Protein AF-A0A562UQM0-F1 (afdb_monomer)

Secondary structure (DSSP, 8-state):
-PPPPPTTSHHHHHTTT-HHHHHHGGG-TTHHHHHHHHHSS---SSTTT--HHHHHHHHHHHHT--SHHHHHHHHHS-TT-TTHHHHHHHHHHHHHHTT-HHHHHHHHHHHHH-TTHHHHHHHHHHHS-HHHHGGGHHHHHHH--HHHHTTS-TTSTTHHHHGGG-HHHHHHHHHHHHHHHHHHTTT--TT--HHHHHHHHH-TTS-HHHHHHHHHHHHHT---GGGGGGHHHHHHHHHHHHHHTT--TT--------TTGGGGS--SSS----------------HHHHHHHHHHHHHHHHHHHHTT--SSHHHHHHHHHHTTGGG-TTSHHHHHHHHHHHHHHHH-S-HHHHHHHHHHHHHHH-TT--S-HHHHTTT--SHHHHT-PPPPPPPPPPP-----

Organism: NCBI:txid406432

Mean predicted aligned error: 14.33 Å

Radius of gyration: 25.42 Å; Cα contacts (8 Å, |Δi|>4): 318; chains: 1; bounding box: 93×48×66 Å

Structure (mmCIF, N/CA/C/O backbone):
data_AF-A0A562UQM0-F1
#
_entry.id   AF-A0A562UQM0-F1
#
loop_
_atom_site.group_PDB
_atom_site.id
_atom_site.type_symbol
_atom_site.label_atom_id
_atom_site.label_alt_id
_atom_site.label_comp_id
_atom_site.label_asym_id
_atom_site.label_entity_id
_atom_site.label_seq_id
_atom_site.pdbx_PDB_ins_code
_atom_site.Cartn_x
_atom_site.Cartn_y
_atom_site.Cartn_z
_atom_site.occupancy
_atom_site.B_iso_or_equiv
_atom_site.auth_seq_id
_atom_site.auth_comp_id
_atom_site.auth_asym_id
_atom_site.auth_atom_id
_atom_site.pdbx_PDB_model_num
ATOM 1 N N . MET A 1 1 ? 8.036 -20.618 10.750 1.00 56.06 1 MET A N 1
ATOM 2 C CA . MET A 1 1 ? 6.801 -19.810 10.747 1.00 56.06 1 MET A CA 1
ATOM 3 C C . MET A 1 1 ? 6.499 -19.474 12.184 1.00 56.06 1 MET A C 1
ATOM 5 O O . MET A 1 1 ? 6.388 -20.397 12.978 1.00 56.06 1 MET A O 1
ATOM 9 N N . SER A 1 2 ? 6.462 -18.191 12.526 1.00 68.06 2 SER A N 1
ATOM 10 C CA . SER A 1 2 ? 6.036 -17.760 13.855 1.00 68.06 2 SER A CA 1
ATOM 11 C C . SER A 1 2 ? 4.551 -18.082 14.030 1.00 68.06 2 SER A C 1
ATOM 13 O O . SER A 1 2 ? 3.755 -17.841 13.120 1.00 68.06 2 SER A O 1
ATOM 15 N N . ASP A 1 3 ? 4.180 -18.659 15.170 1.00 86.62 3 ASP A N 1
ATOM 16 C CA . ASP A 1 3 ? 2.793 -19.032 15.435 1.00 86.62 3 ASP A CA 1
ATOM 17 C C . ASP A 1 3 ? 1.955 -17.798 15.776 1.00 86.62 3 ASP A C 1
ATOM 19 O O . ASP A 1 3 ? 2.375 -16.907 16.522 1.00 86.62 3 ASP A O 1
ATOM 23 N N . TYR A 1 4 ? 0.738 -17.743 15.235 1.00 90.75 4 TYR A N 1
ATOM 24 C CA . TYR A 1 4 ? -0.203 -16.695 15.602 1.00 90.75 4 TYR A CA 1
ATOM 25 C C . TYR A 1 4 ? -0.611 -16.831 17.072 1.00 90.75 4 TYR A C 1
ATOM 27 O O . TYR A 1 4 ? -1.031 -17.897 17.523 1.00 90.75 4 TYR A O 1
ATOM 35 N N . ALA A 1 5 ? -0.643 -15.707 17.779 1.00 94.25 5 ALA A N 1
ATOM 36 C CA . ALA A 1 5 ? -1.251 -15.604 19.095 1.00 94.25 5 ALA A CA 1
ATOM 37 C C . ALA A 1 5 ? -2.773 -15.892 19.039 1.00 94.25 5 ALA A C 1
ATOM 39 O O . ALA A 1 5 ? -3.388 -15.789 17.957 1.00 94.25 5 ALA A O 1
ATOM 40 N N . PRO A 1 6 ? -3.410 -16.213 20.189 1.00 93.56 6 PRO A N 1
ATOM 41 C CA . PRO A 1 6 ? -4.855 -16.431 20.283 1.00 93.56 6 PRO A CA 1
ATOM 42 C C . PRO A 1 6 ? -5.668 -15.321 19.604 1.00 93.56 6 PRO A C 1
ATOM 44 O O . PRO A 1 6 ? -5.371 -14.137 19.758 1.00 93.56 6 PRO A O 1
ATOM 47 N N . PHE A 1 7 ? -6.682 -15.695 18.816 1.00 89.69 7 PHE A N 1
ATOM 48 C CA . PHE A 1 7 ? -7.365 -14.790 17.873 1.00 89.69 7 PHE A CA 1
ATOM 49 C C . PHE A 1 7 ? -8.146 -13.636 18.530 1.00 89.69 7 PHE A C 1
A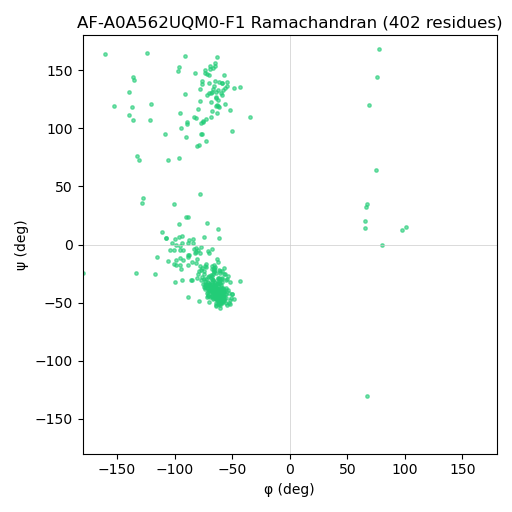TOM 51 O O . PHE A 1 7 ? -8.495 -12.652 17.863 1.00 89.69 7 PHE A O 1
ATOM 58 N N . ASP A 1 8 ? -8.488 -13.790 19.804 1.00 87.81 8 ASP A N 1
ATOM 59 C CA . ASP A 1 8 ? -9.216 -12.838 20.633 1.00 87.81 8 ASP A CA 1
ATOM 60 C C . ASP A 1 8 ? -8.296 -12.000 21.531 1.00 87.81 8 ASP A C 1
ATOM 62 O O . ASP A 1 8 ? -8.703 -10.911 21.935 1.00 87.81 8 ASP A O 1
ATOM 66 N N . GLY A 1 9 ? -7.051 -12.427 21.755 1.00 94.00 9 GLY A N 1
ATOM 67 C CA . GLY A 1 9 ? -6.023 -11.643 22.440 1.00 94.00 9 GLY A CA 1
ATOM 68 C C . GLY A 1 9 ? -5.542 -10.446 21.614 1.00 94.00 9 GLY A C 1
ATOM 69 O O . GLY A 1 9 ? -5.581 -10.474 20.383 1.00 94.00 9 GLY A O 1
ATOM 70 N N . LEU A 1 10 ? -5.060 -9.390 22.280 1.00 95.81 10 LEU A N 1
ATOM 71 C CA . LEU A 1 10 ? -4.640 -8.144 21.623 1.00 95.81 10 LEU A CA 1
ATOM 72 C C . LEU A 1 10 ? -3.596 -8.387 20.524 1.00 95.81 10 LEU A C 1
ATOM 74 O O . LEU A 1 10 ? -3.823 -8.008 19.375 1.00 95.81 10 LEU A O 1
ATOM 78 N N . LEU A 1 11 ? -2.509 -9.096 20.844 1.00 95.62 11 LEU A N 1
ATOM 79 C CA . LEU A 1 11 ? -1.472 -9.444 19.870 1.00 95.62 11 LEU A CA 1
ATOM 80 C C . LEU A 1 11 ? -2.046 -10.231 18.686 1.00 95.62 11 LEU A C 1
ATOM 82 O O . LEU A 1 11 ? -1.786 -9.896 17.536 1.00 95.62 11 LEU A O 1
ATOM 86 N N . GLY A 1 12 ? -2.899 -11.227 18.938 1.00 94.44 12 GLY A N 1
ATOM 87 C CA . GLY A 1 12 ? -3.509 -12.010 17.865 1.00 94.44 12 GLY A CA 1
ATO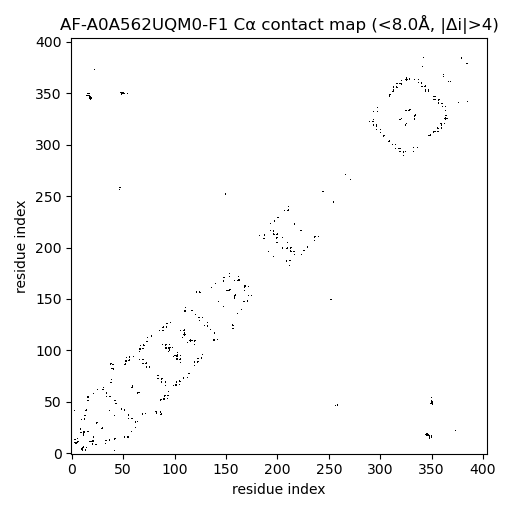M 88 C C . GLY A 1 12 ? -4.465 -11.194 16.991 1.00 94.44 12 GLY A C 1
ATOM 89 O O . GLY A 1 12 ? -4.580 -11.453 15.789 1.00 94.44 12 GLY A O 1
ATOM 90 N N . GLN A 1 13 ? -5.123 -10.181 17.555 1.00 93.38 13 GLN A N 1
ATOM 91 C CA . GLN A 1 13 ? -5.910 -9.224 16.787 1.00 93.38 13 GLN A CA 1
ATOM 92 C C . GLN A 1 13 ? -5.014 -8.342 15.904 1.00 93.38 13 GLN A C 1
ATOM 94 O O . GLN A 1 13 ? -5.339 -8.187 14.726 1.00 93.38 13 GLN A O 1
ATOM 99 N N . LEU A 1 14 ? -3.891 -7.826 16.418 1.00 94.19 14 LEU A N 1
ATOM 100 C CA . LEU A 1 14 ? -2.910 -7.039 15.650 1.00 94.19 14 LEU A CA 1
ATOM 101 C C . LEU A 1 14 ? -2.272 -7.865 14.520 1.00 94.19 14 LEU A C 1
ATOM 103 O O . LEU A 1 14 ? -2.282 -7.452 13.360 1.00 94.19 14 LEU A O 1
ATOM 107 N N . GLN A 1 15 ? -1.848 -9.092 14.827 1.00 93.62 15 GLN A N 1
ATOM 108 C CA . GLN A 1 15 ? -1.326 -10.072 13.869 1.00 93.62 15 GLN A CA 1
ATOM 109 C C . GLN A 1 15 ? -2.352 -10.517 12.825 1.00 93.62 15 GLN A C 1
ATOM 111 O O . GLN A 1 15 ? -1.978 -11.139 11.844 1.00 93.62 15 GLN A O 1
ATOM 116 N N . ARG A 1 16 ? -3.643 -10.217 12.973 1.00 91.12 16 ARG A N 1
ATOM 117 C CA . ARG A 1 16 ? -4.668 -10.454 11.933 1.00 91.12 16 ARG A CA 1
ATOM 118 C C . ARG A 1 16 ? -5.198 -9.146 11.345 1.00 91.12 16 ARG A C 1
ATOM 120 O O . ARG A 1 16 ? -6.230 -9.106 10.676 1.00 91.12 16 ARG A O 1
ATOM 127 N N . GLY A 1 17 ? -4.529 -8.042 11.666 1.00 90.00 17 GLY A N 1
ATOM 128 C CA . GLY A 1 17 ? -4.880 -6.699 11.249 1.00 90.00 17 GLY A CA 1
ATOM 129 C C . GLY A 1 17 ? -6.204 -6.184 11.810 1.00 90.00 17 GLY A C 1
ATOM 130 O O . GLY A 1 17 ? -6.738 -5.228 11.276 1.00 90.00 17 GLY A O 1
ATOM 131 N N . ARG A 1 18 ? -6.829 -6.793 12.819 1.00 86.81 18 ARG A N 1
ATOM 132 C CA . ARG A 1 18 ? -8.222 -6.475 13.182 1.00 86.81 18 ARG A CA 1
ATOM 133 C C . ARG A 1 18 ? -8.372 -5.034 13.683 1.00 86.81 18 ARG A C 1
ATOM 135 O O . ARG A 1 18 ? -7.562 -4.532 14.463 1.00 86.81 18 ARG A O 1
ATOM 142 N N . GLY A 1 19 ? -9.473 -4.386 13.292 1.00 84.81 19 GLY A N 1
ATOM 143 C CA . GLY A 1 19 ? -9.811 -3.032 13.752 1.00 84.81 19 GLY A CA 1
ATOM 144 C C . GLY A 1 19 ? -10.113 -2.960 15.254 1.00 84.81 19 GLY A C 1
ATOM 145 O O . GLY A 1 19 ? -9.970 -1.905 15.867 1.00 84.81 19 GLY A O 1
ATOM 146 N N . ALA A 1 20 ? -10.515 -4.078 15.868 1.00 86.44 20 ALA A N 1
ATOM 147 C CA . ALA A 1 20 ? -10.584 -4.203 17.322 1.00 86.44 20 ALA A CA 1
ATOM 148 C C . ALA A 1 20 ? -9.194 -4.063 17.970 1.00 86.44 20 ALA A C 1
ATOM 150 O O . ALA A 1 20 ? -9.037 -3.215 18.842 1.00 86.44 20 ALA A O 1
ATOM 151 N N . GLY A 1 21 ? -8.180 -4.768 17.451 1.00 91.38 21 GLY A N 1
ATOM 152 C CA . GLY A 1 21 ? -6.805 -4.682 17.949 1.00 91.38 21 GLY A CA 1
ATOM 153 C C . GLY A 1 21 ? -6.242 -3.271 17.823 1.00 91.38 21 GLY A C 1
ATOM 154 O O . GLY A 1 21 ? -5.720 -2.735 18.789 1.00 91.38 21 GLY A O 1
ATOM 155 N N . ALA A 1 22 ? -6.472 -2.618 16.679 1.00 89.44 22 ALA A N 1
ATOM 156 C CA . ALA A 1 22 ? -6.041 -1.236 16.458 1.00 89.44 22 ALA A CA 1
ATOM 157 C C . ALA A 1 22 ? -6.681 -0.217 17.415 1.00 89.44 22 ALA A C 1
ATOM 159 O O . ALA A 1 22 ? -6.086 0.813 17.709 1.00 89.44 22 ALA A O 1
ATOM 160 N N . ARG A 1 23 ? -7.896 -0.487 17.902 1.00 86.88 23 ARG A N 1
ATOM 161 C CA . ARG A 1 23 ? -8.546 0.369 18.899 1.00 86.88 23 ARG A CA 1
ATOM 162 C C . ARG A 1 23 ? -7.988 0.110 20.286 1.00 86.88 23 ARG A C 1
ATOM 164 O O . ARG A 1 23 ? -7.672 1.055 20.988 1.00 86.88 23 ARG A O 1
ATOM 171 N N . THR A 1 24 ? -7.909 -1.159 20.670 1.00 92.00 24 THR A N 1
ATOM 172 C CA . THR A 1 24 ? -7.487 -1.551 22.014 1.00 92.00 24 THR A CA 1
ATOM 173 C C . THR A 1 24 ? -6.021 -1.214 22.262 1.00 92.00 24 THR A C 1
ATOM 175 O O . THR A 1 24 ? -5.698 -0.757 23.349 1.00 92.00 24 THR A O 1
ATOM 178 N N . VAL A 1 25 ? -5.153 -1.362 21.254 1.00 95.50 25 VAL A N 1
ATOM 179 C CA . VAL A 1 25 ? -3.719 -1.068 21.394 1.00 95.50 25 VAL A CA 1
ATOM 180 C C . VAL A 1 25 ? -3.444 0.407 21.689 1.00 95.50 25 VAL A C 1
ATOM 182 O O . VAL A 1 25 ? -2.430 0.714 22.291 1.00 95.50 25 VAL A O 1
ATOM 185 N N . ALA A 1 26 ? -4.338 1.328 21.311 1.00 91.94 26 ALA A N 1
ATOM 186 C CA . ALA A 1 26 ? -4.121 2.761 21.512 1.00 91.94 26 ALA A CA 1
ATOM 187 C C . ALA A 1 26 ? -4.085 3.186 22.988 1.00 91.94 26 ALA A C 1
ATOM 189 O O . ALA A 1 26 ? -3.495 4.217 23.302 1.00 91.94 26 ALA A O 1
ATOM 190 N N . ASP A 1 27 ? -4.697 2.392 23.867 1.00 92.19 27 ASP A N 1
ATOM 191 C CA . ASP A 1 27 ? -4.734 2.629 25.310 1.00 92.19 27 ASP A CA 1
ATOM 192 C C . ASP A 1 27 ? -3.836 1.632 26.080 1.00 92.19 27 ASP A C 1
ATOM 194 O O . ASP A 1 27 ? -3.849 1.612 27.312 1.00 92.19 27 ASP A O 1
ATOM 198 N N . ASP A 1 28 ? -3.077 0.781 25.376 1.00 94.88 28 ASP A N 1
ATOM 199 C CA . ASP A 1 28 ? -2.243 -0.264 25.977 1.00 94.88 28 ASP A CA 1
ATOM 200 C C . ASP A 1 28 ? -0.817 0.257 26.259 1.00 94.88 28 ASP A C 1
ATOM 202 O O . ASP A 1 28 ? -0.175 0.806 25.362 1.00 94.88 28 ASP A O 1
ATOM 206 N N . PRO A 1 29 ? -0.265 0.086 27.475 1.00 94.81 29 PRO A N 1
ATOM 207 C CA . PRO A 1 29 ? 1.091 0.544 27.791 1.00 94.81 29 PRO A CA 1
ATOM 208 C C . PRO A 1 29 ? 2.191 -0.180 26.995 1.00 94.81 29 PRO A C 1
ATOM 210 O O . PRO A 1 29 ? 3.296 0.343 26.880 1.00 94.81 29 PRO A O 1
ATOM 213 N N . ALA A 1 30 ? 1.909 -1.360 26.437 1.00 96.69 30 ALA A N 1
ATOM 214 C CA . ALA A 1 30 ? 2.805 -2.122 25.571 1.00 96.69 30 ALA A CA 1
ATOM 215 C C . ALA A 1 30 ? 2.526 -1.887 24.073 1.00 96.69 30 ALA A C 1
ATOM 217 O O . ALA A 1 30 ? 2.952 -2.680 23.234 1.00 96.69 30 ALA A O 1
ATOM 218 N N . ALA A 1 31 ? 1.808 -0.815 23.711 1.00 95.50 31 ALA A N 1
ATOM 219 C CA . ALA A 1 31 ? 1.435 -0.527 22.327 1.00 95.50 31 ALA A CA 1
ATOM 220 C C . ALA A 1 31 ? 2.623 -0.554 21.360 1.00 95.50 31 ALA A C 1
ATOM 222 O O . ALA A 1 31 ? 2.549 -1.187 20.308 1.00 95.50 31 ALA A O 1
ATOM 223 N N . GLU A 1 32 ? 3.721 0.109 21.728 1.00 96.50 32 GLU A N 1
ATOM 224 C CA . GLU A 1 32 ? 4.914 0.192 20.890 1.00 96.50 32 GLU A CA 1
ATOM 225 C C . GLU A 1 32 ? 5.501 -1.193 20.612 1.00 96.50 32 GLU A C 1
ATOM 227 O O . GLU A 1 32 ? 5.626 -1.579 19.451 1.00 96.50 32 GLU A O 1
ATOM 232 N N . SER A 1 33 ? 5.797 -1.978 21.652 1.00 96.75 33 SER A N 1
ATOM 233 C CA . SER A 1 33 ? 6.398 -3.302 21.478 1.00 96.75 33 SER A CA 1
ATOM 234 C C . SER A 1 33 ? 5.488 -4.242 20.689 1.00 96.75 33 SER A C 1
ATOM 236 O O . SER A 1 33 ? 5.945 -4.874 19.743 1.00 96.75 33 SER A O 1
ATOM 238 N N . LEU A 1 34 ? 4.187 -4.265 20.989 1.00 97.12 34 LEU A N 1
ATOM 239 C CA . LEU A 1 34 ? 3.218 -5.112 20.288 1.00 97.12 34 LEU A CA 1
ATOM 240 C C . LEU A 1 34 ? 3.110 -4.784 18.793 1.00 97.12 34 LEU A C 1
ATOM 242 O O . LEU A 1 34 ? 2.993 -5.688 17.962 1.00 97.12 34 LEU A O 1
ATOM 246 N N . VAL A 1 35 ? 3.117 -3.496 18.439 1.00 97.19 35 VAL A N 1
ATOM 247 C CA . VAL A 1 35 ? 3.051 -3.063 17.038 1.00 97.19 35 VAL A CA 1
ATOM 248 C C . VAL A 1 35 ? 4.365 -3.363 16.334 1.00 97.19 35 VAL A C 1
ATOM 250 O O . VAL A 1 35 ? 4.333 -3.929 15.244 1.00 97.19 35 VAL A O 1
ATOM 253 N N . MET A 1 36 ? 5.504 -3.055 16.953 1.00 96.12 36 MET A N 1
ATOM 254 C CA . MET A 1 36 ? 6.818 -3.309 16.360 1.00 96.12 36 MET A CA 1
ATOM 255 C C . MET A 1 36 ? 7.086 -4.808 16.177 1.00 96.12 36 MET A C 1
ATOM 257 O O . MET A 1 36 ? 7.626 -5.204 15.148 1.00 96.12 36 MET A O 1
ATOM 261 N N . ASP A 1 37 ? 6.611 -5.665 17.081 1.00 93.81 37 ASP A N 1
ATOM 262 C CA . ASP A 1 37 ? 6.645 -7.123 16.903 1.00 93.81 37 ASP A CA 1
ATOM 263 C C . ASP A 1 37 ? 5.796 -7.579 15.701 1.00 93.81 37 ASP A C 1
ATOM 265 O O . ASP A 1 37 ? 6.154 -8.520 14.991 1.00 93.81 37 ASP A O 1
ATOM 269 N N . CYS A 1 38 ? 4.681 -6.895 15.424 1.00 95.06 38 CYS A N 1
ATOM 270 C CA . CYS A 1 38 ? 3.884 -7.150 14.223 1.00 95.06 38 CYS A CA 1
ATOM 271 C C . CYS A 1 38 ? 4.529 -6.606 12.939 1.00 95.06 38 CYS A C 1
ATOM 273 O O . CYS A 1 38 ? 4.216 -7.115 11.868 1.00 95.06 38 CYS A O 1
ATOM 275 N N . VAL A 1 39 ? 5.384 -5.582 13.027 1.00 95.00 39 VAL A N 1
ATOM 276 C CA . VAL A 1 39 ? 6.140 -5.024 11.888 1.00 95.00 39 VAL A CA 1
ATOM 277 C C . VAL A 1 39 ? 7.298 -5.932 11.482 1.00 95.00 39 VAL A C 1
ATOM 279 O O . VAL A 1 39 ? 7.587 -6.050 10.293 1.00 95.00 39 VAL A O 1
ATOM 282 N N . ARG A 1 40 ? 7.923 -6.610 12.449 1.00 91.81 40 ARG A N 1
ATOM 283 C CA . ARG A 1 40 ? 9.088 -7.471 12.205 1.00 91.81 40 ARG A CA 1
ATOM 284 C C . ARG A 1 40 ? 8.813 -8.705 11.354 1.00 91.81 40 ARG A C 1
ATOM 286 O O . ARG A 1 40 ? 9.760 -9.284 10.841 1.00 91.81 40 ARG A O 1
ATOM 293 N N . HIS A 1 41 ? 7.557 -9.133 11.241 1.00 89.56 41 HIS A N 1
ATOM 294 C CA . HIS A 1 41 ? 7.201 -10.381 10.570 1.00 89.56 41 HIS A CA 1
ATOM 295 C C . HIS A 1 41 ? 5.988 -10.208 9.661 1.00 89.56 41 HIS A C 1
ATOM 297 O O . HIS A 1 41 ? 5.018 -9.519 9.997 1.00 89.56 41 HIS A O 1
ATOM 303 N N . ASP A 1 42 ? 5.993 -10.913 8.535 1.00 89.69 42 ASP A N 1
ATOM 304 C CA . ASP A 1 42 ? 4.848 -11.005 7.653 1.00 89.69 42 ASP A CA 1
ATOM 305 C C . ASP A 1 42 ? 3.784 -11.957 8.216 1.00 89.69 42 ASP A C 1
ATOM 307 O O . ASP A 1 42 ? 3.790 -13.171 8.013 1.00 89.69 42 ASP A O 1
ATOM 311 N N . TRP A 1 43 ? 2.811 -11.368 8.906 1.00 90.38 43 TRP A N 1
ATOM 312 C CA . TRP A 1 43 ? 1.617 -12.046 9.413 1.00 90.38 43 TRP A CA 1
ATOM 313 C C . TRP A 1 43 ? 0.453 -12.061 8.408 1.00 90.38 43 TRP A C 1
ATOM 315 O O . TRP A 1 43 ? -0.718 -12.089 8.810 1.00 90.38 43 TRP A O 1
ATOM 325 N N . ARG A 1 44 ? 0.718 -11.932 7.105 1.00 88.19 44 ARG A N 1
ATOM 326 C CA . ARG A 1 44 ? -0.316 -12.076 6.075 1.00 88.19 44 ARG A CA 1
ATOM 327 C C . ARG A 1 44 ? -0.613 -13.550 5.858 1.00 88.19 44 ARG A C 1
ATOM 329 O O . ARG A 1 44 ? 0.282 -14.372 5.710 1.00 88.19 44 ARG A O 1
ATOM 336 N N . TRP A 1 45 ? -1.900 -13.879 5.802 1.00 80.44 45 TRP A N 1
ATOM 337 C CA . TRP A 1 45 ? -2.334 -15.210 5.372 1.00 80.44 45 TRP A CA 1
ATOM 338 C C . TRP A 1 45 ? -2.077 -15.424 3.875 1.00 80.44 45 TRP A C 1
ATOM 340 O O . TRP A 1 45 ? -1.570 -16.459 3.465 1.00 80.44 45 TRP A O 1
ATOM 350 N N . GLU A 1 46 ? -2.429 -14.421 3.072 1.00 82.56 46 GLU A N 1
ATOM 351 C CA . GLU A 1 46 ? -2.214 -14.386 1.628 1.00 82.56 46 GLU A CA 1
ATOM 352 C C . GLU A 1 46 ? -1.782 -12.964 1.260 1.00 82.56 46 GLU A C 1
ATOM 354 O O . GLU A 1 46 ? -2.556 -12.006 1.380 1.00 82.56 46 GLU A O 1
ATOM 359 N N . TRP A 1 47 ? -0.523 -12.821 0.856 1.00 81.31 47 TRP A N 1
ATOM 360 C CA . TRP A 1 47 ? 0.127 -11.534 0.622 1.00 81.31 47 TRP A CA 1
ATOM 361 C C . TRP A 1 47 ? -0.493 -10.760 -0.547 1.00 81.31 47 TRP A C 1
ATOM 363 O O . TRP A 1 47 ? -0.389 -9.533 -0.589 1.00 81.31 47 TRP A O 1
ATOM 373 N N . GLN A 1 48 ? -1.176 -11.443 -1.474 1.00 78.75 48 GLN A N 1
ATOM 374 C CA . GLN A 1 48 ? -1.857 -10.799 -2.601 1.00 78.75 48 GLN A CA 1
ATOM 375 C C . GLN A 1 48 ? -3.104 -10.005 -2.192 1.00 78.75 48 GLN A C 1
ATOM 377 O O . GLN A 1 48 ? -3.478 -9.047 -2.878 1.00 78.75 48 GLN A O 1
ATOM 382 N N . VAL A 1 49 ? -3.765 -10.398 -1.099 1.00 75.88 49 VAL A N 1
ATOM 383 C CA . VAL A 1 49 ? -5.053 -9.816 -0.685 1.00 75.88 49 VAL A CA 1
ATOM 384 C C . VAL A 1 49 ? -4.989 -9.116 0.669 1.00 75.88 49 VAL A C 1
ATOM 386 O O . VAL A 1 49 ? -5.779 -8.207 0.907 1.00 75.88 49 VAL A O 1
ATOM 389 N N . ASP A 1 50 ? -4.063 -9.487 1.553 1.00 83.62 50 ASP A N 1
ATOM 390 C CA . ASP A 1 50 ? -3.920 -8.849 2.862 1.00 83.62 50 ASP A CA 1
ATOM 391 C C . ASP A 1 50 ? -3.076 -7.564 2.763 1.00 83.62 50 ASP A C 1
ATOM 393 O O . ASP A 1 50 ? -1.859 -7.588 2.588 1.00 83.62 50 ASP A O 1
ATOM 397 N N . ASP A 1 51 ? -3.733 -6.415 2.931 1.00 86.31 51 ASP A N 1
ATOM 398 C CA . ASP A 1 51 ? -3.129 -5.080 2.997 1.00 86.31 51 ASP A CA 1
ATOM 399 C C . ASP A 1 51 ? -2.496 -4.797 4.372 1.00 86.31 51 ASP A C 1
ATOM 401 O O . ASP A 1 51 ? -2.679 -3.730 4.967 1.00 86.31 51 ASP A O 1
ATOM 405 N N . ARG A 1 52 ? -1.780 -5.782 4.928 1.00 92.19 52 ARG A N 1
ATOM 406 C CA . ARG A 1 52 ? -1.183 -5.665 6.261 1.00 92.19 52 ARG A CA 1
ATOM 407 C C . ARG A 1 52 ? -0.232 -4.478 6.416 1.00 92.19 52 ARG A C 1
ATOM 409 O O . ARG A 1 52 ? -0.327 -3.819 7.454 1.00 92.19 52 ARG A O 1
ATOM 416 N N . PRO A 1 53 ? 0.622 -4.148 5.430 1.00 93.38 53 PRO A N 1
ATOM 417 C CA . PRO A 1 53 ? 1.509 -2.996 5.541 1.00 93.38 53 PRO A CA 1
ATOM 418 C C . PRO A 1 53 ? 0.746 -1.687 5.763 1.00 93.38 53 PRO A C 1
ATOM 420 O O . PRO A 1 53 ? 1.118 -0.908 6.632 1.00 93.38 53 PRO A O 1
ATOM 423 N N . GLY A 1 54 ? -0.390 -1.488 5.083 1.00 91.75 54 GLY A N 1
ATOM 424 C CA . GLY A 1 54 ? -1.231 -0.303 5.281 1.00 91.75 54 GLY A CA 1
ATOM 425 C C . GLY A 1 54 ? -1.854 -0.223 6.674 1.00 91.75 54 GLY A C 1
ATOM 426 O O . GLY A 1 54 ? -1.936 0.855 7.266 1.00 91.75 54 GLY A O 1
ATOM 427 N N . TYR A 1 55 ? -2.251 -1.366 7.238 1.00 92.19 55 TYR A N 1
ATOM 428 C CA . TYR A 1 55 ? -2.715 -1.442 8.623 1.00 92.19 55 TYR A CA 1
ATOM 429 C C . TYR A 1 55 ? -1.615 -1.056 9.624 1.00 92.19 55 TYR A C 1
ATOM 431 O O . TYR A 1 55 ? -1.861 -0.237 10.509 1.00 92.19 55 TYR A O 1
ATOM 43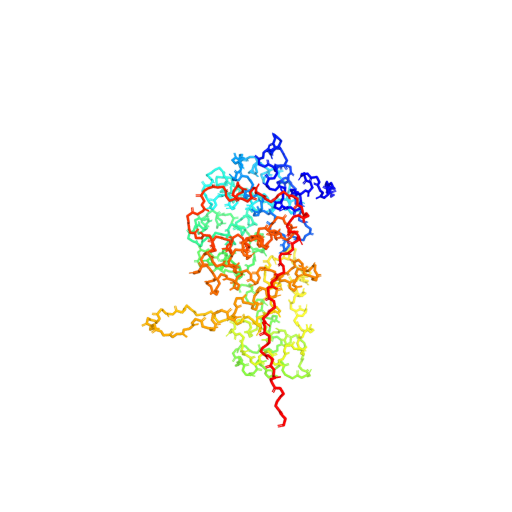9 N N . LEU A 1 56 ? -0.413 -1.614 9.470 1.00 95.81 56 LEU A N 1
ATOM 440 C CA . LEU A 1 56 ? 0.706 -1.379 10.384 1.00 95.81 56 LEU A CA 1
ATOM 441 C C . LEU A 1 56 ? 1.272 0.039 10.253 1.00 95.81 56 LEU A C 1
ATOM 443 O O . LEU A 1 56 ? 1.450 0.703 11.269 1.00 95.81 56 LEU A O 1
ATOM 447 N N . ALA A 1 57 ? 1.447 0.554 9.033 1.00 95.81 57 ALA A N 1
ATOM 448 C CA . ALA A 1 57 ? 1.875 1.935 8.792 1.00 95.81 57 ALA A CA 1
ATOM 449 C C . ALA A 1 57 ? 0.929 2.939 9.456 1.00 95.81 57 ALA A C 1
ATOM 451 O O . ALA A 1 57 ? 1.350 3.923 10.064 1.00 95.81 57 ALA A O 1
ATOM 452 N N . ARG A 1 58 ? -0.378 2.663 9.400 1.00 92.81 58 ARG A N 1
ATOM 453 C CA . ARG A 1 58 ? -1.362 3.486 10.091 1.00 92.81 58 ARG A CA 1
ATOM 454 C C . ARG A 1 58 ? -1.208 3.428 11.609 1.00 92.81 58 ARG A C 1
ATOM 456 O O . ARG A 1 58 ? -1.356 4.472 12.232 1.00 92.81 58 ARG A O 1
ATOM 463 N N . LEU A 1 59 ? -0.944 2.261 12.196 1.00 95.44 59 LEU A N 1
ATOM 464 C CA . LEU A 1 59 ? -0.708 2.149 13.639 1.00 95.44 59 LEU A CA 1
ATOM 465 C C . LEU A 1 59 ? 0.551 2.900 14.064 1.00 95.44 59 LEU A C 1
ATOM 467 O O . LEU A 1 59 ? 0.474 3.683 15.003 1.00 95.44 59 LEU A O 1
ATOM 471 N N . VAL A 1 60 ? 1.657 2.730 13.336 1.00 97.12 60 VAL A N 1
ATOM 472 C CA . VAL A 1 60 ? 2.911 3.461 13.576 1.00 97.12 60 VAL A CA 1
ATOM 473 C C . VAL A 1 60 ? 2.650 4.966 13.604 1.00 97.12 60 VAL A C 1
ATOM 475 O O . VAL A 1 60 ? 2.964 5.629 14.587 1.00 97.12 60 VAL A O 1
ATOM 478 N N . ARG A 1 61 ? 1.959 5.497 12.589 1.00 95.56 61 ARG A N 1
ATOM 479 C CA . ARG A 1 61 ? 1.589 6.916 12.543 1.00 95.56 61 ARG A CA 1
ATOM 480 C C . ARG A 1 61 ? 0.641 7.329 13.668 1.00 95.56 61 ARG A C 1
ATOM 482 O O . ARG A 1 61 ? 0.876 8.333 14.330 1.00 95.56 61 ARG A O 1
ATOM 489 N N . ASP A 1 62 ? -0.478 6.622 13.825 1.00 91.62 62 ASP A N 1
ATOM 490 C CA . ASP A 1 62 ? -1.573 7.044 14.708 1.00 91.62 62 ASP A CA 1
ATOM 491 C C . ASP A 1 62 ? -1.167 6.983 16.193 1.00 91.62 62 ASP A C 1
ATOM 493 O O . ASP A 1 62 ? -1.719 7.733 16.998 1.00 91.62 62 ASP A O 1
ATOM 497 N N . LEU A 1 63 ? -0.202 6.125 16.540 1.00 95.19 63 LEU A N 1
ATOM 498 C CA . LEU A 1 63 ? 0.377 6.002 17.881 1.00 95.19 63 LEU A CA 1
ATOM 499 C C . LEU A 1 63 ? 1.665 6.826 18.062 1.00 95.19 63 LEU A C 1
ATOM 501 O O . LEU A 1 63 ? 2.188 6.884 19.169 1.00 95.19 63 LEU A O 1
ATOM 505 N N . GLY A 1 64 ? 2.174 7.465 17.002 1.00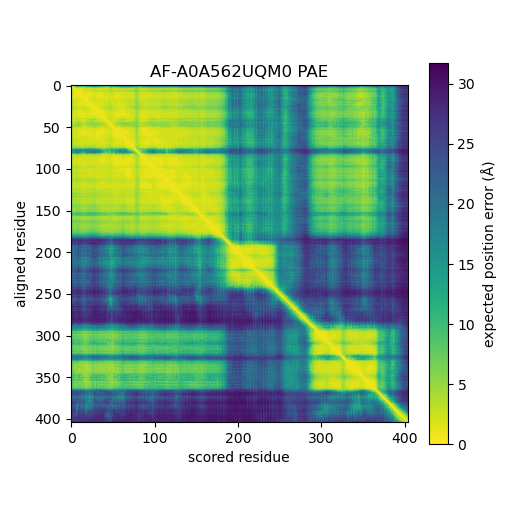 95.38 64 GLY A N 1
ATOM 506 C CA . GLY A 1 64 ? 3.417 8.241 17.046 1.00 95.38 64 GLY A CA 1
ATOM 507 C C . GLY A 1 64 ? 4.666 7.392 17.299 1.00 95.38 64 GLY A C 1
ATOM 508 O O . GLY A 1 64 ? 5.594 7.868 17.949 1.00 95.38 64 GLY A O 1
ATOM 509 N N . LEU A 1 65 ? 4.683 6.142 16.827 1.00 97.19 65 LEU A N 1
ATOM 510 C CA . LEU A 1 65 ? 5.825 5.241 17.003 1.00 97.19 65 LEU A CA 1
ATOM 511 C C . LEU A 1 65 ? 6.987 5.652 16.086 1.00 97.19 65 LEU A C 1
ATOM 513 O O . LEU A 1 65 ? 6.748 6.122 14.968 1.00 97.19 65 LEU A O 1
ATOM 517 N N . PRO A 1 66 ? 8.244 5.450 16.512 1.00 97.31 66 PRO A N 1
ATOM 518 C CA . PRO A 1 66 ? 9.400 5.782 15.691 1.00 97.31 66 PRO A CA 1
ATOM 519 C C . PRO A 1 66 ? 9.489 4.872 14.456 1.00 97.31 66 PRO A C 1
ATOM 521 O O . PRO A 1 66 ? 9.444 3.648 14.562 1.00 97.31 66 PRO A O 1
ATOM 524 N N . SER A 1 67 ? 9.683 5.465 13.276 1.00 98.12 67 SER A N 1
ATOM 525 C CA . SER A 1 67 ? 9.892 4.733 12.016 1.00 98.12 67 SER A CA 1
ATOM 526 C C . SER A 1 67 ? 11.351 4.319 11.778 1.00 98.12 67 SER A C 1
ATOM 528 O O . SER A 1 67 ? 11.608 3.432 10.966 1.00 98.12 67 SER A O 1
ATOM 530 N N . GLY A 1 68 ? 12.305 4.901 12.517 1.00 97.31 68 GLY A N 1
ATOM 531 C CA . GLY A 1 68 ? 13.740 4.587 12.436 1.00 97.31 68 GLY A CA 1
ATOM 532 C C . GLY A 1 68 ? 14.063 3.090 12.557 1.00 97.31 68 GLY A C 1
ATOM 533 O O . GLY A 1 68 ? 14.689 2.553 11.643 1.00 97.31 68 GLY A O 1
ATOM 534 N N . PRO A 1 69 ? 13.556 2.380 13.586 1.00 96.81 69 PRO A N 1
ATOM 535 C CA . PRO A 1 69 ? 13.790 0.942 13.738 1.00 96.81 69 PRO A CA 1
ATOM 536 C C . PRO A 1 69 ? 13.270 0.085 12.572 1.00 96.81 69 PRO A C 1
ATOM 538 O O . PRO A 1 69 ? 13.783 -1.003 12.332 1.00 96.81 69 PRO A O 1
ATOM 541 N N . ILE A 1 70 ? 12.267 0.560 11.823 1.00 96.75 70 ILE A N 1
ATOM 542 C CA . ILE A 1 70 ? 11.753 -0.136 10.630 1.00 96.75 70 ILE A CA 1
ATOM 543 C C . ILE A 1 70 ? 12.761 -0.013 9.476 1.00 96.75 70 ILE A C 1
ATOM 545 O O . ILE A 1 70 ? 12.962 -0.960 8.720 1.00 96.75 70 ILE A O 1
ATOM 549 N N . GLY A 1 71 ? 13.429 1.140 9.359 1.00 95.44 71 GLY A N 1
ATOM 550 C CA . GLY A 1 71 ? 14.543 1.339 8.428 1.00 95.44 71 GLY A CA 1
ATOM 551 C C . GLY A 1 71 ? 15.747 0.465 8.771 1.00 95.44 71 GLY A C 1
ATOM 552 O O . GLY A 1 71 ? 16.299 -0.185 7.890 1.00 95.44 71 GLY A O 1
ATOM 553 N N . GLU A 1 72 ? 16.108 0.392 10.053 1.00 94.12 72 GLU A N 1
ATOM 554 C CA . GLU A 1 72 ? 17.189 -0.479 10.537 1.00 94.12 72 GLU A CA 1
ATOM 555 C C . GLU A 1 72 ? 16.889 -1.963 10.275 1.00 94.12 72 GLU A C 1
ATOM 557 O O . GLU A 1 72 ? 17.764 -2.710 9.836 1.00 94.12 72 GLU A O 1
ATOM 562 N N . GLN A 1 73 ? 15.639 -2.394 10.482 1.00 91.56 73 GLN A N 1
ATOM 563 C CA . GLN A 1 73 ? 15.192 -3.740 10.116 1.00 91.56 73 GLN A CA 1
ATOM 564 C C . GLN A 1 73 ? 15.394 -3.998 8.617 1.00 91.56 73 GLN A C 1
ATOM 566 O O . GLN A 1 73 ? 15.977 -5.013 8.244 1.00 91.56 73 GLN A O 1
ATOM 571 N N . LEU A 1 74 ? 14.975 -3.062 7.758 1.00 90.69 74 LEU A N 1
ATOM 572 C CA . LEU A 1 74 ? 15.111 -3.202 6.308 1.00 90.69 74 LEU A CA 1
ATOM 573 C C . LEU A 1 74 ? 16.576 -3.396 5.873 1.00 90.69 74 LEU A C 1
ATOM 575 O O . LEU A 1 74 ? 16.850 -4.156 4.947 1.00 90.69 74 LEU A O 1
ATOM 579 N N . GLU A 1 75 ? 17.513 -2.716 6.538 1.00 89.81 75 GLU A N 1
ATOM 580 C CA . GLU A 1 75 ? 18.955 -2.790 6.263 1.00 89.81 75 GLU A CA 1
ATOM 581 C C . GLU A 1 75 ? 19.618 -4.071 6.800 1.00 89.81 75 GLU A C 1
ATOM 583 O O . GLU A 1 75 ? 20.621 -4.520 6.244 1.00 89.81 75 GLU A O 1
ATOM 588 N N . THR A 1 76 ? 19.076 -4.653 7.872 1.00 86.44 76 THR A N 1
ATOM 589 C CA . THR A 1 76 ? 19.658 -5.818 8.563 1.00 86.44 76 THR A CA 1
ATOM 590 C C . THR A 1 76 ? 19.075 -7.155 8.112 1.00 86.44 76 THR A C 1
ATOM 592 O O . THR A 1 76 ? 19.696 -8.196 8.343 1.00 86.44 76 THR A O 1
ATOM 595 N N . GLU A 1 77 ? 17.912 -7.154 7.458 1.00 78.06 77 GLU A N 1
ATOM 596 C CA . GLU A 1 77 ? 17.291 -8.374 6.955 1.00 78.06 77 GLU A CA 1
ATOM 597 C C . GLU A 1 77 ? 18.147 -9.057 5.874 1.00 78.06 77 GLU A C 1
ATOM 599 O O . GLU A 1 77 ? 18.589 -8.414 4.914 1.00 78.06 77 GLU A O 1
ATOM 604 N N . PRO A 1 78 ? 18.382 -10.380 5.990 1.00 70.38 78 PRO A N 1
ATOM 605 C CA . PRO A 1 78 ? 19.119 -11.109 4.976 1.00 70.38 78 PRO A CA 1
ATOM 606 C C . PRO A 1 78 ? 18.339 -11.118 3.651 1.00 70.38 78 PRO A C 1
ATOM 608 O O . PRO A 1 78 ? 17.108 -11.121 3.658 1.00 70.38 78 PRO A O 1
ATOM 611 N N . PRO A 1 79 ? 19.022 -11.236 2.499 1.00 61.22 79 PRO A N 1
ATOM 612 C CA . PRO A 1 79 ? 18.371 -11.214 1.186 1.00 61.22 79 PRO A CA 1
ATOM 613 C C . PRO A 1 79 ? 17.278 -12.277 0.973 1.00 61.22 79 PRO A C 1
ATOM 615 O O . PRO A 1 79 ? 16.422 -12.176 0.093 1.00 61.22 79 PRO A O 1
ATOM 618 N N . GLU A 1 80 ? 17.321 -13.331 1.786 1.00 64.75 80 GLU A N 1
ATOM 619 C CA . GLU A 1 80 ? 16.420 -14.479 1.752 1.00 64.75 80 GLU A CA 1
ATOM 620 C C . GLU A 1 80 ? 15.257 -14.372 2.756 1.00 64.75 80 GLU A C 1
ATOM 622 O O . GLU A 1 80 ? 14.486 -15.323 2.868 1.00 64.75 80 GLU A O 1
ATOM 627 N N . ALA A 1 81 ? 15.086 -13.238 3.457 1.00 61.16 81 ALA A N 1
ATOM 628 C CA . ALA A 1 81 ? 14.110 -13.016 4.543 1.00 61.16 81 ALA A CA 1
ATOM 629 C C . ALA A 1 81 ? 12.616 -13.127 4.148 1.00 61.16 81 ALA A C 1
ATOM 631 O O . ALA A 1 81 ? 11.719 -12.760 4.903 1.00 61.16 81 ALA A O 1
ATOM 632 N N . GLY A 1 82 ? 12.308 -13.670 2.971 1.00 71.06 82 GLY A N 1
ATOM 633 C CA . GLY A 1 82 ? 10.941 -13.911 2.535 1.00 71.06 82 GLY A CA 1
ATOM 634 C C . GLY A 1 82 ? 10.177 -12.609 2.310 1.00 71.06 82 GLY A C 1
ATOM 635 O O . GLY A 1 82 ? 10.632 -11.728 1.581 1.00 71.06 82 GLY A O 1
ATOM 636 N N . ASN A 1 83 ? 8.978 -12.525 2.882 1.00 82.38 83 ASN A N 1
ATOM 637 C CA . ASN A 1 83 ? 8.067 -11.402 2.681 1.00 82.38 83 ASN A CA 1
ATOM 638 C C . ASN A 1 83 ? 8.168 -10.316 3.771 1.00 82.38 83 ASN A C 1
ATOM 640 O O . ASN A 1 83 ? 7.465 -9.308 3.661 1.00 82.38 83 ASN A O 1
ATOM 644 N N . ASP A 1 84 ? 9.020 -10.492 4.786 1.00 87.38 84 ASP A N 1
ATOM 645 C CA . ASP A 1 84 ? 9.203 -9.527 5.882 1.00 87.38 84 ASP A CA 1
ATOM 646 C C . ASP A 1 84 ? 9.725 -8.188 5.328 1.00 87.38 84 ASP A C 1
ATOM 648 O O . ASP A 1 84 ? 9.127 -7.133 5.568 1.00 87.38 84 ASP A O 1
ATOM 652 N N . PHE A 1 85 ? 10.696 -8.268 4.411 1.00 91.38 85 PHE A N 1
ATOM 653 C CA . PHE A 1 85 ? 11.208 -7.150 3.620 1.00 91.38 85 PHE A CA 1
ATOM 654 C C . PHE A 1 85 ? 10.093 -6.322 2.973 1.00 91.38 85 PHE A C 1
ATOM 656 O O . PHE A 1 85 ? 10.096 -5.091 3.036 1.00 91.38 85 PHE A O 1
ATOM 663 N N . ASP A 1 86 ? 9.110 -6.984 2.349 1.00 90.50 86 ASP A N 1
ATOM 664 C CA . ASP A 1 86 ? 8.009 -6.283 1.690 1.00 90.50 86 ASP A CA 1
ATOM 665 C C . ASP A 1 86 ? 7.165 -5.489 2.684 1.00 90.50 86 ASP A C 1
ATOM 667 O O . ASP A 1 86 ? 6.731 -4.377 2.379 1.00 90.50 86 ASP A O 1
ATOM 671 N N . VAL A 1 87 ? 6.909 -6.065 3.859 1.00 92.75 87 VAL A N 1
ATOM 672 C CA . VAL A 1 87 ? 6.115 -5.409 4.894 1.00 92.75 87 VAL A CA 1
ATOM 673 C C . VAL A 1 87 ? 6.837 -4.158 5.383 1.00 92.75 87 VAL A C 1
ATOM 675 O O . VAL A 1 87 ? 6.237 -3.081 5.360 1.00 92.75 87 VAL A O 1
ATOM 678 N N . ALA A 1 88 ? 8.120 -4.267 5.735 1.00 95.25 88 ALA A N 1
ATOM 679 C CA . ALA A 1 88 ? 8.927 -3.137 6.191 1.00 95.25 88 ALA A CA 1
ATOM 680 C C . ALA A 1 88 ? 9.052 -2.040 5.115 1.00 95.25 88 ALA A C 1
ATOM 682 O O . ALA A 1 88 ? 8.754 -0.872 5.384 1.00 95.25 88 ALA A O 1
ATOM 683 N N . ALA A 1 89 ? 9.400 -2.407 3.875 1.00 95.62 89 ALA A N 1
ATOM 684 C CA . ALA A 1 89 ? 9.551 -1.463 2.765 1.00 95.62 89 ALA A CA 1
ATOM 685 C C . ALA A 1 89 ? 8.244 -0.723 2.441 1.00 95.62 89 ALA A C 1
ATOM 687 O O . ALA A 1 89 ? 8.252 0.496 2.256 1.00 95.62 89 ALA A O 1
ATOM 688 N N . ARG A 1 90 ? 7.104 -1.428 2.412 1.00 95.69 90 ARG A N 1
ATOM 689 C CA . ARG A 1 90 ? 5.787 -0.805 2.193 1.00 95.69 90 ARG A CA 1
ATOM 690 C C . ARG A 1 90 ? 5.381 0.108 3.339 1.00 95.69 90 ARG A C 1
ATOM 692 O O . ARG A 1 90 ? 4.853 1.185 3.086 1.00 95.69 90 ARG A O 1
ATOM 699 N N . ILE A 1 91 ? 5.639 -0.278 4.591 1.00 97.06 91 ILE A N 1
ATOM 700 C CA . ILE A 1 91 ? 5.354 0.592 5.739 1.00 97.06 91 ILE A CA 1
ATOM 701 C C . ILE A 1 91 ? 6.143 1.899 5.622 1.00 97.06 91 ILE A C 1
ATOM 703 O O . ILE A 1 91 ? 5.546 2.973 5.705 1.00 97.06 91 ILE A O 1
ATOM 707 N N . LEU A 1 92 ? 7.453 1.817 5.369 1.00 98.06 92 LEU A N 1
ATOM 708 C CA . LEU A 1 92 ? 8.302 2.995 5.186 1.00 98.06 92 LEU A CA 1
ATOM 709 C C . LEU A 1 92 ? 7.847 3.845 3.999 1.00 98.06 92 LEU A C 1
ATOM 711 O O . LEU A 1 92 ? 7.721 5.056 4.144 1.00 98.06 92 LEU A O 1
ATOM 715 N N . SER A 1 93 ? 7.537 3.228 2.855 1.00 97.69 93 SER A N 1
ATOM 716 C CA . SER A 1 93 ? 7.022 3.931 1.675 1.00 97.69 93 SER A CA 1
ATOM 717 C C . SER A 1 93 ? 5.725 4.693 1.976 1.00 97.69 93 SER A C 1
ATOM 719 O O . SER A 1 93 ? 5.608 5.873 1.631 1.00 97.69 93 SER A O 1
ATOM 721 N N . MET A 1 94 ? 4.768 4.074 2.673 1.00 97.00 94 MET A N 1
ATOM 722 C CA . MET A 1 94 ? 3.504 4.721 3.038 1.00 97.00 94 MET A CA 1
ATOM 723 C C . MET A 1 94 ? 3.694 5.857 4.046 1.00 97.00 94 MET A C 1
ATOM 725 O O . MET A 1 94 ? 3.074 6.908 3.888 1.00 97.00 94 MET A O 1
ATOM 729 N N . LEU A 1 95 ? 4.541 5.670 5.064 1.00 97.31 95 LEU A N 1
ATOM 730 C CA . LEU A 1 95 ? 4.869 6.704 6.055 1.00 97.31 95 LEU A CA 1
ATOM 731 C C . LEU A 1 95 ? 5.599 7.888 5.405 1.00 97.31 95 LEU A C 1
ATOM 733 O O . LEU A 1 95 ? 5.242 9.047 5.618 1.00 97.31 95 LEU A O 1
ATOM 737 N N . ALA A 1 96 ? 6.561 7.601 4.534 1.00 97.62 96 ALA A N 1
ATOM 738 C CA . ALA A 1 96 ? 7.276 8.600 3.760 1.00 97.62 96 ALA A CA 1
ATOM 739 C C . ALA A 1 96 ? 6.323 9.401 2.859 1.00 97.62 96 ALA A C 1
ATOM 741 O O . ALA A 1 96 ? 6.444 10.625 2.777 1.00 97.62 96 ALA A O 1
ATOM 742 N N . LEU A 1 97 ? 5.355 8.750 2.199 1.00 95.44 97 LEU A N 1
ATOM 743 C CA . LEU A 1 97 ? 4.365 9.414 1.340 1.00 95.44 97 LEU A CA 1
ATOM 744 C C . LEU A 1 97 ? 3.507 10.436 2.098 1.00 95.44 97 LEU A C 1
ATOM 746 O O . LEU A 1 97 ? 3.118 11.454 1.528 1.00 95.44 97 LEU A O 1
ATOM 750 N N . ILE A 1 98 ? 3.217 10.175 3.374 1.00 93.88 98 ILE A N 1
ATOM 751 C CA . ILE A 1 98 ? 2.398 11.053 4.222 1.00 93.88 98 ILE A CA 1
ATOM 752 C C . ILE A 1 98 ? 3.217 12.056 5.050 1.00 93.88 98 ILE A C 1
ATOM 754 O O . ILE A 1 98 ? 2.633 12.763 5.869 1.00 93.88 98 ILE A O 1
ATOM 758 N N . GLY A 1 99 ? 4.532 12.144 4.821 1.00 94.75 99 GLY A N 1
ATOM 759 C CA . GLY A 1 99 ? 5.398 13.182 5.388 1.00 94.75 99 GLY A CA 1
ATOM 760 C C . GLY A 1 99 ? 6.248 12.770 6.593 1.00 94.75 99 GLY A C 1
ATOM 761 O O . GLY A 1 99 ? 6.759 13.648 7.281 1.00 94.75 99 GLY A O 1
ATOM 762 N N . ASP A 1 100 ? 6.413 11.475 6.879 1.00 97.81 100 ASP A N 1
ATOM 763 C CA . ASP A 1 100 ? 7.419 11.027 7.851 1.00 97.81 100 ASP A CA 1
ATOM 764 C C . ASP A 1 100 ? 8.824 11.107 7.227 1.00 97.81 100 ASP A C 1
ATOM 766 O O . ASP A 1 100 ? 9.198 10.286 6.384 1.00 97.81 100 ASP A O 1
ATOM 770 N N . GLU A 1 101 ? 9.599 12.109 7.647 1.00 98.12 101 GLU A N 1
ATOM 771 C CA . GLU A 1 101 ? 10.956 12.366 7.147 1.00 98.12 101 GLU A CA 1
ATOM 772 C C . GLU A 1 101 ? 11.965 11.276 7.537 1.00 98.12 101 GLU A C 1
ATOM 774 O O . GLU A 1 101 ? 12.902 10.998 6.788 1.00 98.12 101 GLU A O 1
ATOM 779 N N . THR A 1 102 ? 11.769 10.603 8.674 1.00 98.25 102 THR A N 1
ATOM 780 C CA . THR A 1 102 ? 12.635 9.490 9.088 1.00 98.25 102 THR A CA 1
ATOM 781 C C . THR A 1 102 ? 12.390 8.281 8.192 1.00 98.25 102 THR A C 1
ATOM 783 O O . THR A 1 102 ? 13.341 7.678 7.688 1.00 98.25 102 THR A O 1
ATOM 786 N N . ALA A 1 103 ? 11.122 7.970 7.909 1.00 98.19 103 ALA A N 1
ATOM 787 C CA . ALA A 1 103 ? 10.762 6.908 6.975 1.00 98.19 103 ALA A CA 1
ATOM 788 C C . ALA A 1 103 ? 11.245 7.218 5.549 1.00 98.19 103 ALA A C 1
ATOM 790 O O . ALA A 1 103 ? 11.765 6.343 4.853 1.00 98.19 103 ALA A O 1
ATOM 791 N N . ARG A 1 104 ? 11.122 8.486 5.136 1.00 97.81 104 ARG A N 1
ATOM 792 C CA . ARG A 1 104 ? 11.618 9.018 3.862 1.00 97.81 104 ARG A CA 1
ATOM 793 C C . ARG A 1 104 ? 13.132 8.846 3.731 1.00 97.81 104 ARG A C 1
ATOM 795 O O . ARG A 1 104 ? 13.595 8.308 2.731 1.00 97.81 104 ARG A O 1
ATOM 802 N N . ALA A 1 105 ? 13.897 9.236 4.748 1.00 97.94 105 ALA A N 1
ATOM 803 C CA . ALA A 1 105 ? 15.344 9.054 4.763 1.00 97.94 105 ALA A CA 1
ATOM 804 C C . ALA A 1 105 ? 15.741 7.568 4.740 1.00 97.94 105 ALA A C 1
ATOM 806 O O . ALA A 1 105 ? 16.703 7.205 4.063 1.00 97.94 105 ALA A O 1
ATOM 807 N N . GLY A 1 106 ? 14.992 6.708 5.440 1.00 97.12 106 GLY A N 1
ATOM 808 C CA . GLY A 1 106 ? 15.194 5.258 5.428 1.00 97.12 106 GLY A CA 1
ATOM 809 C C . GLY A 1 106 ? 15.007 4.645 4.039 1.00 97.12 106 GLY A C 1
ATOM 810 O O . GLY A 1 106 ? 15.903 3.962 3.546 1.00 97.12 106 GLY A O 1
ATOM 811 N N . ILE A 1 107 ? 13.886 4.935 3.364 1.00 97.38 107 ILE A N 1
ATOM 812 C CA . ILE A 1 107 ? 13.634 4.402 2.015 1.00 97.38 107 ILE A CA 1
ATOM 813 C C . ILE A 1 107 ? 14.603 4.986 0.976 1.00 97.38 107 ILE A C 1
ATOM 815 O O . ILE A 1 107 ? 15.065 4.259 0.099 1.00 97.38 107 ILE A O 1
ATOM 819 N N . ASP A 1 108 ? 14.978 6.266 1.102 1.00 97.88 108 ASP A N 1
ATOM 820 C CA . ASP A 1 108 ? 15.948 6.920 0.214 1.00 97.88 108 ASP A CA 1
ATOM 821 C C . ASP A 1 108 ? 17.329 6.269 0.332 1.00 97.88 108 ASP A C 1
ATOM 823 O O . ASP A 1 108 ? 17.948 5.929 -0.680 1.00 97.88 108 ASP A O 1
ATOM 827 N N . ARG A 1 109 ? 17.784 6.014 1.564 1.00 97.38 109 ARG A N 1
ATOM 828 C CA . ARG A 1 109 ? 19.039 5.301 1.821 1.00 97.38 109 ARG A CA 1
ATOM 829 C C . ARG A 1 109 ? 18.992 3.874 1.286 1.00 97.38 109 ARG A C 1
ATOM 831 O O . ARG A 1 109 ? 19.940 3.446 0.627 1.00 97.38 109 ARG A O 1
ATOM 838 N N . TYR A 1 110 ? 17.889 3.161 1.511 1.00 97.06 110 TYR A N 1
ATOM 839 C CA . TYR A 1 110 ? 17.758 1.783 1.053 1.00 97.06 110 TYR A CA 1
ATOM 840 C C . TYR A 1 110 ? 17.726 1.673 -0.475 1.00 97.06 110 TYR A C 1
ATOM 842 O O . TYR A 1 110 ? 18.390 0.810 -1.039 1.00 97.06 110 TYR A O 1
ATOM 850 N N . ILE A 1 111 ? 17.036 2.571 -1.183 1.00 97.06 111 ILE A N 1
ATOM 851 C CA . ILE A 1 111 ? 17.086 2.606 -2.654 1.00 97.06 111 ILE A CA 1
ATOM 852 C C . ILE A 1 111 ? 18.508 2.933 -3.140 1.00 97.06 111 ILE A C 1
ATOM 854 O O . ILE A 1 111 ? 18.977 2.375 -4.132 1.00 97.06 111 ILE A O 1
ATOM 858 N N . ALA A 1 112 ? 19.224 3.810 -2.434 1.00 96.94 112 ALA A N 1
ATOM 859 C CA . ALA A 1 112 ? 20.576 4.198 -2.814 1.00 96.94 112 ALA A CA 1
ATOM 860 C C . ALA A 1 112 ? 21.633 3.109 -2.571 1.00 96.94 112 ALA A C 1
ATOM 862 O O . ALA A 1 112 ? 22.634 3.089 -3.288 1.00 96.94 112 ALA A O 1
ATOM 863 N N . GLN A 1 113 ? 21.458 2.239 -1.570 1.00 95.25 113 GLN A N 1
ATOM 864 C CA . GLN A 1 113 ? 22.530 1.352 -1.085 1.00 95.25 113 GLN A CA 1
ATOM 865 C C . GLN A 1 113 ? 22.104 -0.108 -0.886 1.00 95.25 113 GLN A C 1
ATOM 867 O O . GLN A 1 113 ? 22.945 -1.000 -0.986 1.00 95.25 113 GLN A O 1
ATOM 872 N N . GLY A 1 114 ? 20.820 -0.369 -0.660 1.00 94.38 114 GLY A N 1
ATOM 873 C CA . GLY A 1 114 ? 20.292 -1.671 -0.269 1.00 94.38 114 GLY A CA 1
ATOM 874 C C . GLY A 1 114 ? 20.412 -2.756 -1.351 1.00 94.38 114 GLY A C 1
ATOM 875 O O . GLY A 1 114 ? 20.400 -2.458 -2.554 1.00 94.38 114 GLY A O 1
ATOM 876 N N . PRO A 1 115 ? 20.507 -4.036 -0.947 1.00 92.00 115 PRO A N 1
ATOM 877 C CA . PRO A 1 115 ? 20.627 -5.162 -1.875 1.00 92.00 115 PRO A CA 1
ATOM 878 C C . PRO A 1 115 ? 19.355 -5.380 -2.711 1.00 92.00 115 PRO A C 1
ATOM 880 O O . PRO A 1 115 ? 19.453 -5.709 -3.891 1.00 92.00 115 PRO A O 1
ATOM 883 N N . HIS A 1 116 ? 18.171 -5.114 -2.145 1.00 91.88 116 HIS A N 1
ATOM 884 C CA . HIS A 1 116 ? 16.865 -5.224 -2.816 1.00 91.88 116 HIS A CA 1
ATOM 885 C C . HIS A 1 116 ? 16.318 -3.871 -3.281 1.00 91.88 116 HIS A C 1
ATOM 887 O O . HIS A 1 116 ? 15.115 -3.613 -3.246 1.00 91.88 116 HIS A O 1
ATOM 893 N N . TRP A 1 117 ? 17.205 -2.968 -3.699 1.00 95.31 117 TRP A N 1
ATOM 894 C CA . TRP A 1 117 ? 16.819 -1.605 -4.063 1.00 95.31 117 TRP A CA 1
ATOM 895 C C . TRP A 1 117 ? 15.792 -1.543 -5.208 1.00 95.31 117 TRP A C 1
ATOM 897 O O . TRP A 1 117 ? 14.942 -0.656 -5.201 1.00 95.31 117 TRP A O 1
ATOM 907 N N . VAL A 1 118 ? 15.832 -2.492 -6.157 1.00 95.19 118 VAL A N 1
ATOM 908 C CA . VAL A 1 118 ? 14.836 -2.620 -7.239 1.00 95.19 118 VAL A CA 1
ATOM 909 C C . VAL A 1 118 ? 13.449 -2.878 -6.656 1.00 95.19 118 VAL A C 1
ATOM 911 O O . VAL A 1 118 ? 12.515 -2.151 -6.979 1.00 95.19 118 VAL A O 1
ATOM 914 N N . ASP A 1 119 ? 13.318 -3.852 -5.751 1.00 93.19 119 ASP A N 1
ATOM 915 C CA . ASP A 1 119 ? 12.039 -4.196 -5.122 1.00 93.19 119 ASP A CA 1
ATOM 916 C C . ASP A 1 119 ? 11.491 -3.022 -4.286 1.00 93.19 119 ASP A C 1
ATOM 918 O O . ASP A 1 119 ? 10.305 -2.696 -4.363 1.00 93.19 119 ASP A O 1
ATOM 922 N N . ALA A 1 120 ? 12.359 -2.342 -3.525 1.00 95.69 120 ALA A N 1
ATOM 923 C CA . ALA A 1 120 ? 11.992 -1.155 -2.749 1.00 95.69 120 ALA A CA 1
ATOM 924 C C . ALA A 1 120 ? 11.519 0.002 -3.645 1.00 95.69 120 ALA A C 1
ATOM 926 O O . ALA A 1 120 ? 10.507 0.646 -3.360 1.00 95.69 120 ALA A O 1
ATOM 927 N N . LEU A 1 121 ? 12.220 0.250 -4.755 1.00 97.31 121 LEU A N 1
ATOM 928 C CA . LEU A 1 121 ? 11.837 1.269 -5.726 1.00 97.31 121 LEU A CA 1
ATOM 929 C C . LEU A 1 121 ? 10.493 0.944 -6.383 1.00 97.31 121 LEU A C 1
ATOM 931 O O . LEU A 1 121 ? 9.659 1.830 -6.543 1.00 97.31 121 LEU A O 1
ATOM 935 N N . GLU A 1 122 ? 10.258 -0.313 -6.749 1.00 94.69 122 GLU A N 1
ATOM 936 C CA . GLU A 1 122 ? 8.992 -0.735 -7.345 1.00 94.69 122 GLU A CA 1
ATOM 937 C C . GLU A 1 122 ? 7.817 -0.590 -6.370 1.00 94.69 122 GLU A C 1
ATOM 939 O O . GLU A 1 122 ? 6.752 -0.124 -6.770 1.00 94.69 122 GLU A O 1
ATOM 944 N N . ILE A 1 123 ? 8.024 -0.878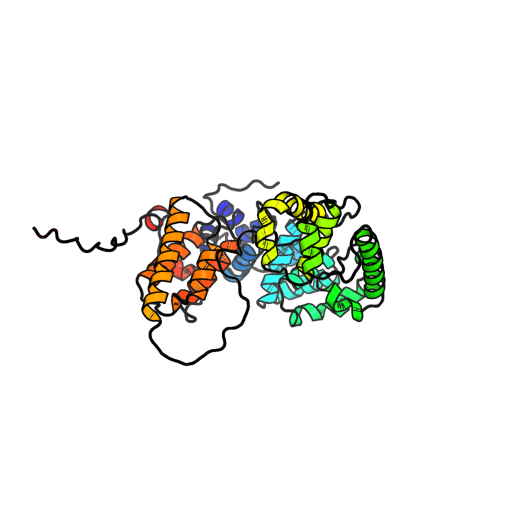 -5.079 1.00 94.69 123 ILE A N 1
ATOM 945 C CA . ILE A 1 123 ? 7.044 -0.587 -4.020 1.00 94.69 123 ILE A CA 1
ATOM 946 C C . ILE A 1 123 ? 6.698 0.905 -3.984 1.00 94.69 123 ILE A C 1
ATOM 948 O O . ILE A 1 123 ? 5.520 1.269 -3.987 1.00 94.69 123 ILE A O 1
ATOM 952 N N . VAL A 1 124 ? 7.712 1.771 -3.993 1.00 96.88 124 VAL A N 1
ATOM 953 C CA . VAL A 1 124 ? 7.518 3.226 -3.998 1.00 96.88 124 VAL A CA 1
ATOM 954 C C . VAL A 1 124 ? 6.765 3.681 -5.250 1.00 96.88 124 VAL A C 1
ATOM 956 O O . VAL A 1 124 ? 5.848 4.495 -5.170 1.00 96.88 124 VAL A O 1
ATOM 959 N N . VAL A 1 125 ? 7.106 3.137 -6.414 1.00 95.50 125 VAL A N 1
ATOM 960 C CA . VAL A 1 125 ? 6.479 3.477 -7.699 1.00 95.50 125 VAL A CA 1
ATOM 961 C C . VAL A 1 125 ? 5.016 3.033 -7.773 1.00 95.50 125 VAL A C 1
ATOM 963 O O . VAL A 1 125 ? 4.199 3.732 -8.380 1.00 95.50 125 VAL A O 1
ATOM 966 N N . ASP A 1 126 ? 4.680 1.902 -7.152 1.00 90.50 126 ASP A N 1
ATOM 967 C CA . ASP A 1 126 ? 3.308 1.400 -7.045 1.00 90.50 126 ASP A CA 1
ATOM 968 C C . ASP A 1 126 ? 2.425 2.290 -6.154 1.00 90.50 126 ASP A C 1
ATOM 970 O O . ASP A 1 126 ? 1.215 2.391 -6.379 1.00 90.50 126 ASP A O 1
ATOM 974 N N . GLU A 1 127 ? 3.011 2.918 -5.133 1.00 88.06 127 GLU A N 1
ATOM 975 C CA . GLU A 1 127 ? 2.276 3.649 -4.097 1.00 88.06 127 GLU A CA 1
ATOM 976 C C . GLU A 1 127 ? 2.251 5.166 -4.325 1.00 88.06 127 GLU A C 1
ATOM 978 O O . GLU A 1 127 ? 1.276 5.831 -3.963 1.00 88.06 127 GLU A O 1
ATOM 983 N N . TRP A 1 128 ? 3.305 5.735 -4.911 1.00 93.38 128 TRP A N 1
ATOM 984 C CA . TRP A 1 128 ? 3.487 7.182 -4.978 1.00 93.38 128 TRP A CA 1
ATOM 985 C C . TRP A 1 128 ? 3.004 7.776 -6.308 1.00 93.38 128 TRP A C 1
ATOM 987 O O . TRP A 1 128 ? 3.068 7.136 -7.363 1.00 93.38 128 TRP A O 1
ATOM 997 N N . PRO A 1 129 ? 2.583 9.054 -6.313 1.00 93.62 129 PRO A N 1
ATOM 998 C CA . PRO A 1 129 ? 2.395 9.802 -7.549 1.00 93.62 129 PRO A CA 1
ATOM 999 C C . PRO A 1 129 ? 3.682 9.842 -8.381 1.00 93.62 129 PRO A C 1
ATOM 1001 O O . PRO A 1 129 ? 4.779 9.963 -7.829 1.00 93.62 129 PRO A O 1
ATOM 1004 N N . ALA A 1 130 ? 3.537 9.833 -9.712 1.00 91.50 130 ALA A N 1
ATOM 1005 C CA . ALA A 1 130 ? 4.665 9.848 -10.651 1.00 91.50 130 ALA A CA 1
ATOM 1006 C C . ALA A 1 130 ? 5.666 10.971 -10.384 1.00 91.50 130 ALA A C 1
ATOM 1008 O O . ALA A 1 130 ? 6.872 10.798 -10.541 1.00 91.50 130 ALA A O 1
ATOM 1009 N N . GLU A 1 131 ? 5.168 12.099 -9.895 1.00 92.62 131 GLU A N 1
ATOM 1010 C CA . GLU A 1 131 ? 5.962 13.317 -9.793 1.00 92.62 131 GLU A CA 1
ATOM 1011 C C . GLU A 1 131 ? 6.919 13.241 -8.604 1.00 92.62 131 GLU A C 1
ATOM 1013 O O . GLU A 1 131 ? 7.950 13.904 -8.593 1.00 92.62 131 GLU A O 1
ATOM 1018 N N . GLN A 1 132 ? 6.602 12.383 -7.629 1.00 93.44 132 GLN A N 1
ATOM 1019 C CA . GLN A 1 132 ? 7.430 12.160 -6.455 1.00 93.44 132 GLN A CA 1
ATOM 1020 C C . GLN A 1 132 ? 8.466 11.064 -6.688 1.00 93.44 132 GLN A C 1
ATOM 1022 O O . GLN A 1 132 ? 9.625 11.259 -6.340 1.00 93.44 132 GLN A O 1
ATOM 1027 N N . TRP A 1 133 ? 8.096 9.922 -7.280 1.00 95.88 133 TRP A N 1
ATOM 1028 C CA . TRP A 1 133 ? 9.060 8.828 -7.457 1.00 95.88 133 TRP A CA 1
ATOM 1029 C C . TRP A 1 133 ? 10.030 9.053 -8.623 1.00 95.88 133 TRP A C 1
ATOM 1031 O O . TRP A 1 133 ? 11.107 8.462 -8.640 1.00 95.88 133 TRP A O 1
ATOM 1041 N N . ARG A 1 134 ? 9.728 9.949 -9.574 1.00 95.56 134 ARG A N 1
ATOM 1042 C CA . ARG A 1 134 ? 10.669 10.296 -10.659 1.00 95.56 134 ARG A CA 1
ATOM 1043 C C . ARG A 1 134 ? 12.022 10.801 -10.159 1.00 95.56 134 ARG A C 1
ATOM 1045 O O . ARG A 1 134 ? 13.011 10.626 -10.861 1.00 95.56 134 ARG A O 1
ATOM 1052 N N . ARG A 1 135 ? 12.086 11.364 -8.948 1.00 95.12 135 ARG A N 1
ATOM 1053 C CA . ARG A 1 135 ? 13.341 11.814 -8.324 1.00 95.12 135 ARG A CA 1
ATOM 1054 C C . ARG A 1 135 ? 14.381 10.700 -8.157 1.00 95.12 135 ARG A C 1
ATOM 1056 O O . ARG A 1 135 ? 15.563 10.996 -8.080 1.00 95.12 135 ARG A O 1
ATOM 1063 N N . TYR A 1 136 ? 13.955 9.434 -8.118 1.00 97.62 136 TYR A N 1
ATOM 1064 C CA . TYR A 1 136 ? 14.862 8.293 -7.990 1.00 97.62 136 TYR A CA 1
ATOM 1065 C C . TYR A 1 136 ? 15.537 7.894 -9.302 1.00 97.62 136 TYR A C 1
ATOM 1067 O O . TYR A 1 136 ? 16.371 6.995 -9.276 1.00 97.62 136 TYR A O 1
ATOM 1075 N N . ALA A 1 137 ? 15.196 8.520 -10.436 1.00 97.00 137 ALA A N 1
ATOM 1076 C CA . ALA A 1 137 ? 15.722 8.129 -11.741 1.00 97.00 137 ALA A CA 1
ATOM 1077 C C . ALA A 1 137 ? 17.256 8.133 -11.763 1.00 97.00 137 ALA A C 1
ATOM 1079 O O . ALA A 1 137 ? 17.857 7.129 -12.116 1.00 97.00 137 ALA A O 1
ATOM 1080 N N . GLU A 1 138 ? 17.894 9.218 -11.322 1.00 96.88 138 GLU A N 1
ATOM 1081 C CA . GLU A 1 138 ? 19.357 9.322 -11.329 1.00 96.88 138 GLU A CA 1
ATOM 1082 C C . GLU A 1 138 ? 20.011 8.227 -10.473 1.00 96.88 138 GLU A C 1
ATOM 1084 O O . GLU A 1 138 ? 20.864 7.486 -10.958 1.00 96.88 138 GLU A O 1
ATOM 1089 N N . THR A 1 139 ? 19.552 8.057 -9.228 1.00 97.81 139 THR A N 1
ATOM 1090 C CA . THR A 1 139 ? 20.063 7.026 -8.313 1.00 97.81 139 THR A CA 1
ATOM 1091 C C . THR A 1 139 ? 19.856 5.614 -8.861 1.00 97.81 139 THR A C 1
ATOM 1093 O O . THR A 1 139 ? 20.768 4.793 -8.802 1.00 97.81 139 THR A O 1
ATOM 1096 N N . ALA A 1 140 ? 18.675 5.321 -9.408 1.00 97.06 140 ALA A N 1
ATOM 1097 C CA . ALA A 1 140 ? 18.346 4.010 -9.952 1.00 97.06 140 ALA A CA 1
ATOM 1098 C C . ALA A 1 140 ? 19.177 3.687 -11.198 1.00 97.06 140 ALA A C 1
ATOM 1100 O O . ALA A 1 140 ? 19.758 2.609 -11.284 1.00 97.06 140 ALA A O 1
ATOM 1101 N N . LEU A 1 141 ? 19.274 4.628 -12.142 1.00 96.56 141 LEU A N 1
ATOM 1102 C CA . LEU A 1 141 ? 20.041 4.453 -13.375 1.00 96.56 141 LEU A CA 1
ATOM 1103 C C . LEU A 1 141 ? 21.541 4.304 -13.084 1.00 96.56 141 LEU A C 1
ATOM 1105 O O . LEU A 1 141 ? 22.192 3.438 -13.669 1.00 96.56 141 LEU A O 1
ATOM 1109 N N . ALA A 1 142 ? 22.086 5.058 -12.125 1.00 97.06 142 ALA A N 1
ATOM 1110 C CA . ALA A 1 142 ? 23.478 4.910 -11.694 1.00 97.06 142 ALA A CA 1
ATOM 1111 C C . ALA A 1 142 ? 23.788 3.515 -11.115 1.00 97.06 142 ALA A C 1
ATOM 1113 O O . ALA A 1 142 ? 24.916 3.042 -11.229 1.00 97.06 142 ALA A O 1
ATOM 1114 N N . ARG A 1 143 ? 22.790 2.846 -10.521 1.00 96.44 143 ARG A N 1
ATOM 1115 C CA . ARG A 1 143 ? 22.916 1.499 -9.939 1.00 96.44 143 ARG A CA 1
ATOM 1116 C C . ARG A 1 143 ? 22.647 0.363 -10.920 1.00 96.44 143 ARG A C 1
ATOM 1118 O O . ARG A 1 143 ? 22.866 -0.790 -10.560 1.00 96.44 143 ARG A O 1
ATOM 1125 N N . LEU A 1 144 ? 22.156 0.646 -12.127 1.00 95.81 144 LEU A N 1
ATOM 1126 C CA . LEU A 1 144 ? 21.901 -0.408 -13.103 1.00 95.81 144 LEU A CA 1
ATOM 1127 C C . LEU A 1 144 ? 23.208 -1.091 -13.507 1.00 95.81 144 LEU A C 1
ATOM 1129 O O . LEU A 1 144 ? 24.144 -0.446 -13.981 1.00 95.81 144 LEU A O 1
ATOM 1133 N N . ASP A 1 145 ? 23.225 -2.410 -13.390 1.00 94.88 145 ASP A N 1
ATOM 1134 C CA . ASP A 1 145 ? 24.239 -3.297 -13.942 1.00 94.88 145 ASP A CA 1
ATOM 1135 C C . ASP A 1 145 ? 23.565 -4.350 -14.847 1.00 94.88 145 ASP A C 1
ATOM 1137 O O . ASP A 1 145 ? 22.336 -4.498 -14.811 1.00 94.88 145 ASP A O 1
ATOM 1141 N N . PRO A 1 146 ? 24.321 -5.066 -15.702 1.00 93.50 146 PRO A N 1
ATOM 1142 C CA . PRO A 1 146 ? 23.728 -6.062 -16.592 1.00 93.50 146 PRO A CA 1
ATOM 1143 C C . PRO A 1 146 ? 22.893 -7.136 -15.860 1.00 93.50 146 PRO A C 1
ATOM 1145 O O . PRO A 1 146 ? 21.751 -7.351 -16.267 1.00 93.50 146 PRO A O 1
ATOM 1148 N N . PRO A 1 147 ? 23.359 -7.739 -14.739 1.00 92.81 147 PRO A N 1
ATOM 1149 C CA . PRO A 1 147 ? 22.558 -8.714 -13.992 1.00 92.81 147 PRO A CA 1
ATOM 1150 C C . PRO A 1 147 ? 21.230 -8.166 -13.461 1.00 92.81 147 PRO A C 1
ATOM 1152 O O . PRO A 1 147 ? 20.245 -8.902 -13.383 1.00 92.81 147 PRO A O 1
ATOM 1155 N N . THR A 1 148 ? 21.193 -6.892 -13.067 1.00 93.31 148 THR A N 1
ATOM 1156 C CA . THR A 1 148 ? 19.967 -6.228 -12.625 1.00 93.31 148 THR A CA 1
ATOM 1157 C C . THR A 1 148 ? 19.027 -6.016 -13.799 1.00 93.31 148 THR A C 1
ATOM 1159 O O . THR A 1 148 ? 17.861 -6.392 -13.703 1.00 93.31 148 THR A O 1
ATOM 1162 N N . ILE A 1 149 ? 19.531 -5.467 -14.910 1.00 93.19 149 ILE A N 1
ATOM 1163 C CA . ILE A 1 149 ? 18.749 -5.196 -16.125 1.00 93.19 149 ILE A CA 1
ATOM 1164 C C . ILE A 1 149 ? 18.063 -6.469 -16.633 1.00 93.19 149 ILE A C 1
ATOM 1166 O O . ILE A 1 149 ? 16.875 -6.430 -16.951 1.00 93.19 149 ILE A O 1
ATOM 1170 N N . ASP A 1 150 ? 18.767 -7.602 -16.629 1.00 88.69 150 ASP A N 1
ATOM 1171 C CA . ASP A 1 150 ? 18.236 -8.895 -17.077 1.00 88.69 150 ASP A CA 1
ATOM 1172 C C . ASP A 1 150 ? 17.038 -9.393 -16.250 1.00 88.69 150 ASP A C 1
ATOM 1174 O O . ASP A 1 150 ? 16.244 -10.206 -16.729 1.00 88.69 150 ASP A O 1
ATOM 1178 N N . ARG A 1 151 ? 16.887 -8.906 -15.012 1.00 87.00 151 ARG A N 1
ATOM 1179 C CA . ARG A 1 151 ? 15.777 -9.250 -14.110 1.00 87.00 151 ARG A CA 1
ATOM 1180 C C . ARG A 1 151 ? 14.625 -8.249 -14.167 1.00 87.00 151 ARG A C 1
ATOM 1182 O O . ARG A 1 151 ? 13.563 -8.529 -13.610 1.00 87.00 151 ARG A O 1
ATOM 1189 N N . LEU A 1 152 ? 14.810 -7.091 -14.803 1.00 90.88 152 LEU A N 1
ATOM 1190 C CA . LEU A 1 152 ? 13.770 -6.070 -14.891 1.00 90.88 152 LEU A CA 1
ATOM 1191 C C . LEU A 1 152 ? 12.652 -6.510 -15.831 1.00 90.88 152 LEU A C 1
ATOM 1193 O O . LEU A 1 152 ? 12.873 -7.145 -16.860 1.00 90.88 152 LEU A O 1
ATOM 1197 N N . PHE A 1 153 ? 11.429 -6.093 -15.508 1.00 82.44 153 PHE A N 1
ATOM 1198 C CA . PHE A 1 153 ? 10.281 -6.300 -16.381 1.00 82.44 153 PHE A CA 1
ATOM 1199 C C . PHE A 1 153 ? 10.035 -5.055 -17.253 1.00 82.44 153 PHE A C 1
ATOM 1201 O O . PHE A 1 153 ? 9.607 -4.023 -16.716 1.00 82.44 153 PHE A O 1
ATOM 1208 N N . PRO A 1 154 ? 10.223 -5.139 -18.585 1.00 82.06 154 PRO A N 1
ATOM 1209 C CA . PRO A 1 154 ? 10.289 -3.963 -19.457 1.00 82.06 154 PRO A CA 1
ATOM 1210 C C . PRO A 1 154 ? 9.050 -3.073 -19.479 1.00 82.06 154 PRO A C 1
ATOM 1212 O O . PRO A 1 154 ? 9.159 -1.853 -19.501 1.00 82.06 154 PRO A O 1
ATOM 1215 N N . ALA A 1 155 ? 7.857 -3.669 -19.436 1.00 78.19 155 ALA A N 1
ATOM 1216 C CA . ALA A 1 155 ? 6.600 -2.919 -19.480 1.00 78.19 155 ALA A CA 1
ATOM 1217 C C . ALA A 1 155 ? 6.193 -2.327 -18.114 1.00 78.19 155 ALA A C 1
ATOM 1219 O O . ALA A 1 155 ? 5.169 -1.652 -18.002 1.00 78.19 155 ALA A O 1
ATOM 1220 N N . GLY A 1 156 ? 6.962 -2.598 -17.057 1.00 80.81 156 GLY A N 1
ATOM 1221 C CA . GLY A 1 156 ? 6.681 -2.114 -15.714 1.00 80.81 156 GLY A CA 1
ATOM 1222 C C . GLY A 1 156 ? 7.174 -0.691 -15.499 1.00 80.81 156 GLY A C 1
ATOM 1223 O O . GLY A 1 156 ? 8.222 -0.293 -16.004 1.00 80.81 156 GLY A O 1
ATOM 1224 N N . LYS A 1 157 ? 6.452 0.067 -14.672 1.00 86.56 157 LYS A N 1
ATOM 1225 C CA . LYS A 1 157 ? 7.042 1.250 -14.044 1.00 86.56 157 LYS A CA 1
ATOM 1226 C C . LYS A 1 157 ? 8.098 0.797 -13.012 1.00 86.56 157 LYS A C 1
ATOM 1228 O O . LYS A 1 157 ? 7.951 -0.295 -12.464 1.00 86.56 157 LYS A O 1
ATOM 1233 N N . PRO A 1 158 ? 9.140 1.606 -12.755 1.00 93.31 158 PRO A N 1
ATOM 1234 C CA . PRO A 1 158 ? 9.441 2.882 -13.413 1.00 93.31 158 PRO A CA 1
ATOM 1235 C C . PRO A 1 158 ? 10.145 2.715 -14.771 1.00 93.31 158 PRO A C 1
ATOM 1237 O O . PRO A 1 158 ? 10.203 3.662 -15.550 1.00 93.31 158 PRO A O 1
ATOM 1240 N N . TRP A 1 159 ? 10.625 1.513 -15.082 1.00 94.50 159 TRP A N 1
ATOM 1241 C CA . TRP A 1 159 ? 11.555 1.235 -16.176 1.00 94.50 159 TRP A CA 1
ATOM 1242 C C . TRP A 1 159 ? 11.051 1.651 -17.555 1.00 94.50 159 TRP A C 1
ATOM 1244 O O . TRP A 1 159 ? 11.772 2.323 -18.284 1.00 94.50 159 TRP A O 1
ATOM 1254 N N . ALA A 1 160 ? 9.788 1.366 -17.880 1.00 89.62 160 ALA A N 1
ATOM 1255 C CA . ALA A 1 160 ? 9.172 1.808 -19.134 1.00 89.62 160 ALA A CA 1
ATOM 1256 C C . ALA A 1 160 ? 9.171 3.342 -19.294 1.00 89.62 160 ALA A C 1
ATOM 1258 O O . ALA A 1 160 ? 9.192 3.862 -20.402 1.00 89.62 160 ALA A O 1
ATOM 1259 N N . THR A 1 161 ? 9.131 4.088 -18.184 1.00 91.00 161 THR A N 1
ATOM 1260 C CA . THR A 1 161 ? 9.185 5.562 -18.203 1.00 91.00 161 THR A CA 1
ATOM 1261 C C . THR A 1 161 ? 10.611 6.079 -18.381 1.00 91.00 161 THR A C 1
ATOM 1263 O O . THR A 1 161 ? 10.799 7.193 -18.859 1.00 91.00 161 THR A O 1
ATOM 1266 N N . TRP A 1 162 ? 11.611 5.289 -17.995 1.00 94.75 162 TRP A N 1
ATOM 1267 C CA . TRP A 1 162 ? 13.024 5.663 -18.042 1.00 94.75 162 TRP A CA 1
ATOM 1268 C C . TRP A 1 162 ? 13.782 5.040 -19.217 1.00 94.75 162 TRP A C 1
ATOM 1270 O O . TRP A 1 162 ? 14.969 5.304 -19.369 1.00 94.75 162 TRP A O 1
ATOM 1280 N N . GLU A 1 163 ? 13.116 4.266 -20.080 1.00 92.88 163 GLU A N 1
ATOM 1281 C CA . GLU A 1 163 ? 13.729 3.634 -21.257 1.00 92.88 163 GLU A CA 1
ATOM 1282 C C . GLU A 1 163 ? 14.479 4.652 -22.131 1.00 92.88 163 GLU A C 1
ATOM 1284 O O . GLU A 1 163 ? 15.598 4.399 -22.560 1.00 92.88 163 GLU A O 1
ATOM 1289 N N . THR A 1 164 ? 13.914 5.845 -22.344 1.00 92.44 164 THR A N 1
ATOM 1290 C CA . THR A 1 164 ? 14.552 6.901 -23.151 1.00 92.44 164 THR A CA 1
ATOM 1291 C C . THR A 1 164 ? 15.657 7.661 -22.416 1.00 92.44 164 THR A C 1
ATOM 1293 O O . THR A 1 164 ? 16.300 8.518 -23.015 1.00 92.44 164 THR A O 1
ATOM 1296 N N . MET A 1 165 ? 15.838 7.415 -21.117 1.00 93.50 165 MET A N 1
ATOM 1297 C CA . MET A 1 165 ? 16.817 8.106 -20.273 1.00 93.50 165 MET A CA 1
ATOM 1298 C C . MET A 1 165 ? 18.141 7.343 -20.166 1.00 93.50 165 MET A C 1
ATOM 1300 O O . MET A 1 165 ? 19.154 7.963 -19.857 1.00 93.50 165 MET A O 1
ATOM 1304 N N . ASP A 1 166 ? 18.152 6.031 -20.428 1.00 94.44 166 ASP A N 1
ATOM 1305 C CA . ASP A 1 166 ? 19.350 5.194 -20.329 1.00 94.44 166 ASP A CA 1
ATOM 1306 C C . ASP A 1 166 ? 19.456 4.219 -21.517 1.00 94.44 166 ASP A C 1
ATOM 1308 O O . ASP A 1 166 ? 18.595 3.345 -21.676 1.00 94.44 166 ASP A O 1
ATOM 1312 N N . PRO A 1 167 ? 20.518 4.317 -22.343 1.00 94.56 167 PRO A N 1
ATOM 1313 C CA . PRO A 1 167 ? 20.710 3.440 -23.496 1.00 94.56 167 PRO A CA 1
ATOM 1314 C C . PRO A 1 167 ? 20.705 1.944 -23.161 1.00 94.56 167 PRO A C 1
ATOM 1316 O O . PRO A 1 167 ? 20.265 1.145 -23.985 1.00 94.56 167 PRO A O 1
ATOM 1319 N N . ARG A 1 168 ? 21.146 1.553 -21.956 1.00 94.50 168 ARG A N 1
ATOM 1320 C CA . ARG A 1 168 ? 21.213 0.143 -21.539 1.00 94.50 168 ARG A CA 1
ATOM 1321 C C . ARG A 1 168 ? 19.815 -0.449 -21.366 1.00 94.50 168 ARG A C 1
ATOM 1323 O O . ARG A 1 168 ? 19.579 -1.588 -21.762 1.00 94.50 168 ARG A O 1
ATOM 1330 N N . LEU A 1 169 ? 18.874 0.333 -20.825 1.00 94.06 169 LEU A N 1
ATOM 1331 C CA . LEU A 1 169 ? 17.464 -0.065 -20.747 1.00 94.06 169 LEU A CA 1
ATOM 1332 C C . LEU A 1 169 ? 16.847 -0.162 -22.144 1.00 94.06 169 LEU A C 1
ATOM 1334 O O . LEU A 1 169 ? 16.196 -1.159 -22.450 1.00 94.06 169 LEU A O 1
ATOM 1338 N N . ALA A 1 170 ? 17.083 0.837 -23.001 1.00 93.50 170 ALA A N 1
ATOM 1339 C CA . ALA A 1 170 ? 16.566 0.848 -24.370 1.00 93.50 170 ALA A CA 1
ATOM 1340 C C . ALA A 1 170 ? 17.026 -0.376 -25.181 1.00 93.50 170 ALA A C 1
ATOM 1342 O O . ALA A 1 170 ? 16.220 -1.015 -25.867 1.00 93.50 170 ALA A O 1
ATOM 1343 N N . GLU A 1 171 ? 18.306 -0.739 -25.081 1.00 92.69 171 GLU A N 1
ATOM 1344 C CA . GLU A 1 171 ? 18.867 -1.921 -25.735 1.00 92.69 171 GLU A CA 1
ATOM 1345 C C . GLU A 1 171 ? 18.234 -3.212 -25.197 1.00 92.69 171 GLU A C 1
ATOM 1347 O O . GLU A 1 171 ? 17.686 -4.007 -25.971 1.00 92.69 171 GLU A O 1
ATOM 1352 N N . ALA A 1 172 ? 18.220 -3.390 -23.872 1.00 90.94 172 ALA A N 1
ATOM 1353 C CA . ALA A 1 172 ? 17.650 -4.574 -23.236 1.00 90.94 172 ALA A CA 1
ATOM 1354 C C . ALA A 1 172 ? 16.160 -4.752 -23.572 1.00 90.94 172 ALA A C 1
ATOM 1356 O O . ALA A 1 172 ? 15.697 -5.863 -23.857 1.00 90.94 172 ALA A O 1
ATOM 1357 N N . PHE A 1 173 ? 15.396 -3.659 -23.600 1.00 90.69 173 PHE A N 1
ATOM 1358 C CA . PHE A 1 173 ? 13.957 -3.696 -23.859 1.00 90.69 173 PHE A CA 1
ATOM 1359 C C . PHE A 1 173 ? 13.651 -3.894 -25.344 1.00 90.69 173 PHE A C 1
ATOM 1361 O O . PHE A 1 173 ? 12.674 -4.567 -25.683 1.00 90.69 173 PHE A O 1
ATOM 1368 N N . THR A 1 174 ? 14.509 -3.408 -26.244 1.00 90.50 174 THR A N 1
ATOM 1369 C CA . THR A 1 174 ? 14.448 -3.736 -27.678 1.00 90.50 174 THR A CA 1
ATOM 1370 C C . THR A 1 174 ? 14.714 -5.224 -27.914 1.00 90.50 174 THR A C 1
ATOM 1372 O O . THR A 1 174 ? 13.969 -5.882 -28.650 1.00 90.50 174 THR A O 1
ATOM 1375 N N . ALA A 1 175 ? 15.720 -5.795 -27.244 1.00 87.12 175 ALA A N 1
ATOM 1376 C CA . ALA A 1 175 ? 16.018 -7.223 -27.316 1.00 87.12 175 ALA A CA 1
ATOM 1377 C C . ALA A 1 175 ? 14.874 -8.078 -26.743 1.00 87.12 175 ALA A C 1
ATOM 1379 O O . ALA A 1 175 ? 14.512 -9.109 -27.316 1.00 87.12 175 ALA A O 1
ATOM 1380 N N . TRP A 1 176 ? 14.262 -7.651 -25.635 1.00 86.25 176 TRP A N 1
ATOM 1381 C CA . TRP A 1 176 ? 13.090 -8.316 -25.064 1.00 86.25 176 TRP A CA 1
ATOM 1382 C C . TRP A 1 176 ? 11.872 -8.276 -25.996 1.00 86.25 176 TRP A C 1
ATOM 1384 O O . TRP A 1 176 ? 11.248 -9.317 -26.219 1.00 86.25 176 TRP A O 1
ATOM 1394 N N . ARG A 1 177 ? 11.560 -7.118 -26.598 1.00 83.19 177 ARG A N 1
ATOM 1395 C CA . ARG A 1 177 ? 10.471 -6.986 -27.584 1.00 83.19 177 ARG A CA 1
ATOM 1396 C C . ARG A 1 177 ? 10.706 -7.897 -28.788 1.00 83.19 177 ARG A C 1
ATOM 1398 O O . ARG A 1 177 ? 9.839 -8.691 -29.132 1.00 83.19 177 ARG A O 1
ATOM 1405 N N . SER A 1 178 ? 11.930 -7.902 -29.315 1.00 81.00 178 SER A N 1
ATOM 1406 C CA . SER A 1 178 ? 12.328 -8.773 -30.429 1.00 81.00 178 SER A CA 1
ATOM 1407 C C . SER A 1 178 ? 12.176 -10.266 -30.111 1.00 81.00 178 SER A C 1
ATOM 1409 O O . SER A 1 178 ? 11.817 -11.052 -30.986 1.00 81.00 178 SER A O 1
ATOM 1411 N N . ARG A 1 179 ? 12.447 -10.689 -28.867 1.00 77.31 179 ARG A N 1
ATOM 1412 C CA . ARG A 1 179 ? 12.211 -12.072 -28.414 1.00 77.31 179 ARG A CA 1
ATOM 1413 C C . ARG A 1 179 ? 10.725 -12.375 -28.254 1.00 77.31 179 ARG A C 1
ATOM 1415 O O . ARG A 1 179 ? 10.290 -13.457 -28.639 1.00 77.31 179 ARG A O 1
ATOM 1422 N N . SER A 1 180 ? 9.956 -11.440 -27.706 1.00 69.56 180 SER A N 1
ATOM 1423 C CA . SER A 1 180 ? 8.515 -11.598 -27.488 1.00 69.56 180 SER A CA 1
ATOM 1424 C C . SER A 1 180 ? 7.755 -11.713 -28.809 1.00 69.56 180 SER A C 1
ATOM 1426 O O . SER A 1 180 ? 6.919 -12.602 -28.946 1.00 69.56 180 SER A O 1
ATOM 1428 N N . ASP A 1 181 ? 8.132 -10.916 -29.812 1.00 66.06 181 ASP A N 1
ATOM 1429 C CA . ASP A 1 181 ? 7.566 -10.967 -31.165 1.00 66.06 181 ASP A CA 1
ATOM 1430 C C . ASP A 1 181 ? 7.824 -12.311 -31.865 1.00 66.06 181 ASP A C 1
ATOM 1432 O O . ASP A 1 181 ? 7.006 -12.779 -32.655 1.00 66.06 181 ASP A O 1
ATOM 1436 N N . ARG A 1 182 ? 8.935 -12.991 -31.544 1.00 61.66 182 ARG A N 1
ATOM 1437 C CA . ARG A 1 182 ? 9.197 -14.355 -32.039 1.00 61.66 182 ARG A CA 1
ATOM 1438 C C . ARG A 1 182 ? 8.288 -15.397 -31.387 1.00 61.66 182 ARG A C 1
ATOM 1440 O O . ARG A 1 182 ? 7.913 -16.352 -32.055 1.00 61.66 182 ARG A O 1
ATOM 1447 N N . HIS A 1 183 ? 7.917 -15.213 -30.119 1.00 58.06 183 HIS A N 1
ATOM 1448 C CA . HIS A 1 183 ? 7.034 -16.140 -29.397 1.00 58.06 183 HIS A CA 1
ATOM 1449 C C . HIS A 1 183 ? 5.550 -15.929 -29.732 1.00 58.06 183 HIS A C 1
ATOM 1451 O O . HIS A 1 183 ? 4.771 -16.876 -29.695 1.00 58.06 183 HIS A O 1
ATOM 1457 N N . THR A 1 184 ? 5.140 -14.709 -30.086 1.00 55.31 184 THR A N 1
ATOM 1458 C CA . THR A 1 184 ? 3.799 -14.429 -30.636 1.00 55.31 184 THR A CA 1
ATOM 1459 C C . THR A 1 184 ? 3.702 -14.724 -32.138 1.00 55.31 184 THR A C 1
ATOM 1461 O O . THR A 1 184 ? 2.598 -14.850 -32.673 1.00 55.31 184 THR A O 1
ATOM 1464 N N . GLY A 1 185 ? 4.851 -14.871 -32.804 1.00 47.09 185 GLY A N 1
ATOM 1465 C CA . GLY A 1 185 ? 5.003 -15.039 -34.247 1.00 47.09 185 GLY A CA 1
ATOM 1466 C C . GLY A 1 185 ? 4.545 -16.371 -34.842 1.00 47.09 185 GLY A C 1
ATOM 1467 O O . GLY A 1 185 ? 4.507 -16.469 -36.065 1.00 47.09 185 GLY A O 1
ATOM 1468 N N . ASP A 1 186 ? 4.130 -17.360 -34.045 1.00 48.75 186 ASP A N 1
ATOM 1469 C CA . ASP A 1 186 ? 3.699 -18.664 -34.579 1.00 48.75 186 ASP A CA 1
ATOM 1470 C C . ASP A 1 186 ? 2.190 -18.748 -34.907 1.00 48.75 186 ASP A C 1
ATOM 1472 O O . ASP A 1 186 ? 1.596 -19.822 -34.948 1.00 48.75 186 ASP A O 1
ATOM 1476 N N . GLY A 1 187 ? 1.522 -17.613 -35.165 1.00 53.38 187 GLY A N 1
ATOM 1477 C CA . GLY A 1 187 ? 0.165 -17.691 -35.725 1.00 53.38 187 GLY A CA 1
ATOM 1478 C C . GLY A 1 187 ? -0.579 -16.394 -36.025 1.00 53.38 187 GLY A C 1
ATOM 1479 O O . GLY A 1 187 ? -1.453 -16.402 -36.892 1.00 53.38 187 GLY A O 1
ATOM 1480 N N . LEU A 1 188 ? -0.265 -15.268 -35.374 1.00 59.16 188 LEU A N 1
ATOM 1481 C CA . LEU A 1 188 ? -1.042 -14.031 -35.541 1.00 59.16 188 LEU A CA 1
ATOM 1482 C C . LEU A 1 188 ? -0.171 -12.885 -36.051 1.00 59.16 188 LEU A C 1
ATOM 1484 O O . LEU A 1 188 ? 0.636 -12.317 -35.323 1.00 59.16 188 LEU A O 1
ATOM 1488 N N . ARG A 1 189 ? -0.357 -12.528 -37.327 1.00 59.28 189 ARG A N 1
ATOM 1489 C CA . ARG A 1 189 ? 0.335 -11.392 -37.953 1.00 59.28 189 ARG A CA 1
ATOM 1490 C C . ARG A 1 189 ? 0.018 -10.082 -37.204 1.00 59.28 189 ARG A C 1
ATOM 1492 O O . ARG A 1 189 ? -1.147 -9.853 -36.875 1.00 59.28 189 ARG A O 1
ATOM 1499 N N . PRO A 1 190 ? 0.996 -9.185 -36.981 1.00 58.41 190 PRO A N 1
ATOM 1500 C CA . PRO A 1 190 ? 0.717 -7.830 -36.513 1.00 58.41 190 PRO A CA 1
ATOM 1501 C C . PRO A 1 190 ? -0.292 -7.134 -37.443 1.00 58.41 190 PRO A C 1
ATOM 1503 O O . PRO A 1 190 ? -0.178 -7.236 -38.663 1.00 58.41 190 PRO A O 1
ATOM 1506 N N . GLY A 1 191 ? -1.286 -6.438 -36.878 1.00 65.81 191 GLY A N 1
ATOM 1507 C CA . GLY A 1 191 ? -2.282 -5.675 -37.649 1.00 65.81 191 GLY A CA 1
ATOM 1508 C C . GLY A 1 191 ? -3.626 -6.370 -37.906 1.00 65.81 191 GLY A C 1
ATOM 1509 O O . GLY A 1 191 ? -4.414 -5.877 -38.709 1.00 65.81 191 GLY A O 1
ATOM 1510 N N . LEU A 1 192 ? -3.925 -7.487 -37.234 1.00 76.88 192 LEU A N 1
ATOM 1511 C CA . LEU A 1 192 ? -5.277 -8.055 -37.266 1.00 76.88 192 LEU A CA 1
ATOM 1512 C C . LEU A 1 192 ? -6.297 -7.081 -36.664 1.00 76.88 192 LEU A C 1
ATOM 1514 O O . LEU A 1 192 ? -6.085 -6.539 -35.578 1.00 76.88 192 LEU A O 1
ATOM 1518 N N . SER A 1 193 ? -7.414 -6.890 -37.366 1.00 85.12 193 SER A N 1
ATOM 1519 C CA . SER A 1 193 ? -8.547 -6.118 -36.860 1.00 85.12 193 SER A CA 1
ATOM 1520 C C . SER A 1 193 ? -9.181 -6.798 -35.642 1.00 85.12 193 SER A C 1
ATOM 1522 O O . SER A 1 193 ? -9.107 -8.020 -35.485 1.00 85.12 193 SER A O 1
ATOM 1524 N N . THR A 1 194 ? -9.859 -6.011 -34.803 1.00 85.94 194 THR A N 1
ATOM 1525 C CA . THR A 1 194 ? -10.653 -6.503 -33.665 1.00 85.94 194 THR A CA 1
ATOM 1526 C C . THR A 1 194 ? -11.620 -7.615 -34.083 1.00 85.94 194 THR A C 1
ATOM 1528 O O . THR A 1 194 ? -11.677 -8.652 -33.426 1.00 85.94 194 THR A O 1
ATOM 1531 N N . ASP A 1 195 ? -12.293 -7.467 -35.228 1.00 87.94 195 ASP A N 1
ATOM 1532 C CA . ASP A 1 195 ? -13.211 -8.481 -35.766 1.00 87.94 195 ASP A CA 1
ATOM 1533 C C . ASP A 1 195 ? -12.510 -9.800 -36.077 1.00 87.94 195 ASP A C 1
ATOM 1535 O O . ASP A 1 195 ? -13.043 -10.881 -35.820 1.00 87.94 195 ASP A O 1
ATOM 1539 N N . ARG A 1 196 ? -11.284 -9.727 -36.605 1.00 88.00 196 ARG A N 1
ATOM 1540 C CA . ARG A 1 196 ? -10.502 -10.917 -36.921 1.00 88.00 196 ARG A CA 1
ATOM 1541 C C . ARG A 1 196 ? -10.004 -11.602 -35.654 1.00 88.00 196 ARG A C 1
ATOM 1543 O O . ARG A 1 196 ? -10.038 -12.826 -35.600 1.00 88.00 196 ARG A O 1
ATOM 1550 N N . LEU A 1 197 ? -9.617 -10.844 -34.628 1.00 90.25 197 LEU A N 1
ATOM 1551 C CA . LEU A 1 197 ? -9.281 -11.385 -33.306 1.00 90.25 197 LEU A CA 1
ATOM 1552 C C . LEU A 1 197 ? -10.486 -12.080 -32.659 1.00 90.25 197 LEU A C 1
ATOM 1554 O O . LEU A 1 197 ? -10.352 -13.199 -32.171 1.00 90.25 197 LEU A O 1
ATOM 1558 N N . LEU A 1 198 ? -11.677 -11.480 -32.728 1.00 90.12 198 LEU A N 1
ATOM 1559 C CA . LEU A 1 198 ? -12.912 -12.108 -32.252 1.00 90.12 198 LEU A CA 1
ATOM 1560 C C . LEU A 1 198 ? -13.269 -13.369 -33.051 1.00 90.12 198 LEU A C 1
ATOM 1562 O O . LEU A 1 198 ? -13.702 -14.359 -32.467 1.00 90.12 198 LEU A O 1
ATOM 1566 N N . ALA A 1 199 ? -13.059 -13.373 -34.370 1.00 90.81 199 ALA A N 1
ATOM 1567 C CA . ALA A 1 199 ? -13.274 -14.556 -35.203 1.00 90.81 199 ALA A CA 1
ATOM 1568 C C . ALA A 1 199 ? -12.356 -15.723 -34.799 1.00 90.81 199 ALA A C 1
ATOM 1570 O O . ALA A 1 199 ? -12.815 -16.858 -34.725 1.00 90.81 199 ALA A O 1
ATOM 1571 N N . LEU A 1 200 ? -11.093 -15.444 -34.461 1.00 90.25 200 LEU A N 1
ATOM 1572 C CA . LEU A 1 200 ? -10.147 -16.456 -33.972 1.00 90.25 200 LEU A CA 1
ATOM 1573 C C . LEU A 1 200 ? -10.566 -17.044 -32.617 1.00 90.25 200 LEU A C 1
ATOM 1575 O O . LEU A 1 200 ? -10.332 -18.220 -32.354 1.00 90.25 200 LEU A O 1
ATOM 1579 N N . LEU A 1 201 ? -11.197 -16.242 -31.754 1.00 91.38 201 LEU A N 1
ATOM 1580 C CA . LEU A 1 201 ? -11.729 -16.720 -30.475 1.00 91.38 201 LEU A CA 1
ATOM 1581 C C . LEU A 1 201 ? -12.997 -17.567 -30.636 1.00 91.38 201 LEU A C 1
ATOM 1583 O O . LEU A 1 201 ? -13.210 -18.483 -29.841 1.00 91.38 201 LEU A O 1
ATOM 1587 N N . ARG A 1 202 ? -13.813 -17.273 -31.657 1.00 91.88 202 ARG A N 1
ATOM 1588 C CA . ARG A 1 202 ? -15.036 -18.021 -31.994 1.00 91.88 202 ARG A CA 1
ATOM 1589 C C . ARG A 1 202 ? -14.759 -19.367 -32.648 1.00 91.88 202 ARG A C 1
ATOM 1591 O O . ARG A 1 202 ? -15.567 -20.276 -32.500 1.00 91.88 202 ARG A O 1
ATOM 1598 N N . ASP A 1 203 ? -13.651 -19.484 -33.367 1.00 90.56 203 ASP A N 1
ATOM 1599 C CA . ASP A 1 203 ? -13.280 -20.709 -34.064 1.00 90.56 203 ASP A CA 1
ATOM 1600 C C . ASP A 1 203 ? -12.950 -21.827 -33.046 1.00 90.56 203 ASP A C 1
ATOM 1602 O O . ASP A 1 203 ? -12.005 -21.685 -32.257 1.00 90.56 203 ASP A O 1
ATOM 1606 N N . PRO A 1 204 ? -13.735 -22.922 -32.989 1.00 86.62 204 PRO A N 1
ATOM 1607 C CA . PRO A 1 204 ? -13.517 -24.004 -32.033 1.00 86.62 204 PRO A CA 1
ATOM 1608 C C . PRO A 1 204 ? -12.213 -24.764 -32.298 1.00 86.62 204 PRO A C 1
ATOM 1610 O O . PRO A 1 204 ? -11.581 -25.194 -31.332 1.00 86.62 204 PRO A O 1
ATOM 1613 N N . ASP A 1 205 ? -11.783 -24.838 -33.558 1.00 86.75 205 ASP A N 1
ATOM 1614 C CA . ASP A 1 205 ? -10.623 -25.606 -34.018 1.00 86.75 205 ASP A CA 1
ATOM 1615 C C . ASP A 1 205 ? -9.316 -24.806 -33.917 1.00 86.75 205 ASP A C 1
ATOM 1617 O O . ASP A 1 205 ? -8.218 -25.350 -34.055 1.00 86.75 205 ASP A O 1
ATOM 1621 N N . MET A 1 206 ? -9.416 -23.506 -33.626 1.00 86.56 206 MET A N 1
ATOM 1622 C CA . MET A 1 206 ? -8.259 -22.638 -33.450 1.00 86.56 206 MET A CA 1
ATOM 1623 C C . MET A 1 206 ? -7.360 -23.132 -32.305 1.00 86.56 206 MET A C 1
ATOM 1625 O O . MET A 1 206 ? -7.843 -23.316 -31.176 1.00 86.56 206 MET A O 1
ATOM 1629 N N . PRO A 1 207 ? -6.037 -23.258 -32.537 1.00 83.56 207 PRO A N 1
ATOM 1630 C CA . PRO A 1 207 ? -5.100 -23.654 -31.503 1.00 83.56 207 PRO A CA 1
ATOM 1631 C C . PRO A 1 207 ? -5.201 -22.761 -30.273 1.00 83.56 207 PRO A C 1
ATOM 1633 O O . PRO A 1 207 ? -5.301 -21.533 -30.340 1.00 83.56 207 PRO A O 1
ATOM 1636 N N . ARG A 1 208 ? -5.115 -23.394 -29.109 1.00 76.94 208 ARG A N 1
ATOM 1637 C CA . ARG A 1 208 ? -5.265 -22.725 -27.818 1.00 76.94 208 ARG A CA 1
ATOM 1638 C C . ARG A 1 208 ? -4.261 -21.585 -27.609 1.00 76.94 208 ARG A C 1
ATOM 1640 O O . ARG A 1 208 ? -4.650 -20.530 -27.117 1.00 76.94 208 ARG A O 1
ATOM 1647 N N . ALA A 1 209 ? -3.014 -21.751 -28.055 1.00 75.50 209 ALA A N 1
ATOM 1648 C CA . ALA A 1 209 ? -1.990 -20.702 -28.027 1.00 75.50 209 ALA A CA 1
ATOM 1649 C C . ALA A 1 209 ? -2.380 -19.469 -28.867 1.00 75.50 209 ALA A C 1
ATOM 1651 O O . ALA A 1 209 ? -2.191 -18.335 -28.429 1.00 75.50 209 ALA A O 1
ATOM 1652 N N . ALA A 1 210 ? -3.013 -19.675 -30.026 1.00 81.06 210 ALA A N 1
ATOM 1653 C CA . ALA A 1 210 ? -3.523 -18.587 -30.856 1.00 81.06 210 ALA A CA 1
ATOM 1654 C C . ALA A 1 210 ? -4.705 -17.866 -30.183 1.00 81.06 210 ALA A C 1
ATOM 1656 O O . ALA A 1 210 ? -4.775 -16.638 -30.226 1.00 81.06 210 ALA A O 1
ATOM 1657 N N . LYS A 1 211 ? -5.586 -18.587 -29.471 1.00 85.31 211 LYS A N 1
ATOM 1658 C CA . LYS A 1 211 ? -6.649 -17.964 -28.655 1.00 85.31 211 LYS A CA 1
ATOM 1659 C C . LYS A 1 211 ? -6.079 -17.123 -27.506 1.00 85.31 211 LYS A C 1
ATOM 1661 O O . LYS A 1 211 ? -6.552 -16.013 -27.269 1.00 85.31 211 LYS A O 1
ATOM 1666 N N . VAL A 1 212 ? -5.036 -17.607 -26.825 1.00 80.81 212 VAL A N 1
ATOM 1667 C CA . VAL A 1 212 ? -4.305 -16.843 -25.793 1.00 80.81 212 VAL A CA 1
ATOM 1668 C C . VAL A 1 212 ? -3.700 -15.567 -26.387 1.00 80.81 212 VAL A C 1
ATOM 1670 O O . VAL A 1 212 ? -3.874 -14.486 -25.822 1.00 80.81 212 VAL A O 1
ATOM 1673 N N . ALA A 1 213 ? -3.031 -15.667 -27.538 1.00 78.56 213 ALA A N 1
ATOM 1674 C CA . ALA A 1 213 ? -2.436 -14.520 -28.221 1.00 78.56 213 ALA A CA 1
ATOM 1675 C C . ALA A 1 213 ? -3.496 -13.495 -28.671 1.00 78.56 213 ALA A C 1
ATOM 1677 O O . ALA A 1 213 ? -3.312 -12.292 -28.470 1.00 78.56 213 ALA A O 1
ATOM 1678 N N . ALA A 1 214 ? -4.641 -13.953 -29.190 1.00 84.69 214 ALA A N 1
ATOM 1679 C CA . ALA A 1 214 ? -5.754 -13.081 -29.564 1.00 84.69 214 ALA A CA 1
ATOM 1680 C C . ALA A 1 214 ? -6.355 -12.346 -28.351 1.00 84.69 214 ALA A C 1
ATOM 1682 O O . ALA A 1 214 ? -6.600 -11.141 -28.424 1.00 84.69 214 ALA A O 1
ATOM 1683 N N . LEU A 1 215 ? -6.524 -13.033 -27.213 1.00 83.62 215 LEU A N 1
ATOM 1684 C CA . LEU A 1 215 ? -6.981 -12.424 -25.956 1.00 83.62 215 LEU A CA 1
ATOM 1685 C C . LEU A 1 215 ? -6.008 -11.364 -25.422 1.00 83.62 215 LEU A C 1
ATOM 1687 O O . LEU A 1 215 ? -6.447 -10.280 -25.026 1.00 83.62 215 LEU A O 1
ATOM 1691 N N . ARG A 1 216 ? -4.694 -11.639 -25.433 1.00 77.88 216 ARG A N 1
ATOM 1692 C CA . ARG A 1 216 ? -3.672 -10.646 -25.044 1.00 77.88 216 ARG A CA 1
ATOM 1693 C C . ARG A 1 216 ? -3.788 -9.398 -25.912 1.00 77.88 216 ARG A C 1
ATOM 1695 O O . ARG A 1 216 ? -3.886 -8.294 -25.383 1.00 77.88 216 ARG A O 1
ATOM 1702 N N . ARG A 1 217 ? -3.910 -9.580 -27.231 1.00 79.56 217 ARG A N 1
ATOM 1703 C CA . ARG A 1 217 ? -4.007 -8.458 -28.166 1.00 79.56 217 ARG A CA 1
ATOM 1704 C C . ARG A 1 217 ? -5.280 -7.625 -27.985 1.00 79.56 217 ARG A C 1
ATOM 1706 O O . ARG A 1 217 ? -5.212 -6.401 -28.039 1.00 79.56 217 AR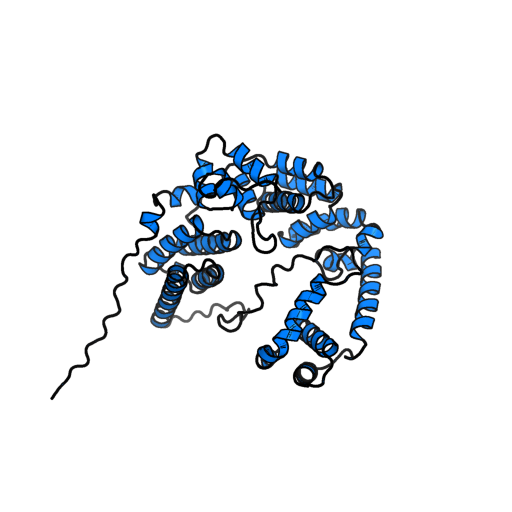G A O 1
ATOM 1713 N N . LEU A 1 218 ? -6.425 -8.255 -27.721 1.00 81.81 218 LEU A N 1
ATOM 1714 C CA . LEU A 1 218 ? -7.668 -7.535 -27.401 1.00 81.81 218 LEU A CA 1
ATOM 1715 C C . LEU A 1 218 ? -7.575 -6.759 -26.080 1.00 81.81 218 LEU A C 1
ATOM 1717 O O . LEU A 1 218 ? -8.167 -5.691 -25.955 1.00 81.81 218 LEU A O 1
ATOM 1721 N N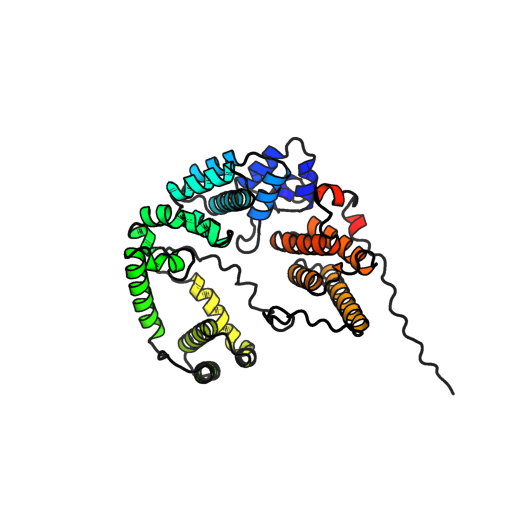 . THR A 1 219 ? -6.810 -7.262 -25.108 1.00 72.75 219 THR A N 1
ATOM 1722 C CA . THR A 1 219 ? -6.578 -6.558 -23.836 1.00 72.75 219 THR A CA 1
ATOM 1723 C C . THR A 1 219 ? -5.783 -5.265 -24.048 1.00 72.75 219 THR A C 1
ATOM 1725 O O . THR A 1 219 ? -6.066 -4.257 -23.404 1.00 72.75 219 THR A O 1
ATOM 1728 N N . GLU A 1 220 ? -4.831 -5.272 -24.984 1.00 70.12 220 GLU A N 1
ATOM 1729 C CA . GLU A 1 220 ? -4.015 -4.104 -25.347 1.00 70.12 220 GLU A CA 1
ATOM 1730 C C . GLU A 1 220 ? -4.783 -3.054 -26.169 1.00 70.12 220 GLU A C 1
ATOM 1732 O O . GLU A 1 220 ? -4.530 -1.860 -26.025 1.00 70.12 220 GLU A O 1
ATOM 1737 N N . LEU A 1 221 ? -5.719 -3.480 -27.027 1.00 69.44 221 LEU A N 1
ATOM 1738 C CA . LEU A 1 221 ? -6.474 -2.611 -27.949 1.00 69.44 221 LEU A CA 1
ATOM 1739 C C . LEU A 1 221 ? -7.756 -2.000 -27.349 1.00 69.44 221 LEU A C 1
ATOM 1741 O O . LEU A 1 221 ? -8.474 -1.295 -28.054 1.00 69.44 221 LEU A O 1
ATOM 1745 N N . ALA A 1 222 ? -8.006 -2.238 -26.058 1.00 63.19 222 ALA A N 1
ATOM 1746 C CA . ALA A 1 222 ? -9.295 -2.119 -25.375 1.00 63.19 222 ALA A CA 1
ATOM 1747 C C . ALA A 1 222 ? -10.305 -3.206 -25.822 1.00 63.19 222 ALA A C 1
ATOM 1749 O O . ALA A 1 222 ? -10.659 -3.287 -27.000 1.00 63.19 222 ALA A O 1
ATOM 1750 N N . PRO A 1 223 ? -10.791 -4.055 -24.894 1.00 71.50 223 PRO A N 1
ATOM 1751 C CA . PRO A 1 223 ? -11.612 -5.204 -25.250 1.00 71.50 223 PRO A CA 1
ATOM 1752 C C . PRO A 1 223 ? -13.004 -4.771 -25.748 1.00 71.50 223 PRO A C 1
ATOM 1754 O O . PRO A 1 223 ? -13.676 -3.985 -25.071 1.00 71.50 223 PRO A O 1
ATOM 1757 N N . PRO A 1 224 ? -13.458 -5.291 -26.901 1.00 77.94 224 PRO A N 1
ATOM 1758 C CA . PRO A 1 224 ? -14.771 -4.987 -27.457 1.00 77.94 224 PRO A CA 1
ATOM 1759 C C . PRO A 1 224 ? -15.881 -5.691 -26.645 1.00 77.94 224 PRO A C 1
ATOM 1761 O O . PRO A 1 224 ? -15.629 -6.753 -26.064 1.00 77.94 224 PRO A O 1
ATOM 1764 N N . PRO A 1 225 ? -17.105 -5.133 -26.568 1.00 75.25 225 PRO A N 1
ATOM 1765 C CA . PRO A 1 225 ? -18.197 -5.716 -25.783 1.00 75.25 225 PRO A CA 1
ATOM 1766 C C . PRO A 1 225 ? -18.572 -7.141 -26.224 1.00 75.25 225 PRO A C 1
ATOM 1768 O O . PRO A 1 225 ? -18.932 -7.954 -25.379 1.00 75.25 225 PRO A O 1
ATOM 1771 N N . GLU A 1 226 ? -18.395 -7.477 -27.502 1.00 82.25 226 GLU A N 1
ATOM 1772 C CA . GLU A 1 226 ? -18.634 -8.799 -28.099 1.00 82.25 226 GLU A CA 1
ATOM 1773 C C . GLU A 1 226 ? -17.739 -9.903 -27.507 1.00 82.25 226 GLU A C 1
ATOM 1775 O O . GLU A 1 226 ? -17.999 -11.090 -27.699 1.00 82.25 226 GLU A O 1
ATOM 1780 N N . LEU A 1 227 ? -16.673 -9.540 -26.783 1.00 80.44 227 LEU A N 1
ATOM 1781 C CA . LEU A 1 227 ? -15.855 -10.495 -26.037 1.00 80.44 227 LEU A CA 1
ATOM 1782 C C . LEU A 1 227 ? -16.627 -11.115 -24.860 1.00 80.44 227 LEU A C 1
ATOM 1784 O O . LEU A 1 227 ? -16.329 -12.242 -24.464 1.00 80.44 227 LEU A O 1
ATOM 1788 N N . LEU A 1 228 ? -17.621 -10.404 -24.309 1.00 74.38 228 LEU A N 1
ATOM 1789 C CA . LEU A 1 228 ? -18.450 -10.896 -23.203 1.00 74.38 228 LEU A CA 1
ATOM 1790 C C . LEU A 1 228 ? -19.271 -12.117 -23.617 1.00 74.38 228 LEU A C 1
ATOM 1792 O O . LEU A 1 228 ? -19.375 -13.065 -22.842 1.00 74.38 228 LEU A O 1
ATOM 1796 N N . ASP A 1 229 ? -19.752 -12.135 -24.858 1.00 81.50 229 ASP A N 1
ATOM 1797 C CA . ASP A 1 229 ? -20.521 -13.251 -25.415 1.00 81.50 229 ASP A CA 1
ATOM 1798 C C . ASP A 1 229 ? -19.673 -14.529 -25.557 1.00 81.50 229 ASP A C 1
ATOM 1800 O O . ASP A 1 229 ? -20.205 -15.630 -25.680 1.00 81.50 229 ASP A O 1
ATOM 1804 N N . LEU A 1 230 ? -18.340 -14.399 -25.519 1.00 81.81 230 LEU A N 1
ATOM 1805 C CA . LEU A 1 230 ? -17.385 -15.508 -25.605 1.00 81.81 230 LEU A CA 1
ATOM 1806 C C . LEU A 1 230 ? -16.825 -15.927 -24.236 1.00 81.81 230 LEU A C 1
ATOM 1808 O O . LEU A 1 230 ? -16.071 -16.898 -24.155 1.00 81.81 230 LEU A O 1
ATOM 1812 N N . ALA A 1 231 ? -17.162 -15.213 -23.157 1.00 76.81 231 ALA A N 1
ATOM 1813 C CA . ALA A 1 231 ? -16.503 -15.362 -21.860 1.00 76.81 231 ALA A CA 1
ATOM 1814 C C . ALA A 1 231 ? -16.643 -16.776 -21.272 1.00 76.81 231 ALA A C 1
ATOM 1816 O O . ALA A 1 231 ? -15.660 -17.332 -20.779 1.00 76.81 231 ALA A O 1
ATOM 1817 N N . GLU A 1 232 ? -17.831 -17.382 -21.370 1.00 73.50 232 GLU A N 1
ATOM 1818 C CA . GLU A 1 232 ? -18.102 -18.729 -20.846 1.00 73.50 232 GLU A CA 1
ATOM 1819 C C . GLU A 1 232 ? -17.275 -19.805 -21.569 1.00 73.50 232 GLU A C 1
ATOM 1821 O O . GLU A 1 232 ? -16.679 -20.672 -20.927 1.00 73.50 232 GLU A O 1
ATOM 1826 N N . GLY A 1 233 ? -17.143 -19.701 -22.897 1.00 78.44 233 GLY A N 1
ATOM 1827 C CA . GLY A 1 233 ? -16.345 -20.628 -23.708 1.00 78.44 233 GLY A CA 1
ATOM 1828 C C . GLY A 1 233 ? -14.830 -20.461 -23.538 1.00 78.44 233 GLY A C 1
ATOM 1829 O O . GLY A 1 233 ? -14.060 -21.379 -23.824 1.00 78.44 233 GLY A O 1
ATOM 1830 N N . LEU A 1 234 ? -14.381 -19.305 -23.040 1.00 81.94 234 LEU A N 1
ATOM 1831 C CA . LEU A 1 234 ? -12.963 -18.967 -22.896 1.00 81.94 234 LEU A CA 1
ATOM 1832 C C . LEU A 1 234 ? -12.415 -19.175 -21.479 1.00 81.94 234 LEU A C 1
ATOM 1834 O O . LEU A 1 234 ? -11.213 -18.997 -21.276 1.00 81.94 234 LEU A O 1
ATOM 1838 N N . VAL A 1 235 ? -13.225 -19.619 -20.509 1.00 76.25 235 VAL A N 1
ATOM 1839 C CA . VAL A 1 235 ? -12.803 -19.828 -19.105 1.00 76.25 235 VAL A CA 1
ATOM 1840 C C . VAL A 1 235 ? -11.516 -20.654 -18.999 1.00 76.25 235 VAL A C 1
ATOM 1842 O O . VAL A 1 235 ? -10.612 -20.316 -18.233 1.00 76.25 235 VAL A O 1
ATOM 1845 N N . HIS A 1 236 ? -11.383 -21.719 -19.792 1.00 71.88 236 HIS A N 1
ATOM 1846 C CA . HIS A 1 236 ? -10.186 -22.561 -19.771 1.00 71.88 236 HIS A CA 1
ATOM 1847 C C . HIS A 1 236 ? -8.946 -21.860 -20.337 1.00 71.88 236 HIS A C 1
ATOM 1849 O O . HIS A 1 236 ? -7.855 -22.090 -19.821 1.00 71.88 236 HIS A O 1
ATOM 1855 N N . VAL A 1 237 ? -9.113 -21.001 -21.345 1.00 74.56 237 VAL A N 1
ATOM 1856 C CA . VAL A 1 237 ? -8.042 -20.192 -21.953 1.00 74.56 237 VAL A CA 1
ATOM 1857 C C . VAL A 1 237 ? -7.599 -19.086 -20.985 1.00 74.56 237 VAL A C 1
ATOM 1859 O O . VAL A 1 237 ? -6.406 -18.865 -20.791 1.00 74.56 237 VAL A O 1
ATOM 1862 N N . VAL A 1 238 ? -8.551 -18.453 -20.290 1.00 67.00 238 VAL A N 1
ATOM 1863 C CA . VAL A 1 238 ? -8.296 -17.410 -19.280 1.00 67.00 238 VAL A CA 1
ATOM 1864 C C . VAL A 1 238 ? -7.571 -17.963 -18.048 1.00 67.00 238 VAL A C 1
ATOM 1866 O O . VAL A 1 238 ? -6.647 -17.328 -17.544 1.00 67.00 238 VAL A O 1
ATOM 1869 N N . ARG A 1 239 ? -7.914 -19.172 -17.580 1.00 64.19 239 ARG A N 1
ATOM 1870 C CA . ARG A 1 239 ? -7.186 -19.823 -16.469 1.00 64.19 239 ARG A CA 1
ATOM 1871 C C . ARG A 1 239 ? -5.711 -20.058 -16.793 1.00 64.19 239 ARG A C 1
ATOM 1873 O O . ARG A 1 239 ? -4.884 -20.046 -15.890 1.00 64.19 239 ARG A O 1
ATOM 1880 N N . GLU A 1 240 ? -5.373 -20.263 -18.059 1.00 61.03 240 GLU A N 1
ATOM 1881 C CA . GLU A 1 240 ? -3.991 -20.455 -18.495 1.00 61.03 240 GLU A CA 1
ATOM 1882 C C . GLU A 1 240 ? -3.255 -19.143 -18.753 1.00 61.03 240 GLU A C 1
ATOM 1884 O O . GLU A 1 240 ? -2.069 -19.067 -18.467 1.00 61.03 240 GLU A O 1
ATOM 1889 N N . LEU A 1 241 ? -3.950 -18.083 -19.173 1.00 59.25 241 LEU A N 1
ATOM 1890 C CA . LEU A 1 241 ? -3.403 -16.722 -19.115 1.00 59.25 241 LEU A CA 1
ATOM 1891 C C . LEU A 1 241 ? -2.950 -16.360 -17.695 1.00 59.25 241 LEU A C 1
ATOM 1893 O O . LEU A 1 241 ? -1.889 -15.763 -17.537 1.00 59.25 241 LEU A O 1
ATOM 1897 N N . GLY A 1 242 ? -3.721 -16.774 -16.684 1.00 47.31 242 GLY A N 1
ATOM 1898 C CA . GLY A 1 242 ? -3.340 -16.643 -15.277 1.00 47.31 242 GLY A CA 1
ATOM 1899 C C . GLY A 1 242 ? -2.130 -17.503 -14.893 1.00 47.31 242 GLY A C 1
ATOM 1900 O O . GLY A 1 242 ? -1.243 -17.014 -14.211 1.00 47.31 242 GLY A O 1
ATOM 1901 N N . ARG A 1 243 ? -2.047 -18.753 -15.374 1.00 47.34 243 ARG A N 1
ATOM 1902 C CA . ARG A 1 243 ? -0.925 -19.667 -15.069 1.00 47.34 243 ARG A CA 1
ATOM 1903 C C . ARG A 1 243 ? 0.366 -19.335 -15.812 1.00 4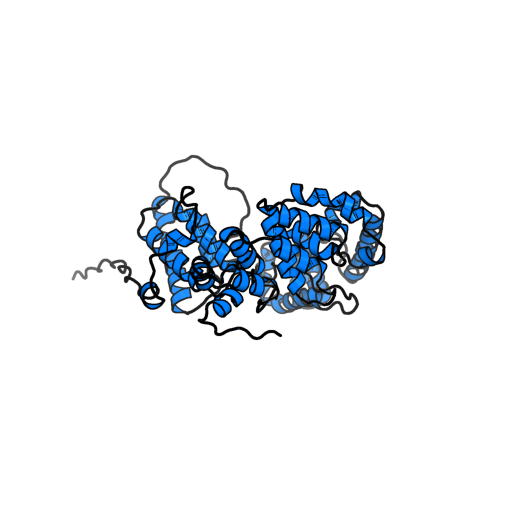7.34 243 ARG A C 1
ATOM 1905 O O . ARG A 1 243 ? 1.429 -19.466 -15.238 1.00 47.34 243 ARG A O 1
ATOM 1912 N N . SER A 1 244 ? 0.299 -18.881 -17.061 1.00 45.44 244 SER A N 1
ATOM 1913 C CA . SER A 1 244 ? 1.475 -18.504 -17.858 1.00 45.44 244 SER A CA 1
ATOM 1914 C C . SER A 1 244 ? 2.172 -17.254 -17.314 1.00 45.44 244 SER A C 1
ATOM 1916 O O . SER A 1 244 ? 3.331 -17.038 -17.651 1.00 45.44 244 SER A O 1
ATOM 1918 N N . ALA A 1 245 ? 1.497 -16.449 -16.485 1.00 42.44 245 ALA A N 1
ATOM 1919 C CA . ALA A 1 245 ? 2.140 -15.399 -15.694 1.00 42.44 245 ALA A CA 1
ATOM 1920 C C . ALA A 1 245 ? 2.908 -15.957 -14.474 1.00 42.44 245 ALA A C 1
ATOM 1922 O O . ALA A 1 245 ? 3.802 -15.282 -13.975 1.00 42.44 245 ALA A O 1
ATOM 1923 N N . ASP A 1 246 ? 2.589 -17.181 -14.042 1.00 35.84 246 ASP A N 1
ATOM 1924 C CA . ASP A 1 246 ? 3.170 -17.868 -12.880 1.00 35.84 246 ASP A CA 1
ATOM 1925 C C . ASP A 1 246 ? 4.161 -18.994 -13.246 1.00 35.84 246 ASP A C 1
ATOM 1927 O O . ASP A 1 246 ? 4.879 -19.471 -12.373 1.00 35.84 246 ASP A O 1
ATOM 1931 N N . THR A 1 247 ? 4.216 -19.459 -14.502 1.00 32.22 247 THR A N 1
ATOM 1932 C CA . THR A 1 247 ? 4.952 -20.687 -14.869 1.00 32.22 247 THR A CA 1
ATOM 1933 C C . THR A 1 247 ? 5.942 -20.537 -16.024 1.00 32.22 247 THR A C 1
ATOM 1935 O O . THR A 1 247 ? 6.079 -21.483 -16.797 1.00 32.22 247 THR A O 1
ATOM 1938 N N . ASP A 1 248 ? 6.639 -19.408 -16.181 1.00 35.50 248 ASP A N 1
ATOM 1939 C CA . ASP A 1 248 ? 7.872 -19.434 -16.984 1.00 35.50 248 ASP A CA 1
ATOM 1940 C C . ASP A 1 248 ? 8.986 -20.104 -16.152 1.00 35.50 248 ASP A C 1
ATOM 1942 O O . ASP A 1 248 ? 9.470 -19.498 -15.195 1.00 35.50 248 ASP A O 1
ATOM 1946 N N . PRO A 1 249 ? 9.400 -21.352 -16.449 1.00 29.34 249 PRO A N 1
ATOM 1947 C CA . PRO A 1 249 ? 10.396 -22.064 -15.654 1.00 29.34 249 PRO A CA 1
ATOM 1948 C C . PRO A 1 249 ? 11.825 -21.575 -15.937 1.00 29.34 249 PRO A C 1
ATOM 1950 O O . PRO A 1 249 ? 12.767 -22.081 -15.330 1.00 29.34 249 PRO A O 1
ATOM 1953 N N . LEU A 1 250 ? 12.008 -20.631 -16.872 1.00 28.55 250 LEU A N 1
ATOM 1954 C CA . LEU A 1 250 ? 13.319 -20.147 -17.312 1.00 28.55 250 LEU A CA 1
ATOM 1955 C C . LEU A 1 250 ? 13.660 -18.734 -16.819 1.00 28.55 250 LEU A C 1
ATOM 1957 O O . LEU A 1 250 ? 14.731 -18.219 -17.141 1.00 28.55 250 LEU A O 1
ATOM 1961 N N . SER A 1 251 ? 12.823 -18.131 -15.973 1.00 31.70 251 SER A N 1
ATOM 1962 C CA . SER A 1 251 ? 13.171 -16.911 -15.243 1.00 31.70 251 SER A CA 1
ATOM 1963 C C . SER A 1 251 ? 13.093 -17.150 -13.733 1.00 31.70 251 SER A C 1
ATOM 1965 O O . SER A 1 251 ? 12.009 -17.399 -13.220 1.00 31.70 251 SER A O 1
ATOM 1967 N N . PRO A 1 252 ? 14.186 -16.972 -12.966 1.00 27.39 252 PRO A N 1
ATOM 1968 C CA . PRO A 1 252 ? 14.130 -16.931 -11.501 1.00 27.39 252 PRO A CA 1
ATOM 1969 C C . PRO A 1 252 ? 13.471 -15.636 -10.970 1.00 27.39 252 PRO A C 1
ATOM 1971 O O . PRO A 1 252 ? 13.661 -15.260 -9.814 1.00 27.39 252 PRO A O 1
ATOM 1974 N N . ALA A 1 253 ? 12.710 -14.924 -11.805 1.00 32.94 253 ALA A N 1
ATOM 1975 C CA . ALA A 1 253 ? 11.987 -13.727 -11.419 1.00 32.94 253 ALA A CA 1
ATOM 1976 C C . ALA A 1 253 ? 10.698 -14.142 -10.700 1.00 32.94 253 ALA A C 1
ATOM 1978 O O . ALA A 1 253 ? 9.830 -14.794 -11.278 1.00 32.94 253 ALA A O 1
ATOM 1979 N N . ARG A 1 254 ? 10.597 -13.770 -9.421 1.00 36.94 254 ARG A N 1
ATOM 1980 C CA . ARG A 1 254 ? 9.399 -13.924 -8.583 1.00 36.94 254 ARG A CA 1
ATOM 1981 C C . ARG A 1 254 ? 8.129 -13.534 -9.373 1.00 36.94 254 ARG A C 1
ATOM 1983 O O . ARG A 1 254 ? 8.141 -12.479 -10.013 1.00 36.94 254 ARG A O 1
ATOM 1990 N N . PRO A 1 255 ? 7.028 -14.310 -9.307 1.00 36.16 255 PRO A N 1
ATOM 1991 C CA . PRO A 1 255 ? 5.771 -13.937 -9.952 1.00 36.16 255 PRO A CA 1
ATOM 1992 C C . PRO A 1 255 ? 5.320 -12.565 -9.443 1.00 36.16 255 PRO A C 1
ATOM 1994 O O . PRO A 1 255 ? 5.186 -12.323 -8.238 1.00 36.16 255 PRO A O 1
ATOM 1997 N N . ARG A 1 256 ? 5.168 -11.616 -10.371 1.00 44.72 256 ARG A N 1
ATOM 1998 C CA . ARG A 1 256 ? 4.955 -10.211 -10.028 1.00 44.72 256 ARG A CA 1
ATOM 1999 C C . ARG A 1 256 ? 3.522 -9.969 -9.555 1.00 44.72 256 ARG A C 1
ATOM 2001 O O . ARG A 1 256 ? 2.547 -10.461 -10.121 1.00 44.72 256 ARG A O 1
ATOM 2008 N N . ARG A 1 257 ? 3.427 -9.109 -8.539 1.00 46.53 257 ARG A N 1
ATOM 2009 C CA . ARG A 1 257 ? 2.220 -8.506 -7.959 1.00 46.53 257 ARG A CA 1
ATOM 2010 C C . ARG A 1 257 ? 1.323 -7.897 -9.024 1.00 46.53 257 ARG A C 1
ATOM 2012 O O . ARG A 1 257 ? 1.466 -6.738 -9.396 1.00 46.53 257 ARG A O 1
ATOM 2019 N N . THR A 1 258 ? 0.314 -8.638 -9.443 1.00 37.09 258 THR A N 1
ATOM 2020 C CA . THR A 1 258 ? -0.834 -8.039 -10.108 1.00 37.09 258 THR A CA 1
ATOM 2021 C C . THR A 1 258 ? -2.012 -8.093 -9.144 1.00 37.09 258 THR A C 1
ATOM 2023 O O . THR A 1 258 ? -2.772 -9.054 -9.070 1.00 37.09 258 THR A O 1
ATOM 2026 N N . ARG A 1 259 ? -2.219 -6.993 -8.402 1.00 38.66 259 ARG A N 1
ATOM 2027 C CA . ARG A 1 259 ? -3.410 -6.755 -7.549 1.00 38.66 259 ARG A CA 1
ATOM 2028 C C . ARG A 1 259 ? -4.727 -6.730 -8.364 1.00 38.66 259 ARG A C 1
ATOM 2030 O O . ARG A 1 259 ? -5.795 -6.398 -7.855 1.00 38.66 259 ARG A O 1
ATOM 2037 N N . THR A 1 260 ? -4.655 -7.037 -9.659 1.00 38.59 260 THR A N 1
ATOM 2038 C CA . THR A 1 260 ? -5.743 -7.088 -10.634 1.00 38.59 260 THR A CA 1
ATOM 2039 C C . THR A 1 260 ? -6.360 -8.480 -10.786 1.00 38.59 260 THR A C 1
ATOM 2041 O O . THR A 1 260 ? -7.465 -8.559 -11.322 1.00 38.59 260 THR A O 1
ATOM 2044 N N . GLY A 1 261 ? -5.736 -9.552 -10.274 1.00 31.81 261 GLY A N 1
ATOM 2045 C CA . GLY A 1 261 ? -6.230 -10.930 -10.437 1.00 31.81 261 GLY A CA 1
ATOM 2046 C C . GLY A 1 261 ? -7.673 -11.142 -9.958 1.00 31.81 261 GLY A C 1
ATOM 2047 O O . GLY A 1 261 ? -8.469 -11.784 -10.638 1.00 31.81 261 GLY A O 1
ATOM 2048 N N . HIS A 1 262 ? -8.071 -10.494 -8.858 1.00 34.41 262 HIS A N 1
ATOM 2049 C CA . HIS A 1 262 ? -9.438 -10.590 -8.328 1.00 34.41 262 HIS A CA 1
ATOM 2050 C C . HIS A 1 262 ? -10.428 -9.559 -8.901 1.00 34.41 262 HIS A C 1
ATOM 2052 O O . HIS A 1 262 ? -11.637 -9.685 -8.705 1.00 34.41 262 HIS A O 1
ATOM 2058 N N . ARG A 1 263 ? -9.947 -8.544 -9.635 1.00 34.56 263 ARG A N 1
ATOM 2059 C CA . ARG A 1 263 ? -10.789 -7.473 -10.206 1.00 34.56 263 ARG A CA 1
ATOM 2060 C C . ARG A 1 263 ? -11.450 -7.844 -11.538 1.00 34.56 263 ARG A C 1
ATOM 2062 O O . ARG A 1 263 ? -12.249 -7.058 -12.046 1.00 34.56 263 ARG A O 1
ATOM 2069 N N . SER A 1 264 ? -11.157 -9.018 -12.090 1.00 33.88 264 SER A N 1
ATOM 2070 C CA . SER A 1 264 ? -11.470 -9.335 -13.491 1.00 33.88 264 SER A CA 1
ATOM 2071 C C . SER A 1 264 ? -12.733 -10.176 -13.717 1.00 33.88 264 SER A C 1
ATOM 2073 O O . SER A 1 264 ? -13.014 -10.503 -14.862 1.00 33.88 264 SER A O 1
ATOM 2075 N N . VAL A 1 265 ? -13.531 -10.500 -12.687 1.00 32.66 265 VAL A N 1
ATOM 2076 C CA . VAL A 1 265 ? -14.678 -11.429 -12.861 1.00 32.66 265 VAL A CA 1
ATOM 2077 C C . VAL A 1 265 ? -16.068 -10.802 -12.641 1.00 32.66 265 VAL A C 1
ATOM 2079 O O . VAL A 1 265 ? -17.062 -11.385 -13.051 1.00 32.66 265 VAL A O 1
ATOM 2082 N N . CYS A 1 266 ? -16.187 -9.574 -12.120 1.00 31.53 266 CYS A N 1
ATOM 2083 C CA . CYS A 1 266 ? -17.496 -8.909 -11.953 1.00 31.53 266 CYS A CA 1
ATOM 2084 C C . CYS A 1 266 ? -17.663 -7.479 -12.542 1.00 31.53 266 CYS A C 1
ATOM 2086 O O . CYS A 1 266 ? -18.327 -6.662 -11.902 1.00 31.53 266 CYS A O 1
ATOM 2088 N N . PRO A 1 267 ? -17.152 -7.100 -13.736 1.00 34.03 267 PRO A N 1
ATOM 2089 C CA . PRO A 1 267 ? -17.501 -5.791 -14.316 1.00 34.03 267 PRO A CA 1
ATOM 2090 C C . PRO A 1 267 ? -18.936 -5.672 -14.873 1.00 34.03 267 PRO A C 1
ATOM 2092 O O . PRO A 1 267 ? -19.402 -4.554 -15.079 1.00 34.03 267 PRO A O 1
ATOM 2095 N N . ALA A 1 268 ? -19.654 -6.776 -15.113 1.00 30.08 268 ALA A N 1
ATOM 2096 C CA . ALA A 1 268 ? -20.916 -6.745 -15.868 1.00 30.08 268 ALA A CA 1
ATOM 2097 C C . ALA A 1 268 ? -22.151 -6.259 -15.073 1.00 30.08 268 ALA A C 1
ATOM 2099 O O . ALA A 1 268 ? -23.096 -5.749 -15.665 1.00 30.08 268 ALA A O 1
ATOM 2100 N N . LEU A 1 269 ? -22.149 -6.349 -13.737 1.00 33.47 269 LEU A N 1
ATOM 2101 C CA . LEU A 1 269 ? -23.296 -5.951 -12.894 1.00 33.47 269 LEU A CA 1
ATOM 2102 C C . LEU A 1 269 ? -23.167 -4.548 -12.277 1.00 33.47 269 LEU A C 1
ATOM 2104 O O . LEU A 1 269 ? -24.148 -3.993 -11.783 1.00 33.47 269 LEU A O 1
ATOM 2108 N N . VAL A 1 270 ? -21.976 -3.944 -12.320 1.00 36.09 270 VAL A N 1
ATOM 2109 C CA . VAL A 1 270 ? -21.695 -2.635 -11.710 1.00 36.09 270 VAL A CA 1
ATOM 2110 C C . VAL A 1 270 ? -20.953 -1.775 -12.729 1.00 36.09 270 VAL A C 1
ATOM 2112 O O . VAL A 1 270 ? -19.736 -1.619 -12.664 1.00 36.09 270 VAL A O 1
ATOM 2115 N N . GLY A 1 271 ? -21.714 -1.264 -13.703 1.00 29.14 271 GLY A N 1
ATOM 2116 C CA . GLY A 1 271 ? -21.244 -0.532 -14.882 1.00 29.14 271 GLY A CA 1
ATOM 2117 C C . GLY A 1 271 ? -20.019 0.350 -14.636 1.00 29.14 271 GLY A C 1
ATOM 2118 O O . GLY A 1 271 ? -20.084 1.390 -13.979 1.00 29.14 271 GLY A O 1
ATOM 2119 N N . ARG A 1 272 ? -18.891 -0.078 -15.202 1.00 31.62 272 ARG A N 1
ATOM 2120 C CA . ARG A 1 272 ? -17.624 0.646 -15.201 1.00 31.62 272 ARG A CA 1
ATOM 2121 C C . ARG A 1 272 ? -17.499 1.420 -16.515 1.00 31.62 272 ARG A C 1
ATOM 2123 O O . ARG A 1 272 ? -16.737 1.036 -17.388 1.00 31.62 272 ARG A O 1
ATOM 2130 N N . THR A 1 273 ? -18.241 2.516 -16.667 1.00 33.16 273 THR A N 1
ATOM 2131 C CA . THR A 1 273 ? -17.943 3.521 -17.701 1.00 33.16 273 THR A CA 1
ATOM 2132 C C . THR A 1 273 ? -17.091 4.612 -17.066 1.00 33.16 273 THR A C 1
ATOM 2134 O O . THR A 1 273 ? -17.594 5.465 -16.335 1.00 33.16 273 THR A O 1
ATOM 2137 N N . GLY A 1 274 ? -15.781 4.548 -17.297 1.00 31.11 274 GLY A N 1
ATOM 2138 C CA . GLY A 1 274 ? -14.853 5.621 -16.965 1.00 31.11 274 GLY A CA 1
ATOM 2139 C C . GLY A 1 274 ? -15.041 6.787 -17.928 1.00 31.11 274 GLY A C 1
ATOM 2140 O O . GLY A 1 274 ? -14.385 6.845 -18.958 1.00 31.11 274 GLY A O 1
ATOM 2141 N N . ALA A 1 275 ? -15.935 7.709 -17.592 1.00 27.12 275 ALA A N 1
ATOM 2142 C CA . ALA A 1 275 ? -15.947 9.052 -18.156 1.00 27.12 275 ALA A CA 1
ATOM 2143 C C . ALA A 1 275 ? -16.276 10.038 -17.024 1.00 27.12 275 ALA A C 1
ATOM 2145 O O . ALA A 1 275 ? -17.223 9.789 -16.270 1.00 27.12 275 ALA A O 1
ATOM 2146 N N . PRO A 1 276 ? -15.517 11.136 -16.853 1.00 34.53 276 PRO A N 1
ATOM 2147 C CA . PRO A 1 276 ? -15.877 12.165 -15.890 1.00 34.53 276 PRO A CA 1
ATOM 2148 C C . PRO A 1 276 ? -17.208 12.792 -16.320 1.00 34.53 276 PRO A C 1
ATOM 2150 O O . PRO A 1 276 ? -17.329 13.346 -17.414 1.00 34.53 276 PRO A O 1
ATOM 2153 N N . ALA A 1 277 ? -18.229 12.678 -15.469 1.00 33.09 277 ALA A N 1
ATOM 2154 C CA . ALA A 1 277 ? -19.510 13.330 -15.690 1.00 33.09 277 ALA A CA 1
ATOM 2155 C C . ALA A 1 277 ? -19.302 14.853 -15.673 1.00 33.09 277 ALA A C 1
ATOM 2157 O O . ALA A 1 277 ? -18.964 15.429 -14.639 1.00 33.09 277 ALA A O 1
ATOM 2158 N N . ARG A 1 278 ? -19.498 15.509 -16.823 1.00 30.12 278 ARG A N 1
ATOM 2159 C CA . ARG A 1 278 ? -19.636 16.970 -16.890 1.00 30.12 278 ARG A CA 1
ATOM 2160 C C . ARG A 1 278 ? -20.824 17.406 -16.016 1.00 30.12 278 ARG A C 1
ATOM 2162 O O . ARG A 1 278 ? -21.864 16.743 -16.056 1.00 30.12 278 ARG A O 1
ATOM 2169 N N . PRO A 1 279 ? -20.710 18.505 -15.250 1.00 36.19 279 PRO A N 1
ATOM 2170 C CA . PRO A 1 279 ? -21.813 19.006 -14.447 1.00 36.19 279 PRO A CA 1
ATOM 2171 C C . PRO A 1 279 ? -22.803 19.731 -15.360 1.00 36.19 279 PRO A C 1
ATOM 2173 O O . PRO A 1 279 ? -22.633 20.909 -15.662 1.00 36.19 279 PRO A O 1
ATOM 2176 N N . ASP A 1 280 ? -23.835 19.024 -15.812 1.00 29.58 280 ASP A N 1
ATOM 2177 C CA . ASP A 1 280 ? -24.993 19.671 -16.419 1.00 29.58 280 ASP A CA 1
ATOM 2178 C C . ASP A 1 280 ? -25.918 20.181 -15.303 1.00 29.58 280 ASP A C 1
ATOM 2180 O O . ASP A 1 280 ? -26.524 19.406 -14.552 1.00 29.58 280 ASP A O 1
ATOM 2184 N N . ARG A 1 281 ? -25.949 21.508 -15.148 1.00 35.94 281 ARG A N 1
ATOM 2185 C CA . ARG A 1 281 ? -26.839 22.237 -14.243 1.00 35.94 281 ARG A CA 1
ATOM 2186 C C . ARG A 1 281 ? -28.219 22.333 -14.893 1.00 35.94 281 ARG A C 1
ATOM 2188 O O . ARG A 1 281 ? -28.557 23.342 -15.499 1.00 35.94 281 ARG A O 1
ATOM 2195 N N . SER A 1 282 ? -29.041 21.307 -14.708 1.00 35.41 282 SER A N 1
ATOM 2196 C CA . SER A 1 282 ? -30.493 21.442 -14.832 1.00 35.41 282 SER A CA 1
ATOM 2197 C C . SER A 1 282 ? -31.191 20.710 -13.682 1.00 35.41 282 SER A C 1
ATOM 2199 O O . SER A 1 282 ? -31.199 19.482 -13.570 1.00 35.41 282 SER A O 1
ATOM 2201 N N . GLU A 1 283 ? -31.736 21.500 -12.757 1.00 44.41 283 GLU A N 1
ATOM 2202 C CA . GLU A 1 283 ? -32.544 21.036 -11.632 1.00 44.41 283 GLU A CA 1
ATOM 2203 C C . GLU A 1 283 ? -33.928 20.579 -12.123 1.00 44.41 283 GLU A C 1
ATOM 2205 O O . GLU A 1 283 ? -34.777 21.379 -12.505 1.00 44.41 283 GLU A O 1
ATOM 2210 N N . SER A 1 284 ? -34.168 19.262 -12.109 1.00 37.47 284 SER A N 1
ATOM 2211 C CA . SER A 1 284 ? -35.511 18.658 -12.160 1.00 37.47 284 SER A CA 1
ATOM 2212 C C . SER A 1 284 ? -35.505 17.195 -11.648 1.00 37.47 284 SER A C 1
ATOM 2214 O O . SER A 1 284 ? -34.436 16.609 -11.443 1.00 37.47 284 SER A O 1
ATOM 2216 N N . PRO A 1 285 ? -36.661 16.583 -11.309 1.00 44.06 285 PRO A N 1
ATOM 2217 C CA . PRO A 1 285 ? -36.855 15.827 -10.065 1.00 44.06 285 PRO A CA 1
ATOM 2218 C C . PRO A 1 285 ? -36.296 14.389 -10.100 1.00 44.06 285 PRO A C 1
ATOM 2220 O O . PRO A 1 285 ? -37.013 13.410 -10.296 1.00 44.06 285 PRO A O 1
ATOM 2223 N N . ARG A 1 286 ? -34.996 14.218 -9.819 1.00 49.81 286 ARG A N 1
ATOM 2224 C CA . ARG A 1 286 ? -34.323 12.897 -9.714 1.00 49.81 286 ARG A CA 1
ATOM 2225 C C . ARG A 1 286 ? -34.443 12.200 -8.344 1.00 49.81 286 ARG A C 1
ATOM 2227 O O . ARG A 1 286 ? -33.918 11.097 -8.164 1.00 49.81 286 ARG A O 1
ATOM 2234 N N . ARG A 1 287 ? -35.145 12.791 -7.370 1.00 50.56 287 ARG A N 1
ATOM 2235 C CA . ARG A 1 287 ? -35.236 12.284 -5.981 1.00 50.56 287 ARG A CA 1
ATOM 2236 C C . ARG A 1 287 ? -35.817 10.858 -5.817 1.00 50.56 287 ARG A C 1
ATOM 2238 O O . ARG A 1 287 ? -35.239 10.106 -5.029 1.00 50.56 287 ARG A O 1
ATOM 2245 N N . PRO A 1 288 ? -36.872 10.412 -6.538 1.00 51.34 288 PRO A N 1
ATOM 2246 C CA . PRO A 1 288 ? -37.446 9.081 -6.303 1.00 51.34 288 PRO A CA 1
ATOM 2247 C C . PRO A 1 288 ? -36.545 7.931 -6.784 1.00 51.34 288 PRO A C 1
ATOM 2249 O O . PRO A 1 288 ? -36.505 6.869 -6.161 1.00 51.34 288 PRO A O 1
ATOM 2252 N N . ARG A 1 289 ? -35.763 8.142 -7.855 1.00 57.41 289 ARG A N 1
ATOM 2253 C CA . ARG A 1 289 ? -34.823 7.134 -8.381 1.00 57.41 289 ARG A CA 1
ATOM 2254 C C . ARG A 1 289 ? -33.592 6.954 -7.487 1.00 57.41 289 ARG A C 1
ATOM 2256 O O . ARG A 1 289 ? -33.126 5.828 -7.349 1.00 57.41 289 ARG A O 1
ATOM 2263 N N . ARG A 1 290 ? -33.095 8.021 -6.846 1.00 57.66 290 ARG A N 1
ATOM 2264 C CA . ARG A 1 290 ? -31.985 7.927 -5.875 1.00 57.66 290 ARG A CA 1
ATOM 2265 C C . ARG A 1 290 ? -32.392 7.165 -4.610 1.00 57.66 290 ARG A C 1
ATOM 2267 O O . ARG A 1 290 ? -31.684 6.245 -4.216 1.00 57.66 290 ARG A O 1
ATOM 2274 N N . ARG A 1 291 ? -33.579 7.446 -4.051 1.00 58.94 291 ARG A N 1
ATOM 2275 C CA . ARG A 1 291 ? -34.100 6.725 -2.870 1.00 58.94 291 ARG A CA 1
ATOM 2276 C C . ARG A 1 291 ? -34.172 5.208 -3.082 1.00 58.94 291 ARG A C 1
ATOM 2278 O O . ARG A 1 291 ? -33.723 4.468 -2.217 1.00 58.94 291 ARG A O 1
ATOM 2285 N N . ARG A 1 292 ? -34.633 4.741 -4.253 1.00 64.50 292 ARG A N 1
ATOM 2286 C CA . ARG A 1 292 ? -34.682 3.299 -4.578 1.00 64.50 292 ARG A CA 1
ATOM 2287 C C . ARG A 1 292 ? -33.302 2.630 -4.608 1.00 64.50 292 ARG A C 1
ATOM 2289 O O . ARG A 1 292 ? -33.191 1.469 -4.234 1.00 64.50 292 ARG A O 1
ATOM 2296 N N . ARG A 1 293 ? -32.247 3.342 -5.021 1.00 73.62 293 ARG A N 1
ATOM 2297 C CA . ARG A 1 293 ? -30.889 2.777 -5.117 1.00 73.62 293 ARG A CA 1
ATOM 2298 C C . ARG A 1 293 ? -30.243 2.550 -3.747 1.00 73.62 293 ARG A C 1
ATOM 2300 O O . ARG A 1 293 ? -29.539 1.562 -3.578 1.00 73.62 293 ARG A O 1
ATOM 2307 N N . HIS A 1 294 ? -30.511 3.412 -2.763 1.00 76.31 294 HIS A N 1
ATOM 2308 C CA . HIS A 1 294 ? -29.958 3.243 -1.412 1.00 76.31 294 HIS A CA 1
ATOM 2309 C C . HIS A 1 294 ? -30.591 2.041 -0.697 1.00 76.31 294 HIS A C 1
ATOM 2311 O O . HIS A 1 294 ? -29.898 1.322 0.015 1.00 76.31 294 HIS A O 1
ATOM 2317 N N . THR A 1 295 ? -31.882 1.780 -0.937 1.00 76.81 295 THR A N 1
ATOM 2318 C CA . THR A 1 295 ? -32.580 0.601 -0.403 1.00 76.81 295 THR A CA 1
ATOM 2319 C C . THR A 1 295 ? -32.008 -0.701 -0.960 1.00 76.81 295 THR A C 1
ATOM 2321 O O . THR A 1 295 ? -31.839 -1.650 -0.204 1.00 76.81 295 THR A O 1
ATOM 2324 N N . VAL A 1 296 ? -31.658 -0.741 -2.252 1.00 81.69 296 VAL A N 1
ATOM 2325 C CA . VAL A 1 296 ? -31.006 -1.915 -2.862 1.00 81.69 296 VAL A CA 1
ATOM 2326 C C . VAL A 1 296 ? -29.632 -2.164 -2.241 1.00 81.69 296 VAL A C 1
ATOM 2328 O O . VAL A 1 296 ? -29.336 -3.297 -1.876 1.00 81.69 296 VAL A O 1
ATOM 2331 N N . LEU A 1 297 ? -28.818 -1.117 -2.049 1.00 85.12 297 LEU A N 1
ATOM 2332 C CA . LEU A 1 297 ? -27.534 -1.265 -1.354 1.00 85.12 297 LEU A CA 1
ATOM 2333 C C . LEU A 1 297 ? -27.711 -1.758 0.086 1.00 85.12 297 LEU A C 1
ATOM 2335 O O . LEU A 1 297 ? -26.992 -2.656 0.506 1.00 85.12 297 LEU A O 1
ATOM 2339 N N . ALA A 1 298 ? -28.660 -1.196 0.837 1.00 85.38 298 ALA A N 1
ATOM 2340 C CA . ALA A 1 298 ? -28.907 -1.611 2.216 1.00 85.38 298 ALA A CA 1
ATOM 2341 C C . ALA A 1 298 ? -29.373 -3.075 2.297 1.00 85.38 298 ALA A C 1
ATOM 2343 O O . ALA A 1 298 ? -28.898 -3.824 3.148 1.00 85.38 298 ALA A O 1
ATOM 2344 N N . ALA A 1 299 ? -30.244 -3.499 1.375 1.00 84.06 299 ALA A N 1
ATOM 2345 C CA . ALA A 1 299 ? -30.684 -4.886 1.269 1.00 84.06 299 ALA A CA 1
ATOM 2346 C C . ALA A 1 299 ? -29.519 -5.835 0.951 1.00 84.06 299 ALA A C 1
ATOM 2348 O O . ALA A 1 299 ? -29.418 -6.894 1.559 1.00 84.06 299 ALA A O 1
ATOM 2349 N N . GLU A 1 300 ? -28.609 -5.443 0.056 1.00 88.75 300 GLU A N 1
ATOM 2350 C CA . GLU A 1 300 ? -27.451 -6.266 -0.298 1.00 88.75 300 GLU A CA 1
ATOM 2351 C C . GLU A 1 300 ? -26.425 -6.361 0.842 1.00 88.75 300 GLU A C 1
ATOM 2353 O O . GLU A 1 300 ? -25.916 -7.444 1.122 1.00 88.75 300 GLU A O 1
ATOM 2358 N N . PHE A 1 301 ? -26.179 -5.265 1.571 1.00 90.50 301 PHE A N 1
ATOM 2359 C CA . PHE A 1 301 ? -25.365 -5.293 2.793 1.00 90.50 301 PHE A CA 1
ATOM 2360 C C . PHE A 1 301 ? -25.943 -6.252 3.841 1.00 90.50 301 PHE A C 1
ATOM 2362 O O . PHE A 1 301 ? -25.199 -7.036 4.433 1.00 90.50 301 PHE A O 1
ATOM 2369 N N . ALA A 1 302 ? -27.261 -6.190 4.069 1.00 87.00 302 ALA A N 1
ATOM 2370 C CA . ALA A 1 302 ? -27.945 -7.088 4.992 1.00 87.00 302 ALA A CA 1
ATOM 2371 C C . ALA A 1 302 ? -27.844 -8.545 4.519 1.00 87.00 302 ALA A C 1
ATOM 2373 O O . ALA A 1 302 ? -27.492 -9.412 5.310 1.00 87.00 302 ALA A O 1
ATOM 2374 N N . ARG A 1 303 ? -28.038 -8.800 3.218 1.00 90.31 303 ARG A N 1
ATOM 2375 C CA . ARG A 1 303 ? -27.921 -10.136 2.619 1.00 90.31 303 ARG A CA 1
ATOM 2376 C C . ARG A 1 303 ? -26.535 -10.748 2.826 1.00 90.31 303 ARG A C 1
ATOM 2378 O O . ARG A 1 303 ? -26.458 -11.889 3.268 1.00 90.31 303 ARG A O 1
ATOM 2385 N N . LEU A 1 304 ? -25.456 -10.014 2.524 1.00 88.12 304 LEU A N 1
ATOM 2386 C CA . LEU A 1 304 ? -24.085 -10.505 2.742 1.00 88.12 304 LEU A CA 1
ATOM 2387 C C . LEU A 1 304 ? -23.846 -10.842 4.216 1.00 88.12 304 LEU A C 1
ATOM 2389 O O . LEU A 1 304 ? -23.310 -11.898 4.539 1.00 88.12 304 LEU A O 1
ATOM 2393 N N . ARG A 1 305 ? -24.325 -9.978 5.115 1.00 85.81 305 ARG A N 1
ATOM 2394 C CA . ARG A 1 305 ? -24.160 -10.166 6.557 1.00 85.81 305 ARG A CA 1
ATOM 2395 C C . ARG A 1 305 ? -24.898 -11.405 7.050 1.00 85.81 305 ARG A C 1
ATOM 2397 O O . ARG A 1 305 ? -24.331 -12.192 7.799 1.00 85.81 305 ARG A O 1
ATOM 2404 N N . ASP A 1 306 ? -26.145 -11.574 6.627 1.00 85.69 306 ASP A N 1
ATOM 2405 C CA . ASP A 1 306 ? -26.994 -12.694 7.035 1.00 85.69 306 ASP A CA 1
ATOM 2406 C C . ASP A 1 306 ? -26.455 -14.034 6.499 1.00 85.69 306 ASP A C 1
ATOM 2408 O O . ASP A 1 306 ? -26.663 -15.076 7.114 1.00 85.69 306 ASP A O 1
ATOM 2412 N N . GLN A 1 307 ? -25.705 -14.007 5.392 1.00 87.62 307 GLN A N 1
ATOM 2413 C CA . GLN A 1 307 ? -24.974 -15.163 4.859 1.00 87.62 307 GLN A CA 1
ATOM 2414 C C . GLN A 1 307 ? -23.616 -15.406 5.534 1.00 87.62 307 GLN A C 1
ATOM 2416 O O . GLN A 1 307 ? -22.975 -16.415 5.256 1.00 87.62 307 GLN A O 1
ATOM 2421 N N . GLY A 1 308 ? -23.162 -14.501 6.406 1.00 83.75 308 GLY A N 1
ATOM 2422 C CA . GLY A 1 308 ? -21.822 -14.561 6.988 1.00 83.75 308 GLY A CA 1
ATOM 2423 C C . GLY A 1 308 ? -20.701 -14.360 5.962 1.00 83.75 308 GLY A C 1
ATOM 2424 O O . GLY A 1 308 ? -19.564 -14.751 6.224 1.00 83.75 308 GLY A O 1
ATOM 2425 N N . GLU A 1 309 ? -21.012 -13.767 4.807 1.00 85.38 309 GLU A N 1
ATOM 2426 C CA . GLU A 1 309 ? -20.030 -13.423 3.783 1.00 85.38 309 GLU A CA 1
ATOM 2427 C C . GLU A 1 309 ? -19.195 -12.244 4.270 1.00 85.38 309 GLU A C 1
ATOM 2429 O O . GLU A 1 309 ? -19.739 -11.224 4.685 1.00 85.38 309 GLU A O 1
ATOM 2434 N N . TRP A 1 310 ? -17.871 -12.376 4.212 1.00 80.56 310 TRP A N 1
ATOM 2435 C CA . TRP A 1 310 ? -16.949 -11.302 4.596 1.00 80.56 310 TRP A CA 1
ATOM 2436 C C . TRP A 1 310 ? -16.391 -10.544 3.398 1.00 80.56 310 TRP A C 1
ATOM 2438 O O . TRP A 1 310 ? -15.894 -9.443 3.574 1.00 80.56 310 TRP A O 1
ATOM 2448 N N . CYS A 1 311 ? -16.494 -11.104 2.196 1.00 82.38 311 CYS A N 1
ATOM 2449 C CA . CYS A 1 311 ? -15.985 -10.493 0.975 1.00 82.38 311 CYS A CA 1
ATOM 2450 C C . CYS A 1 311 ? -17.046 -9.615 0.294 1.00 82.38 311 CYS A C 1
ATOM 2452 O O . CYS A 1 311 ? -18.249 -9.828 0.454 1.00 82.38 311 CYS A O 1
ATOM 2454 N N . ARG A 1 312 ? -16.589 -8.735 -0.610 1.00 86.19 312 ARG A N 1
ATOM 2455 C CA . ARG A 1 312 ? -17.392 -7.915 -1.551 1.00 86.19 312 ARG A CA 1
ATOM 2456 C C . ARG A 1 312 ? -18.025 -6.664 -0.951 1.00 86.19 312 ARG A C 1
ATOM 2458 O O . ARG A 1 312 ? -18.684 -5.912 -1.680 1.00 86.19 312 ARG A O 1
ATOM 2465 N N . TYR A 1 313 ? -17.831 -6.395 0.336 1.00 88.94 313 TYR A N 1
ATOM 2466 C CA . TYR A 1 313 ? -18.350 -5.162 0.915 1.00 88.94 313 TYR A CA 1
ATOM 2467 C C . TYR A 1 313 ? -17.621 -3.935 0.367 1.00 88.94 313 TYR A C 1
ATOM 2469 O O . TYR A 1 313 ? -18.234 -2.877 0.245 1.00 88.94 313 TYR A O 1
ATOM 2477 N N . ASP A 1 314 ? -16.354 -4.066 -0.035 1.00 85.44 314 ASP A N 1
ATOM 2478 C CA . ASP A 1 314 ? -15.600 -3.012 -0.720 1.00 85.44 314 ASP A CA 1
ATOM 2479 C C . ASP A 1 314 ? -16.366 -2.437 -1.929 1.00 85.44 314 ASP A C 1
ATOM 2481 O O . ASP A 1 314 ? -16.559 -1.225 -2.036 1.00 85.44 314 ASP A O 1
ATOM 2485 N N . THR A 1 315 ? -16.930 -3.302 -2.769 1.00 87.00 315 THR A N 1
ATOM 2486 C CA . THR A 1 315 ? -17.697 -2.919 -3.959 1.00 87.00 315 THR A CA 1
ATOM 2487 C C . THR A 1 315 ? -18.992 -2.194 -3.586 1.00 87.00 315 THR A C 1
ATOM 2489 O O . THR A 1 315 ? -19.374 -1.212 -4.237 1.00 87.00 315 THR A O 1
ATOM 2492 N N . LEU A 1 316 ? -19.662 -2.637 -2.517 1.00 89.75 316 LEU A N 1
ATOM 2493 C CA . LEU A 1 316 ? -20.873 -1.986 -2.016 1.00 89.75 316 LEU A CA 1
ATOM 2494 C C . LEU A 1 316 ? -20.569 -0.618 -1.401 1.00 89.75 316 LEU A C 1
ATOM 2496 O O . LEU A 1 316 ? -21.331 0.327 -1.600 1.00 89.75 316 LEU A O 1
ATOM 2500 N N . THR A 1 317 ? -19.442 -0.487 -0.702 1.00 89.81 317 THR A N 1
ATOM 2501 C CA . THR A 1 317 ? -19.001 0.775 -0.093 1.00 89.81 317 THR A CA 1
ATOM 2502 C C . THR A 1 317 ? -18.591 1.800 -1.148 1.00 89.81 317 THR A C 1
ATOM 2504 O O . THR A 1 317 ? -18.999 2.957 -1.066 1.00 89.81 317 THR A O 1
ATOM 2507 N N . ASP A 1 318 ? -17.911 1.374 -2.216 1.00 84.81 318 ASP A N 1
ATOM 2508 C CA . ASP A 1 318 ? -17.649 2.216 -3.387 1.00 84.81 318 ASP A CA 1
ATOM 2509 C C . ASP A 1 318 ? -18.967 2.612 -4.082 1.00 84.81 318 ASP A C 1
ATOM 2511 O O . ASP A 1 318 ? -19.141 3.745 -4.538 1.00 84.81 318 ASP A O 1
ATOM 2515 N N . GLY A 1 319 ? -19.942 1.696 -4.148 1.00 84.44 319 GLY A N 1
ATOM 2516 C CA . GLY A 1 319 ? -21.315 1.988 -4.572 1.00 84.44 319 GLY A CA 1
ATOM 2517 C C . GLY A 1 319 ? -21.981 3.079 -3.733 1.00 84.44 319 GLY A C 1
ATOM 2518 O O . GLY A 1 319 ? -22.573 4.002 -4.294 1.00 84.44 319 GLY A O 1
ATOM 2519 N N . LEU A 1 320 ? -21.838 3.006 -2.410 1.00 86.69 320 LEU A N 1
ATOM 2520 C CA . LEU A 1 320 ? -22.390 3.969 -1.462 1.00 86.69 320 LEU A CA 1
ATOM 2521 C C . LEU A 1 320 ? -21.838 5.381 -1.692 1.00 86.69 320 LEU A C 1
ATOM 2523 O O . LEU A 1 320 ? -22.614 6.335 -1.778 1.00 86.69 320 LEU A O 1
ATOM 2527 N N . ILE A 1 321 ? -20.514 5.497 -1.845 1.00 83.25 321 ILE A N 1
ATOM 2528 C CA . ILE A 1 321 ? -19.828 6.767 -2.123 1.00 83.25 321 ILE A CA 1
ATOM 2529 C C . ILE A 1 321 ? -20.321 7.348 -3.453 1.00 83.25 321 ILE A C 1
ATOM 2531 O O . ILE A 1 321 ? -20.754 8.498 -3.503 1.00 83.25 321 ILE A O 1
ATOM 2535 N N . ARG A 1 322 ? -20.329 6.542 -4.525 1.00 82.88 322 ARG A N 1
ATOM 2536 C CA . ARG A 1 322 ? -20.751 6.982 -5.870 1.00 82.88 322 ARG A CA 1
ATOM 2537 C C . ARG A 1 322 ? -22.201 7.454 -5.932 1.00 82.88 322 ARG A C 1
ATOM 2539 O O . ARG A 1 322 ? -22.523 8.322 -6.737 1.00 82.88 322 ARG A O 1
ATOM 2546 N N . LEU A 1 323 ? -23.088 6.866 -5.130 1.00 79.88 323 LEU A N 1
ATOM 2547 C CA . LEU A 1 323 ? -24.506 7.229 -5.115 1.00 79.88 323 LEU A CA 1
ATOM 2548 C C . LEU A 1 323 ? -24.812 8.471 -4.271 1.00 79.88 323 LEU A C 1
ATOM 2550 O O . LEU A 1 323 ? -25.944 8.952 -4.319 1.00 79.88 323 LEU A O 1
ATOM 2554 N N . GLY A 1 324 ? -23.825 9.008 -3.547 1.00 71.62 324 GLY A N 1
ATOM 2555 C CA . GLY A 1 324 ? -23.993 10.240 -2.784 1.00 71.62 324 GLY A CA 1
ATOM 2556 C C . GLY A 1 324 ? -24.957 10.079 -1.611 1.00 71.62 324 GLY A C 1
ATOM 2557 O O . GLY A 1 324 ? -25.678 11.015 -1.283 1.00 71.62 324 GLY A O 1
ATOM 2558 N N . VAL A 1 325 ? -24.988 8.912 -0.948 1.00 67.25 325 VAL A N 1
ATOM 2559 C CA . VAL A 1 325 ? -25.784 8.732 0.292 1.00 67.25 325 VAL A CA 1
ATOM 2560 C C . VAL A 1 325 ? -25.386 9.761 1.367 1.00 67.25 325 VAL A C 1
ATOM 2562 O O . VAL A 1 325 ? -26.210 10.163 2.186 1.00 67.25 325 VAL A O 1
ATOM 2565 N N . ALA A 1 326 ? -24.150 10.255 1.276 1.00 60.06 326 ALA A N 1
ATOM 2566 C CA . ALA A 1 326 ? -23.582 11.393 1.991 1.00 60.06 326 ALA A CA 1
ATOM 2567 C C . ALA A 1 326 ? -24.368 12.715 1.883 1.00 60.06 326 ALA A C 1
ATOM 2569 O O . ALA A 1 326 ? -24.302 13.536 2.790 1.00 60.06 326 ALA A O 1
ATOM 2570 N N . GLU A 1 327 ? -25.132 12.936 0.808 1.00 61.22 327 GLU A N 1
ATOM 2571 C CA . GLU A 1 327 ? -25.853 14.197 0.566 1.00 61.22 327 GLU A CA 1
ATOM 2572 C C . GLU A 1 327 ? -27.034 14.414 1.540 1.00 61.22 327 GLU A C 1
ATOM 2574 O O . GLU A 1 327 ? -27.629 15.489 1.565 1.00 61.22 327 GLU A O 1
ATOM 2579 N N . ALA A 1 328 ? -27.377 13.414 2.366 1.00 67.12 328 ALA A N 1
ATOM 2580 C CA . ALA A 1 328 ? -28.357 13.530 3.449 1.00 67.12 328 ALA A CA 1
ATOM 2581 C C . ALA A 1 328 ? -27.802 12.954 4.774 1.00 67.12 328 ALA A C 1
ATOM 2583 O O . ALA A 1 328 ? -28.255 11.889 5.220 1.00 67.12 328 ALA A O 1
ATOM 2584 N N . PRO A 1 329 ? -26.854 13.654 5.436 1.00 65.56 329 PRO A N 1
ATOM 2585 C CA . PRO A 1 329 ? -26.107 13.139 6.587 1.00 65.56 329 PRO A CA 1
ATOM 2586 C C . PRO A 1 329 ? -26.988 12.771 7.790 1.00 65.56 329 PRO A C 1
ATOM 2588 O O . PRO A 1 329 ? -26.585 11.950 8.607 1.00 65.56 329 PRO A O 1
ATOM 2591 N N . GLY A 1 330 ? -28.194 13.331 7.908 1.00 72.12 330 GLY A N 1
ATOM 2592 C CA . GLY A 1 330 ? -29.140 13.029 8.991 1.00 72.12 330 GLY A CA 1
ATOM 2593 C C . GLY A 1 330 ? -30.163 11.932 8.679 1.00 72.12 330 GLY A C 1
ATOM 2594 O O . GLY A 1 330 ? -31.034 11.670 9.502 1.00 72.12 330 GLY A O 1
ATOM 2595 N N . SER A 1 331 ? -30.124 11.316 7.493 1.00 82.25 331 SER A N 1
ATOM 2596 C CA . SER A 1 331 ? -31.119 10.298 7.134 1.00 82.25 331 SER A CA 1
ATOM 2597 C C . SER A 1 331 ? -30.940 9.006 7.940 1.00 82.25 331 SER A C 1
ATOM 2599 O O . SER A 1 331 ? -29.817 8.587 8.217 1.00 82.25 331 SER A O 1
ATOM 2601 N N . GLU A 1 332 ? -32.046 8.326 8.253 1.00 84.06 332 GLU A N 1
ATOM 2602 C CA . GLU A 1 332 ? -32.035 7.010 8.914 1.00 84.06 332 GLU A CA 1
ATOM 2603 C C . GLU A 1 332 ? -31.152 6.003 8.161 1.00 84.06 332 GLU A C 1
ATOM 2605 O O . GLU A 1 332 ? -30.378 5.261 8.762 1.00 84.06 332 GLU A O 1
ATOM 2610 N N . THR A 1 333 ? -31.187 6.046 6.826 1.00 83.38 333 THR A N 1
ATOM 2611 C CA . THR A 1 333 ? -30.330 5.234 5.959 1.00 83.38 333 THR A CA 1
ATOM 2612 C C . THR A 1 333 ? -28.843 5.541 6.153 1.00 83.38 333 THR A C 1
ATOM 2614 O O . THR A 1 333 ? -28.050 4.611 6.275 1.00 83.38 333 THR A O 1
ATOM 2617 N N . ALA A 1 334 ? -28.444 6.817 6.217 1.00 84.25 334 ALA A N 1
ATOM 2618 C CA . ALA A 1 334 ? -27.052 7.190 6.480 1.00 84.25 334 ALA A CA 1
ATOM 2619 C C . ALA A 1 334 ? -26.607 6.744 7.882 1.00 84.25 334 ALA A C 1
ATOM 2621 O O . ALA A 1 334 ? -25.523 6.184 8.033 1.00 84.25 334 ALA A O 1
ATOM 2622 N N . THR A 1 335 ? -27.459 6.916 8.898 1.00 86.50 335 THR A N 1
ATOM 2623 C CA . THR A 1 335 ? -27.206 6.433 10.266 1.00 86.50 335 THR A CA 1
ATOM 2624 C C . THR A 1 335 ? -27.027 4.916 10.313 1.00 86.50 335 THR A C 1
ATOM 2626 O O . THR A 1 335 ? -26.093 4.431 10.955 1.00 86.50 335 THR A O 1
ATOM 2629 N N . TRP A 1 336 ? -27.863 4.167 9.591 1.00 88.81 336 TRP A N 1
ATOM 2630 C CA . TRP A 1 336 ? -27.725 2.721 9.461 1.00 88.81 336 TRP A CA 1
ATOM 2631 C C . TRP A 1 336 ? -26.387 2.339 8.819 1.00 88.81 336 TRP A C 1
ATOM 2633 O O . TRP A 1 336 ? -25.620 1.598 9.429 1.00 88.81 336 TRP A O 1
ATOM 2643 N N . PHE A 1 337 ? -26.047 2.912 7.656 1.00 89.75 337 PHE A N 1
ATOM 2644 C CA . PHE A 1 337 ? -24.770 2.628 6.991 1.00 89.75 337 PHE A CA 1
ATOM 2645 C C . PHE A 1 337 ? -23.572 2.965 7.881 1.00 89.75 337 PHE A C 1
ATOM 2647 O O . PHE A 1 337 ? -22.643 2.169 7.950 1.00 89.75 337 PHE A O 1
ATOM 2654 N N . ARG A 1 338 ? -23.588 4.083 8.620 1.00 89.12 338 ARG A N 1
ATOM 2655 C CA . ARG A 1 338 ? -22.510 4.401 9.575 1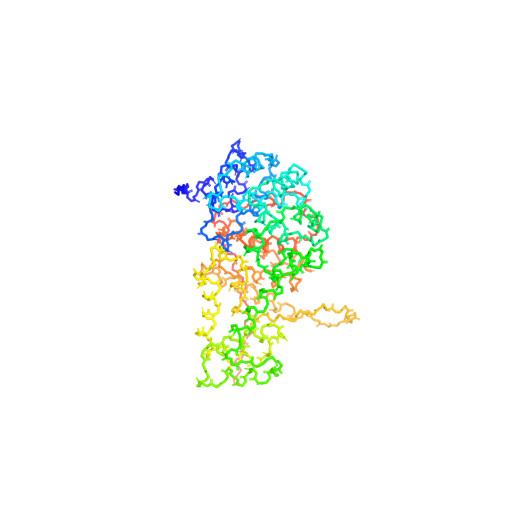.00 89.12 338 ARG A CA 1
ATOM 2656 C C . ARG A 1 338 ? -22.318 3.299 10.605 1.00 89.12 338 ARG A C 1
ATOM 2658 O O . ARG A 1 338 ? -21.185 2.901 10.867 1.00 89.12 338 ARG A O 1
ATOM 2665 N N . ARG A 1 339 ? -23.412 2.812 11.195 1.00 89.06 339 ARG A N 1
ATOM 2666 C CA . ARG A 1 339 ? -23.350 1.733 12.182 1.00 89.06 339 ARG A CA 1
ATOM 2667 C C . ARG A 1 339 ? -22.789 0.462 11.555 1.00 89.06 339 ARG A C 1
ATOM 2669 O O . ARG A 1 339 ? -21.833 -0.087 12.096 1.00 89.06 339 ARG A O 1
ATOM 2676 N N . GLU A 1 340 ? -23.334 0.026 10.421 1.00 89.75 340 GLU A N 1
ATOM 2677 C CA . GLU A 1 340 ? -22.899 -1.217 9.771 1.00 89.75 340 GLU A CA 1
ATOM 2678 C C . GLU A 1 340 ? -21.435 -1.139 9.320 1.00 89.75 340 GLU A C 1
ATOM 2680 O O . GLU A 1 340 ? -20.662 -2.050 9.597 1.00 89.75 340 GLU A O 1
ATOM 2685 N N . LEU A 1 341 ? -21.008 -0.026 8.717 1.00 91.06 341 LEU A N 1
ATOM 2686 C CA . LEU A 1 341 ? -19.621 0.177 8.293 1.00 91.06 341 LEU A CA 1
ATOM 2687 C C . LEU A 1 341 ? -18.651 0.189 9.474 1.00 91.06 341 LEU A C 1
ATOM 2689 O O . LEU A 1 341 ? -17.573 -0.394 9.379 1.00 91.06 341 LEU A O 1
ATOM 2693 N N . ARG A 1 342 ? -19.027 0.804 10.604 1.00 88.19 342 ARG A N 1
ATOM 2694 C CA . ARG A 1 342 ? -18.225 0.729 11.832 1.00 88.19 342 ARG A CA 1
ATOM 2695 C C . ARG A 1 342 ? -18.137 -0.713 12.319 1.00 88.19 342 ARG A C 1
ATOM 2697 O O . ARG A 1 342 ? -17.037 -1.167 12.602 1.00 88.19 342 ARG A O 1
ATOM 2704 N N . CYS A 1 343 ? -19.241 -1.458 12.358 1.00 87.94 343 CYS A N 1
ATOM 2705 C CA . CYS A 1 343 ? -19.229 -2.868 12.764 1.00 87.94 343 CYS A CA 1
ATOM 2706 C C . CYS A 1 343 ? -18.317 -3.715 11.865 1.00 87.94 343 CYS A C 1
ATOM 2708 O O . CYS A 1 343 ? -17.439 -4.417 12.371 1.00 87.94 343 CYS A O 1
ATOM 2710 N N . LEU A 1 344 ? -18.476 -3.599 10.544 1.00 89.12 344 LEU A N 1
ATOM 2711 C CA . LEU A 1 344 ? -17.665 -4.306 9.554 1.00 89.12 344 LEU A CA 1
ATOM 2712 C C . LEU A 1 344 ? -16.192 -3.953 9.685 1.00 89.12 344 LEU A C 1
ATOM 2714 O O . LEU A 1 344 ? -15.352 -4.839 9.730 1.00 89.12 344 LEU A O 1
ATOM 2718 N N . TRP A 1 345 ? -15.858 -2.677 9.837 1.00 86.56 345 TRP A N 1
ATOM 2719 C CA . TRP A 1 345 ? -14.474 -2.257 10.001 1.00 86.56 345 TRP A CA 1
ATOM 2720 C C . TRP A 1 345 ? -13.808 -2.823 11.265 1.00 86.56 345 TRP A C 1
ATOM 2722 O O . TRP A 1 345 ? -12.630 -3.188 11.233 1.00 86.56 345 TRP A O 1
ATOM 2732 N N . GLN A 1 346 ? -14.557 -2.968 12.363 1.00 83.25 346 GLN A N 1
ATOM 2733 C CA . GLN A 1 346 ? -14.048 -3.588 13.590 1.00 83.25 346 GLN A CA 1
ATOM 2734 C C . GLN A 1 346 ? -13.901 -5.108 13.464 1.00 83.25 346 GLN A C 1
ATOM 2736 O O . GLN A 1 346 ? -12.964 -5.689 14.021 1.00 83.25 346 GLN A O 1
ATOM 2741 N N . ALA A 1 347 ? -14.845 -5.751 12.776 1.00 83.19 347 ALA A N 1
ATOM 2742 C CA . ALA A 1 347 ? -14.978 -7.199 12.757 1.00 83.19 347 ALA A CA 1
ATOM 2743 C C . ALA A 1 347 ? -14.256 -7.873 11.586 1.00 83.19 347 ALA A C 1
ATOM 2745 O O . ALA A 1 347 ? -13.804 -9.004 11.775 1.00 83.19 347 ALA A O 1
ATOM 2746 N N . THR A 1 348 ? -14.135 -7.199 10.435 1.00 82.19 348 THR A N 1
ATOM 2747 C CA . THR A 1 348 ? -13.674 -7.810 9.184 1.00 82.19 348 THR A CA 1
ATOM 2748 C C . THR A 1 348 ? -12.288 -8.429 9.361 1.00 82.19 348 THR A C 1
ATOM 2750 O O . THR A 1 348 ? -11.393 -7.779 9.927 1.00 82.19 348 THR A O 1
ATOM 2753 N N . PRO A 1 349 ? -12.078 -9.670 8.890 1.00 73.06 349 PRO A N 1
ATOM 2754 C CA . PRO A 1 349 ? -10.744 -10.239 8.764 1.00 73.06 349 PRO A CA 1
ATOM 2755 C C . PRO A 1 349 ? -9.979 -9.625 7.580 1.00 73.06 349 PRO A C 1
ATOM 2757 O O . PRO A 1 349 ? -8.755 -9.680 7.553 1.00 73.06 349 PRO A O 1
ATOM 2760 N N . HIS A 1 350 ? -10.672 -8.993 6.627 1.00 78.62 350 HIS A N 1
ATOM 2761 C CA . HIS A 1 350 ? -10.086 -8.477 5.396 1.00 78.62 350 HIS A CA 1
ATOM 2762 C C . HIS A 1 350 ? -9.584 -7.044 5.561 1.00 78.62 350 HIS A C 1
ATOM 2764 O O . HIS A 1 350 ? -10.347 -6.077 5.595 1.00 78.62 350 HIS A O 1
ATOM 2770 N N . SER A 1 351 ? -8.266 -6.898 5.638 1.00 73.31 351 SER A N 1
ATOM 2771 C CA . SER A 1 351 ? -7.599 -5.599 5.746 1.00 73.31 351 SER A CA 1
ATOM 2772 C C . SER A 1 351 ? -7.832 -4.681 4.558 1.00 73.31 351 SER A C 1
ATOM 2774 O O . SER A 1 351 ? -8.099 -3.497 4.768 1.00 73.31 351 SER A O 1
ATOM 2776 N N . TYR A 1 352 ? -7.847 -5.225 3.341 1.00 76.44 352 TYR A N 1
ATOM 2777 C CA . TYR A 1 352 ? -8.057 -4.451 2.119 1.00 76.44 352 TYR A CA 1
ATOM 2778 C C . TYR A 1 352 ? -9.421 -3.742 2.068 1.00 76.44 352 TYR A C 1
ATOM 2780 O O . TYR A 1 352 ? -9.529 -2.644 1.521 1.00 76.44 352 TYR A O 1
ATOM 2788 N N . GLU A 1 353 ? -10.468 -4.316 2.670 1.00 83.62 353 GLU A N 1
ATOM 2789 C CA . GLU A 1 353 ? -11.801 -3.705 2.664 1.00 83.62 353 GLU A CA 1
ATOM 2790 C C . GLU A 1 353 ? -11.903 -2.507 3.616 1.00 83.62 353 GLU A C 1
ATOM 2792 O O . GLU A 1 353 ? -12.740 -1.621 3.418 1.00 83.62 353 GLU A O 1
ATOM 2797 N N . ARG A 1 354 ? -11.031 -2.426 4.633 1.00 81.19 354 ARG A N 1
ATOM 2798 C CA . ARG A 1 354 ? -11.095 -1.369 5.655 1.00 81.19 354 ARG A CA 1
ATOM 2799 C C . ARG A 1 354 ? -10.932 0.013 5.055 1.00 81.19 354 ARG A C 1
ATOM 2801 O O . ARG A 1 354 ? -11.655 0.925 5.447 1.00 81.19 354 ARG A O 1
ATOM 2808 N N . THR A 1 355 ? -10.030 0.168 4.091 1.00 80.12 355 THR A N 1
ATOM 2809 C CA . THR A 1 355 ? -9.846 1.433 3.372 1.00 80.12 355 THR A CA 1
ATOM 2810 C C . THR A 1 355 ? -11.135 1.856 2.671 1.00 80.12 355 THR A C 1
ATOM 2812 O O . THR A 1 355 ? -11.498 3.030 2.689 1.00 80.12 355 THR A O 1
ATOM 2815 N N . SER A 1 356 ? -11.889 0.915 2.107 1.00 86.00 356 SER A N 1
ATOM 2816 C CA . SER A 1 356 ? -13.181 1.198 1.474 1.00 86.00 356 SER A CA 1
ATOM 2817 C C . SER A 1 356 ? -14.256 1.580 2.500 1.00 86.00 356 SER A C 1
ATOM 2819 O O . SER A 1 356 ? -14.973 2.559 2.290 1.00 86.00 356 SER A O 1
ATOM 2821 N N . TYR A 1 357 ? -14.287 0.929 3.668 1.00 89.00 357 TYR A N 1
ATOM 2822 C CA . TYR A 1 357 ? -15.181 1.302 4.778 1.00 89.00 357 TYR A CA 1
ATOM 2823 C C . TYR A 1 357 ? -14.908 2.708 5.302 1.00 89.00 357 TYR A C 1
ATOM 2825 O O . TYR A 1 357 ? -15.834 3.487 5.514 1.00 89.00 357 TYR A O 1
ATOM 2833 N N . LEU A 1 358 ? -13.633 3.047 5.479 1.00 83.88 358 LEU A N 1
ATOM 2834 C CA . LEU A 1 358 ? -13.198 4.354 5.958 1.00 83.88 358 LEU A CA 1
ATOM 2835 C C . LEU A 1 358 ? -13.540 5.459 4.964 1.00 83.88 358 LEU A C 1
ATOM 2837 O O . LEU A 1 358 ? -14.097 6.475 5.364 1.00 83.88 358 LEU A O 1
ATOM 2841 N N . ARG A 1 359 ? -13.272 5.248 3.669 1.00 83.88 359 ARG A N 1
ATOM 2842 C CA . ARG A 1 359 ? -13.665 6.192 2.611 1.00 83.88 359 ARG A CA 1
ATOM 2843 C C . ARG A 1 359 ? -15.175 6.423 2.609 1.00 83.88 359 ARG A C 1
ATOM 2845 O O . ARG A 1 359 ? -15.616 7.562 2.490 1.00 83.88 359 ARG A O 1
ATOM 2852 N N . ALA A 1 360 ? -15.961 5.362 2.789 1.00 88.50 360 ALA A N 1
ATOM 2853 C CA . ALA A 1 360 ? -17.412 5.466 2.871 1.00 88.50 360 ALA A CA 1
ATOM 2854 C C . ALA A 1 360 ? -17.871 6.214 4.132 1.00 88.50 360 ALA A C 1
ATOM 2856 O O . ALA A 1 360 ? -18.757 7.058 4.041 1.00 88.50 360 ALA A O 1
ATOM 2857 N N . LEU A 1 361 ? -17.246 5.967 5.285 1.00 87.31 361 LEU A N 1
ATOM 2858 C CA . LEU A 1 361 ? -17.537 6.687 6.527 1.00 87.31 361 LEU A CA 1
ATOM 2859 C C . LEU A 1 361 ? -17.180 8.175 6.428 1.00 87.31 361 LEU A C 1
ATOM 2861 O O . LEU A 1 361 ? -18.013 9.002 6.773 1.00 87.31 361 LEU A O 1
ATOM 2865 N N . VAL A 1 362 ? -16.017 8.525 5.869 1.00 83.56 362 VAL A N 1
ATOM 2866 C CA . VAL A 1 362 ? -15.628 9.925 5.610 1.00 83.56 362 VAL A CA 1
ATOM 2867 C C . VAL A 1 362 ? -16.614 10.601 4.660 1.00 83.56 362 VAL A C 1
ATOM 2869 O O . VAL A 1 362 ? -17.027 11.733 4.903 1.00 83.56 362 VAL A O 1
ATOM 2872 N N . ALA A 1 363 ? -17.044 9.905 3.603 1.00 84.06 363 ALA A N 1
ATOM 2873 C CA . ALA A 1 363 ? -18.067 10.433 2.709 1.00 84.06 363 ALA A CA 1
ATOM 2874 C C . ALA A 1 363 ? -19.381 10.703 3.463 1.00 84.06 363 ALA A C 1
ATOM 2876 O O . ALA A 1 363 ? -19.976 11.756 3.272 1.00 84.06 363 ALA A O 1
ATOM 2877 N N . LEU A 1 364 ? -19.822 9.795 4.341 1.00 84.12 364 LEU A N 1
ATOM 2878 C CA . LEU A 1 364 ? -21.056 9.945 5.124 1.00 84.12 364 LEU A CA 1
ATOM 2879 C C . LEU A 1 364 ? -20.975 11.013 6.227 1.00 84.12 364 LEU A C 1
ATOM 2881 O O . LEU A 1 364 ? -21.995 11.630 6.536 1.00 84.12 364 LEU A O 1
ATOM 2885 N N . ASP A 1 365 ? -19.816 11.185 6.862 1.00 77.81 365 ASP A N 1
ATOM 2886 C CA . ASP A 1 365 ? -19.622 12.095 8.000 1.00 77.81 365 ASP A CA 1
ATOM 2887 C C . ASP A 1 365 ? -19.241 13.521 7.555 1.00 77.81 365 ASP A C 1
ATOM 2889 O O . ASP A 1 365 ? -19.438 14.476 8.306 1.00 77.81 365 ASP A O 1
ATOM 2893 N N . GLY A 1 366 ? -18.779 13.688 6.312 1.00 67.75 366 GLY A N 1
ATOM 2894 C CA . GLY A 1 366 ? -18.325 14.967 5.775 1.00 67.75 366 GLY A CA 1
ATOM 2895 C C . GLY A 1 366 ? -16.916 15.354 6.259 1.00 67.75 366 GLY A C 1
ATOM 2896 O O . GLY A 1 366 ? -16.363 14.739 7.173 1.00 67.75 366 GLY A O 1
ATOM 2897 N N . PRO A 1 367 ? -16.298 16.385 5.654 1.00 56.44 367 PRO A N 1
ATOM 2898 C CA . PRO A 1 367 ? -14.880 16.714 5.844 1.00 56.44 367 PRO A CA 1
ATOM 2899 C C . PRO A 1 367 ? -14.498 17.224 7.247 1.00 56.44 367 PRO A C 1
ATOM 2901 O O . PRO A 1 367 ? -13.320 17.440 7.510 1.00 56.44 367 PRO A O 1
ATOM 2904 N N . THR A 1 368 ? -15.450 17.416 8.163 1.00 48.16 368 THR A N 1
ATOM 2905 C CA . THR A 1 368 ? -15.209 17.990 9.500 1.00 48.16 368 THR A CA 1
ATOM 2906 C C . THR A 1 368 ? -14.841 16.965 10.580 1.00 48.16 368 THR A C 1
ATOM 2908 O O . THR A 1 368 ? -14.613 17.348 11.725 1.00 48.16 368 THR A O 1
ATOM 2911 N N . THR A 1 369 ? -14.734 15.671 10.258 1.00 48.38 369 THR A N 1
ATOM 2912 C CA . THR A 1 369 ? -14.401 14.612 11.232 1.00 48.38 369 THR A CA 1
ATOM 2913 C C . THR A 1 369 ? -12.969 14.085 11.082 1.00 48.38 369 THR A C 1
ATOM 2915 O O . THR A 1 369 ? -12.732 12.956 10.663 1.00 48.38 369 THR A O 1
ATOM 2918 N N . HIS A 1 370 ? -11.981 14.881 11.490 1.00 41.69 370 HIS A N 1
ATOM 2919 C CA . HIS A 1 370 ? -10.681 14.364 11.944 1.00 41.69 370 HIS A CA 1
ATOM 2920 C C . HIS A 1 370 ? -10.081 15.379 12.928 1.00 41.69 370 HIS A C 1
ATOM 2922 O O . HIS A 1 370 ? -9.918 16.538 12.555 1.00 41.69 370 HIS A O 1
ATOM 2928 N N . PRO A 1 371 ? -9.827 14.991 14.192 1.00 40.81 371 PRO A N 1
ATOM 2929 C CA . PRO A 1 371 ? -8.725 14.085 14.510 1.00 40.81 371 PRO A CA 1
ATOM 2930 C C . PRO A 1 371 ? -9.118 12.975 15.501 1.00 40.81 371 PRO A C 1
ATOM 2932 O O . PRO A 1 371 ? -9.837 13.193 16.470 1.00 40.81 371 PRO A O 1
ATOM 2935 N N . SER A 1 372 ? -8.595 11.770 15.268 1.00 47.25 372 SER A N 1
ATOM 2936 C CA . SER A 1 372 ? -8.894 10.508 15.969 1.00 47.25 372 SER A CA 1
ATOM 2937 C C . SER A 1 372 ? -10.240 9.860 15.609 1.00 47.25 372 SER A C 1
ATOM 2939 O O . SER A 1 372 ? -11.114 9.619 16.440 1.00 47.25 372 SER A O 1
ATOM 2941 N N . PHE A 1 373 ? -10.356 9.449 14.344 1.00 45.81 373 PHE A N 1
ATOM 2942 C CA . PHE A 1 373 ? -11.376 8.499 13.879 1.00 45.81 373 PHE A CA 1
ATOM 2943 C C . PHE A 1 373 ? -11.571 7.296 14.839 1.00 45.81 373 PHE A C 1
ATOM 2945 O O . PHE A 1 373 ? -12.682 6.792 15.009 1.00 45.81 373 PHE A O 1
ATOM 2952 N N . TRP A 1 374 ? -10.499 6.879 15.526 1.00 46.78 374 TRP A N 1
ATOM 2953 C CA . TRP A 1 374 ? -10.505 5.830 16.549 1.00 46.78 374 TRP A CA 1
ATOM 2954 C C . TRP A 1 374 ? -11.272 6.197 17.829 1.00 46.78 374 TRP A C 1
ATOM 2956 O O . TRP A 1 374 ? -12.025 5.358 18.322 1.00 46.78 374 TRP A O 1
ATOM 2966 N N . ARG A 1 375 ? -11.166 7.438 18.335 1.00 42.66 375 ARG A N 1
ATOM 2967 C CA . ARG A 1 375 ? -11.871 7.862 19.563 1.00 42.66 375 ARG A CA 1
ATOM 2968 C C . ARG A 1 375 ? -13.368 8.045 19.319 1.00 42.66 375 ARG A C 1
ATOM 2970 O O . ARG A 1 375 ? -14.181 7.656 20.153 1.00 42.66 375 ARG A O 1
ATOM 2977 N N . ALA A 1 376 ? -13.752 8.549 18.144 1.00 42.69 376 ALA A N 1
ATOM 2978 C CA . ALA A 1 376 ? -15.158 8.756 17.782 1.00 42.69 376 ALA A CA 1
ATOM 2979 C C . ALA A 1 376 ? -15.957 7.443 17.613 1.00 42.69 376 ALA A C 1
ATOM 2981 O O . ALA A 1 376 ? -17.181 7.437 17.731 1.00 42.69 376 ALA A O 1
ATOM 2982 N N . CYS A 1 377 ? -15.284 6.310 17.382 1.00 41.56 377 CYS A N 1
ATOM 2983 C CA . CYS A 1 377 ? -15.920 4.990 17.306 1.00 41.56 377 CYS A CA 1
ATOM 2984 C C . CYS A 1 377 ? -16.132 4.317 18.685 1.00 41.56 377 CYS A C 1
ATOM 2986 O O . CYS A 1 377 ? -16.574 3.167 18.738 1.00 41.56 377 CYS A O 1
ATOM 2988 N N . GLY A 1 378 ? -15.817 5.008 19.788 1.00 37.12 378 GLY A N 1
ATOM 2989 C CA . GLY A 1 378 ? -15.666 4.460 21.142 1.00 37.12 378 GLY A CA 1
ATOM 2990 C C . GLY A 1 378 ? -16.928 4.060 21.922 1.00 37.12 378 GLY A C 1
ATOM 2991 O O . GLY A 1 378 ? -16.800 3.700 23.088 1.00 37.12 378 GLY A O 1
ATOM 2992 N N . THR A 1 379 ? -18.140 4.085 21.355 1.00 41.91 379 THR A N 1
ATOM 2993 C CA . THR A 1 379 ? -19.368 3.808 22.141 1.00 41.91 379 THR A CA 1
ATOM 2994 C C . THR A 1 379 ? -19.999 2.428 21.940 1.00 41.91 379 THR A C 1
ATOM 2996 O O . THR A 1 379 ? -20.919 2.083 22.678 1.00 41.91 379 THR A O 1
ATOM 2999 N N . ALA A 1 380 ? -19.505 1.587 21.027 1.00 37.03 380 ALA A N 1
ATOM 3000 C CA . ALA A 1 380 ? -20.035 0.229 20.861 1.00 37.03 380 ALA A CA 1
ATOM 3001 C C . ALA A 1 380 ? -19.283 -0.775 21.755 1.00 37.03 380 ALA A C 1
ATOM 3003 O O . ALA A 1 380 ? -18.240 -1.314 21.371 1.00 37.03 380 ALA A O 1
ATOM 3004 N N . ARG A 1 381 ? -19.796 -1.008 22.970 1.00 36.44 381 ARG A N 1
ATOM 3005 C CA . ARG A 1 381 ? -19.317 -2.074 23.861 1.00 36.44 381 ARG A CA 1
ATOM 3006 C C . ARG A 1 381 ? -19.888 -3.414 23.383 1.00 36.44 381 ARG A C 1
ATOM 3008 O O . ARG A 1 381 ? -21.090 -3.592 23.324 1.00 36.44 381 ARG A O 1
ATOM 3015 N N . SER A 1 382 ? -19.005 -4.372 23.105 1.00 39.16 382 SER A N 1
ATOM 3016 C CA . SER A 1 382 ? -19.298 -5.784 22.795 1.00 39.16 382 SER A CA 1
ATOM 3017 C C . SER A 1 382 ? -19.857 -6.131 21.398 1.00 39.16 382 SER A C 1
ATOM 3019 O O . SER A 1 382 ? -20.666 -5.431 20.794 1.00 39.16 382 SER A O 1
ATOM 3021 N N . ARG A 1 383 ? -19.426 -7.304 20.902 1.00 38.44 383 ARG A N 1
ATOM 3022 C CA . ARG A 1 383 ? -19.914 -7.977 19.679 1.00 38.44 383 ARG A CA 1
ATOM 3023 C C . ARG A 1 383 ? -21.439 -8.187 19.701 1.00 38.44 383 ARG A C 1
ATOM 3025 O O . ARG A 1 383 ? -22.065 -8.198 18.646 1.00 38.44 383 ARG A O 1
ATOM 3032 N N . SER A 1 384 ? -22.011 -8.344 20.893 1.00 42.16 384 SER A N 1
ATOM 3033 C CA . SER A 1 384 ? -23.420 -8.660 21.148 1.00 42.16 384 SER A CA 1
ATOM 3034 C C . SER A 1 384 ? -24.359 -7.501 20.810 1.00 42.16 384 SER A C 1
ATOM 3036 O O . SER A 1 384 ? -25.457 -7.737 20.305 1.00 42.16 384 SER A O 1
ATOM 3038 N N . ASP A 1 385 ? -23.911 -6.263 21.031 1.00 41.59 385 ASP A N 1
ATOM 3039 C CA . ASP A 1 385 ? -24.733 -5.063 20.829 1.00 41.59 385 ASP A CA 1
ATOM 3040 C C . ASP A 1 385 ? -24.700 -4.578 19.375 1.00 41.59 385 ASP A C 1
ATOM 3042 O O . ASP A 1 385 ? -25.704 -4.096 18.854 1.00 41.59 385 ASP A O 1
ATOM 3046 N N . CYS A 1 386 ? -23.588 -4.797 18.666 1.00 41.31 386 CYS A N 1
ATOM 3047 C CA . CYS A 1 386 ? -23.483 -4.511 17.231 1.00 41.31 386 CYS A CA 1
ATOM 3048 C C . CYS A 1 386 ? -24.318 -5.460 16.349 1.00 41.31 386 CYS A C 1
ATOM 3050 O O . CYS A 1 386 ? -24.721 -5.074 15.255 1.00 41.31 386 CYS A O 1
ATOM 3052 N N . CYS A 1 387 ? -24.581 -6.692 16.803 1.00 42.44 387 CYS A N 1
ATOM 3053 C CA . CYS A 1 387 ? -25.256 -7.723 16.000 1.00 42.44 387 CYS A CA 1
ATOM 3054 C C . CYS A 1 387 ? -26.786 -7.768 16.183 1.00 42.44 387 CYS A C 1
ATOM 3056 O O . CYS A 1 387 ? -27.460 -8.520 15.478 1.00 42.44 387 CYS A O 1
ATOM 3058 N N . ARG A 1 388 ? -27.375 -6.970 17.088 1.00 39.12 388 ARG A N 1
ATOM 3059 C CA . ARG A 1 388 ? -28.840 -6.858 17.207 1.00 39.12 388 ARG A CA 1
ATOM 3060 C C . ARG A 1 388 ? -29.358 -5.754 16.281 1.00 39.12 388 ARG A C 1
ATOM 3062 O O . ARG A 1 388 ? -29.234 -4.568 16.566 1.00 39.12 388 ARG A O 1
ATOM 3069 N N . SER A 1 389 ? -29.959 -6.141 15.155 1.00 35.56 389 SER A N 1
ATOM 3070 C CA . SER A 1 389 ? -30.633 -5.192 14.256 1.00 35.56 389 SER A CA 1
ATOM 3071 C C . SER A 1 389 ? -31.927 -4.638 14.885 1.00 35.56 389 SER A C 1
ATOM 3073 O O . SER A 1 389 ? -32.719 -5.425 15.405 1.00 35.56 389 SER A O 1
ATOM 3075 N N . PRO A 1 390 ? -32.233 -3.331 14.754 1.00 33.25 390 PRO A N 1
ATOM 3076 C CA . PRO A 1 390 ? -33.615 -2.871 14.731 1.00 33.25 390 PRO A CA 1
ATOM 3077 C C . PRO A 1 390 ? -34.251 -3.374 13.432 1.00 33.25 390 PRO A C 1
ATOM 3079 O O . PRO A 1 390 ? -33.665 -3.242 12.354 1.00 33.25 390 PRO A O 1
ATOM 3082 N N . ARG A 1 391 ? -35.428 -3.995 13.529 1.00 34.56 391 ARG A N 1
ATOM 3083 C CA . ARG A 1 391 ? -36.195 -4.431 12.356 1.00 34.56 391 ARG A CA 1
ATOM 3084 C C . ARG A 1 391 ? -36.562 -3.193 11.533 1.00 34.56 391 ARG A C 1
ATOM 3086 O O . ARG A 1 391 ? -37.181 -2.279 12.069 1.00 34.56 391 ARG A O 1
ATOM 3093 N N . PHE A 1 392 ? -36.194 -3.163 10.252 1.00 35.09 392 PHE A N 1
ATOM 3094 C CA . PHE A 1 392 ? -36.750 -2.174 9.327 1.00 35.09 392 PHE A CA 1
ATOM 3095 C C . PHE A 1 392 ? -38.270 -2.374 9.231 1.00 35.09 392 PHE A C 1
ATOM 3097 O O . PHE A 1 392 ? -38.715 -3.527 9.177 1.00 35.09 392 PHE A O 1
ATOM 3104 N N . PRO A 1 393 ? -39.075 -1.299 9.176 1.00 30.28 393 PRO A N 1
ATOM 3105 C CA . PRO A 1 393 ? -40.485 -1.426 8.854 1.00 30.28 393 PRO A CA 1
ATOM 3106 C C . PRO A 1 393 ? -40.604 -1.977 7.431 1.00 30.28 393 PRO A C 1
ATOM 3108 O O . PRO A 1 393 ? -40.104 -1.395 6.465 1.00 30.28 393 PRO A O 1
ATOM 3111 N N . THR A 1 394 ? -41.243 -3.136 7.304 1.00 33.34 394 THR A N 1
ATOM 3112 C CA . THR A 1 394 ? -41.649 -3.689 6.016 1.00 33.34 394 THR A CA 1
ATOM 3113 C C . THR A 1 394 ? -42.520 -2.660 5.289 1.00 33.34 394 THR A C 1
ATOM 3115 O O . THR A 1 394 ? -43.408 -2.070 5.907 1.00 33.34 394 THR A O 1
ATOM 3118 N N . PRO A 1 395 ? -42.300 -2.404 3.987 1.00 32.84 395 PRO A N 1
ATOM 3119 C CA . PRO A 1 395 ? -43.173 -1.510 3.242 1.00 32.84 395 PRO A CA 1
ATOM 3120 C C . PRO A 1 395 ? -44.593 -2.090 3.238 1.00 32.84 395 PRO A C 1
ATOM 3122 O O . PRO A 1 395 ? -44.817 -3.196 2.742 1.00 32.84 395 PRO A O 1
ATOM 3125 N N . HIS A 1 396 ? -45.538 -1.345 3.819 1.00 30.48 396 HIS A N 1
ATOM 3126 C CA . HIS A 1 396 ? -46.964 -1.663 3.815 1.00 30.48 396 HIS A CA 1
ATOM 3127 C C . HIS A 1 396 ? -47.421 -1.923 2.372 1.00 30.48 396 HIS A C 1
ATOM 3129 O O . HIS A 1 396 ? -47.383 -1.024 1.529 1.00 30.48 396 HIS A O 1
ATOM 3135 N N . ARG A 1 397 ? -47.858 -3.153 2.078 1.00 30.91 397 ARG A N 1
ATOM 3136 C CA . ARG A 1 397 ? -48.668 -3.420 0.885 1.00 30.91 397 ARG A CA 1
ATOM 3137 C C . ARG A 1 397 ? -50.033 -2.757 1.108 1.00 30.91 397 ARG A C 1
ATOM 3139 O O . ARG A 1 397 ? -50.666 -3.084 2.112 1.00 30.91 397 ARG A O 1
ATOM 3146 N N . PRO A 1 398 ? -50.498 -1.849 0.233 1.00 36.16 398 PRO A N 1
ATOM 3147 C CA . PRO A 1 398 ? -51.889 -1.428 0.270 1.00 36.16 398 PRO A CA 1
ATOM 3148 C C . PRO A 1 398 ? -52.755 -2.651 -0.051 1.00 36.16 398 PRO A C 1
ATOM 3150 O O . PRO A 1 398 ? -52.506 -3.356 -1.032 1.00 36.16 398 PRO A O 1
ATOM 3153 N N . GLY A 1 399 ? -53.702 -2.945 0.840 1.00 36.34 399 GLY A N 1
ATOM 3154 C CA . GLY A 1 399 ? -54.652 -4.036 0.673 1.00 36.34 399 GLY A CA 1
ATOM 3155 C C . GLY A 1 399 ? -55.457 -3.832 -0.602 1.00 36.34 399 GLY A C 1
ATOM 3156 O O . GLY A 1 399 ? -55.991 -2.750 -0.838 1.00 36.34 399 GLY A O 1
ATOM 3157 N N . ILE A 1 400 ? -55.509 -4.869 -1.431 1.00 38.12 400 ILE A N 1
ATOM 3158 C CA . ILE A 1 400 ? -56.468 -4.956 -2.525 1.00 38.12 400 ILE A CA 1
ATOM 3159 C C . ILE A 1 400 ? -57.830 -5.115 -1.854 1.00 38.12 400 ILE A C 1
ATOM 3161 O O . ILE A 1 400 ? -58.086 -6.133 -1.212 1.00 38.12 400 ILE A O 1
ATOM 3165 N N . GLY A 1 401 ? -58.649 -4.068 -1.941 1.00 38.88 401 GLY A N 1
ATOM 3166 C CA . GLY A 1 401 ? -60.056 -4.131 -1.584 1.00 38.88 401 GLY A CA 1
ATOM 3167 C C . GLY A 1 401 ? -60.753 -5.120 -2.507 1.00 38.88 401 GLY A C 1
ATOM 3168 O O . GLY A 1 401 ? -60.722 -4.984 -3.727 1.00 38.88 401 GLY A O 1
ATOM 3169 N N . SER A 1 402 ? -61.314 -6.151 -1.897 1.00 44.75 402 SER A N 1
ATOM 3170 C CA . SER A 1 402 ? -62.346 -6.998 -2.464 1.00 44.75 402 SER A CA 1
ATOM 3171 C C . SER A 1 402 ? -63.670 -6.239 -2.387 1.00 44.75 402 SER A C 1
ATOM 3173 O O . SER A 1 402 ? -64.237 -6.144 -1.298 1.00 44.75 402 SER A O 1
ATOM 3175 N N . ASP A 1 403 ? -64.135 -5.709 -3.515 1.00 52.00 403 ASP A N 1
ATOM 3176 C CA . ASP A 1 403 ? -65.541 -5.347 -3.694 1.00 52.00 403 ASP A CA 1
ATOM 3177 C C . ASP A 1 403 ? -66.275 -6.477 -4.426 1.00 52.00 403 ASP A C 1
ATOM 3179 O O . ASP A 1 403 ? -65.675 -7.260 -5.168 1.00 52.00 403 ASP A O 1
ATOM 3183 N N . SER A 1 404 ? -67.558 -6.574 -4.083 1.00 47.75 404 SER A N 1
ATOM 3184 C CA . SER A 1 404 ? -68.530 -7.624 -4.405 1.00 47.75 404 SER A CA 1
ATOM 3185 C C . SER A 1 404 ? -69.032 -7.607 -5.843 1.00 47.75 404 SER A C 1
ATOM 3187 O O . SER A 1 404 ? -68.955 -6.538 -6.488 1.00 47.75 404 SER A O 1
#

Foldseek 3Di:
DDDADDCPDLLNCLLLLFPQSLLVLLPDPCSQVSLVVSLQDPSDPDPLFAPSLVSSLCSCVLSVNDLQVLLVSLQPQDPVNPCSNVSSLLSLLVNVQVPPVSSVVSLVVCLQDNPVNVVSLLSNVVPHDPVVSVVCLVSNLVPDDPVNLLLDDCVGPPLVVCLVVHVVSVVSVVVVVVVVCVVLVPDDDPPDDLVRLVVLLVDPPRDLSSVLSSVVVCVVVPNDPVVVVSCVVCVVSVVVNVVVLVDPVPHPHHSDRDSCPVVPPPCPPPPPDPDPDDDDPDDDDPVVVLVVQLVVLVVVLVVCVVVVNLPDVLVSLVVLLVSQPLVCLPDPSLVVLLLSLLLSSNPHSGNNSNVSSVVSNCSSVDPPDDDPPSVVSPPDDDPVRSPDDDDDPDPDDDDDDDDD

Solvent-accessible surface area (backbone atoms only — not comparable to full-atom values): 24182 Å² total; per-residue (Å²): 132,85,80,81,54,58,72,86,41,60,66,16,16,48,46,48,55,19,40,49,22,64,54,56,40,74,79,40,96,58,32,64,61,58,50,51,61,48,52,70,42,63,60,53,91,47,72,84,65,40,40,52,33,62,51,51,34,47,49,36,60,78,69,68,48,80,48,55,66,46,37,54,47,57,74,66,54,58,98,80,57,70,58,24,54,55,35,32,47,44,20,28,43,55,36,25,75,76,66,37,64,58,18,35,51,34,51,53,49,35,49,69,69,41,95,59,19,67,63,49,46,41,50,36,52,74,72,44,59,69,85,67,51,55,72,48,50,65,60,50,59,73,66,62,44,72,78,55,58,75,66,56,60,58,89,36,75,63,51,54,79,42,29,91,75,37,69,68,50,40,51,53,42,50,53,48,49,61,52,52,52,59,71,53,56,82,73,62,69,92,86,68,50,71,68,55,38,51,49,47,63,67,40,84,83,48,54,66,69,54,36,47,52,36,52,55,52,34,62,73,71,59,68,60,77,76,53,63,83,43,45,81,84,36,49,74,54,52,56,43,59,60,42,62,63,68,60,59,92,88,50,96,63,74,70,74,90,60,84,54,75,82,67,72,81,66,58,86,87,58,81,79,75,92,67,88,80,74,88,76,91,70,96,68,94,59,63,71,65,54,56,56,52,55,52,53,52,52,51,49,56,49,50,37,54,78,69,68,51,84,73,69,55,39,61,52,28,53,47,44,51,74,69,45,55,39,82,43,60,86,36,70,66,39,52,49,50,50,54,51,40,52,48,46,42,38,65,41,72,56,44,53,39,38,60,32,36,49,54,31,45,47,48,42,68,38,95,82,75,71,88,56,70,68,66,78,63,70,79,76,72,59,77,71,60,73,70,60,76,80,80,76,82,74,83,81,73,80,77,80,80,85,78,134

Nearest PDB structures (foldseek):
  6l4o-assembly1_A  TM=2.467E-01  e=1.146E-01  Homo sapiens
  7a0n-assembly2_B  TM=3.097E-01  e=7.371E+00  Thermochaetoides thermophila DSM 1495

Sequence (404 aa):
MSDYAPFDGLLGQLQRGRGAGARTVADDPAAESLVMDCVRHDWRWEWQVDDRPGYLARLVRDLGLPSGPIGEQLETEPPEAGNDFDVAARILSMLALIGDETARAGIDRYIAQGPHWVDALEIVVDEWPAEQWRRYAETALARLDPPTIDRLFPAGKPWATWETMDPRLAEAFTAWRSRSDRHTGDGLRPGLSTDRLLALLRDPDMPRAAKVAALRRLTELAPPPELLDLAEGLVHVVRELGRSADTDPLSPARPRRTRTGHRSVCPALVGRTGAPARPDRSESPRRPRRRRRHTVLAAEFARLRDQGEWCRYDTLTDGLIRLGVAEAPGSETATWFRRELRCLWQATPHSYERTSYLRALVALDGPTTHPSFWRACGTARSRSDCCRSPRFPTPHRPGIGSDS

pLDDT: mean 75.86, std 21.92, range [27.12, 98.25]